Protein AF-A0A7C5ZME7-F1 (afdb_monomer_lite)

Radius of gyration: 28.22 Å; chains: 1; bounding box: 71×62×80 Å

pLDDT: mean 85.22, std 15.35, range [28.3, 98.81]

Structure (mmCIF, N/CA/C/O backbone):
data_AF-A0A7C5ZME7-F1
#
_entry.id   AF-A0A7C5ZME7-F1
#
loop_
_atom_site.group_PDB
_atom_site.id
_atom_site.type_symbol
_atom_site.label_atom_id
_atom_site.label_alt_id
_atom_site.label_comp_id
_atom_site.label_asym_id
_atom_site.label_entity_id
_atom_site.label_seq_id
_atom_site.pdbx_PDB_ins_code
_atom_site.Cartn_x
_atom_site.Cartn_y
_atom_site.Cartn_z
_atom_site.occupancy
_atom_site.B_iso_or_equiv
_atom_site.auth_seq_id
_atom_site.auth_comp_id
_atom_site.auth_asym_id
_atom_site.auth_atom_id
_atom_site.pdbx_PDB_model_num
ATOM 1 N N . SER A 1 1 ? -12.440 -32.142 -11.968 1.00 32.88 1 SER A N 1
ATOM 2 C CA . SER A 1 1 ? -12.201 -30.991 -12.856 1.00 32.88 1 SER A CA 1
ATOM 3 C C . SER A 1 1 ? -11.254 -30.036 -12.148 1.00 32.88 1 SER A C 1
ATOM 5 O O . SER A 1 1 ? -11.538 -29.624 -11.030 1.00 32.88 1 SER A O 1
ATOM 7 N N . MET A 1 2 ? -10.082 -29.750 -12.721 1.00 28.30 2 MET A N 1
ATOM 8 C CA . MET A 1 2 ? -9.224 -28.672 -12.218 1.00 28.30 2 MET A CA 1
ATOM 9 C C . MET A 1 2 ? -9.965 -27.357 -12.463 1.00 28.30 2 MET A C 1
ATOM 11 O O . MET A 1 2 ? -10.156 -26.964 -13.609 1.00 28.30 2 MET A O 1
ATOM 15 N N . SER A 1 3 ? -10.461 -26.735 -11.395 1.00 32.28 3 SER A N 1
ATOM 16 C CA . SER A 1 3 ? -11.014 -25.387 -11.464 1.00 32.28 3 SER A CA 1
ATOM 17 C C . SER A 1 3 ? -9.938 -24.449 -12.013 1.00 32.28 3 SER A C 1
ATOM 19 O O . SER A 1 3 ? -8.827 -24.417 -11.481 1.00 32.28 3 SER A O 1
ATOM 21 N N . LEU A 1 4 ? -10.272 -23.676 -13.048 1.00 36.91 4 LEU A N 1
ATOM 22 C CA . LEU A 1 4 ? -9.432 -22.619 -13.633 1.00 36.91 4 LEU A CA 1
ATOM 23 C C . LEU A 1 4 ? -9.001 -21.545 -12.609 1.00 36.91 4 LEU A C 1
ATOM 25 O O . LEU A 1 4 ? -8.164 -20.707 -12.916 1.00 36.91 4 LEU A O 1
ATOM 29 N N . THR A 1 5 ? -9.506 -21.605 -11.373 1.00 43.84 5 THR A N 1
ATOM 30 C CA . THR A 1 5 ? -9.116 -20.753 -10.239 1.00 43.84 5 THR A CA 1
ATOM 31 C C . THR A 1 5 ? -7.784 -21.132 -9.570 1.00 43.84 5 THR A C 1
ATOM 33 O O . THR A 1 5 ? -7.430 -20.519 -8.570 1.00 43.84 5 THR A O 1
ATOM 36 N N . ARG A 1 6 ? -7.046 -22.140 -10.067 1.00 45.34 6 ARG A N 1
ATOM 37 C CA . ARG A 1 6 ? -5.749 -22.588 -9.502 1.00 45.34 6 ARG A CA 1
ATOM 38 C C . ARG A 1 6 ? -4.529 -22.281 -10.378 1.00 45.34 6 ARG A C 1
ATOM 40 O O . ARG A 1 6 ? -3.503 -22.944 -10.246 1.00 45.34 6 ARG A O 1
ATOM 47 N N . VAL A 1 7 ? -4.622 -21.319 -11.294 1.00 46.00 7 VAL A N 1
ATOM 48 C CA . VAL A 1 7 ? -3.415 -20.779 -11.936 1.00 46.00 7 VAL A CA 1
ATOM 49 C C . VAL A 1 7 ? -2.837 -19.742 -10.973 1.00 46.00 7 VAL A C 1
ATOM 51 O O . VAL A 1 7 ? -3.562 -18.826 -10.588 1.00 46.00 7 VAL A O 1
ATOM 54 N N . PRO A 1 8 ? -1.588 -19.887 -10.515 1.00 48.06 8 PRO A N 1
ATOM 55 C CA . PRO A 1 8 ? -1.009 -18.939 -9.585 1.00 48.06 8 PRO A CA 1
ATOM 56 C C . PRO A 1 8 ? -0.878 -17.578 -10.233 1.00 48.06 8 PRO A C 1
ATOM 58 O O . PRO A 1 8 ? -0.662 -17.449 -11.441 1.00 48.06 8 PRO A O 1
ATOM 61 N N . ALA A 1 9 ? -0.973 -16.574 -9.376 1.00 51.28 9 ALA A N 1
ATOM 62 C CA . ALA A 1 9 ? -0.739 -15.196 -9.716 1.00 51.28 9 ALA A CA 1
ATOM 63 C C . ALA A 1 9 ? 0.703 -15.006 -10.213 1.00 51.28 9 ALA A C 1
ATOM 65 O O . ALA A 1 9 ? 1.613 -14.741 -9.433 1.00 51.28 9 ALA A O 1
ATOM 66 N N . ILE A 1 10 ? 0.908 -15.085 -11.530 1.00 60.94 10 ILE A N 1
ATOM 67 C CA . ILE A 1 10 ? 1.839 -14.157 -12.170 1.00 60.94 10 ILE A CA 1
ATOM 68 C C . ILE A 1 10 ? 1.311 -12.782 -11.776 1.00 60.94 10 ILE A C 1
ATOM 70 O O . ILE A 1 10 ? 0.127 -12.502 -12.001 1.00 60.94 10 ILE A O 1
ATOM 74 N N . THR A 1 11 ? 2.132 -11.953 -11.131 1.00 65.00 11 THR A N 1
ATOM 75 C CA . THR A 1 11 ? 1.624 -10.653 -10.692 1.00 65.00 11 THR A CA 1
ATOM 76 C C . THR A 1 11 ? 1.119 -9.905 -11.918 1.00 65.00 11 THR A C 1
ATOM 78 O O . THR A 1 11 ? 1.588 -10.107 -13.044 1.00 65.00 11 THR A O 1
ATOM 81 N N . ALA A 1 12 ? 0.092 -9.078 -11.762 1.00 67.00 12 ALA A N 1
ATOM 82 C CA . ALA A 1 12 ? -0.454 -8.372 -12.916 1.00 67.00 12 ALA A CA 1
ATOM 83 C C . ALA A 1 12 ? 0.612 -7.472 -13.588 1.00 67.00 12 ALA A C 1
ATOM 85 O O . ALA A 1 12 ? 0.536 -7.196 -14.785 1.00 67.00 12 ALA A O 1
ATOM 86 N N . THR A 1 13 ? 1.654 -7.122 -12.832 1.00 70.06 13 THR A N 1
ATOM 87 C CA . THR A 1 13 ? 2.916 -6.555 -13.298 1.00 70.06 13 THR A CA 1
ATOM 88 C C . THR A 1 13 ? 3.664 -7.467 -14.268 1.00 70.06 13 THR A C 1
ATOM 90 O O . THR A 1 13 ? 3.834 -7.123 -15.439 1.00 70.06 13 THR A O 1
ATOM 93 N N . GLN A 1 14 ? 4.022 -8.672 -13.833 1.00 75.94 14 GLN A N 1
ATOM 94 C CA . GLN A 1 14 ? 4.703 -9.665 -14.666 1.00 75.94 14 GLN A CA 1
ATOM 95 C C . GLN A 1 14 ? 3.875 -10.072 -15.894 1.00 75.94 14 GLN A C 1
ATOM 97 O O . GLN A 1 14 ? 4.418 -10.237 -16.985 1.00 75.94 14 GLN A O 1
ATOM 102 N N . SER A 1 15 ? 2.552 -10.179 -15.745 1.00 76.56 15 SER A N 1
ATOM 103 C CA . SER A 1 15 ? 1.636 -10.511 -16.844 1.00 76.56 15 SER A CA 1
ATOM 104 C C . SER A 1 15 ? 1.635 -9.422 -17.919 1.00 76.56 15 SER A C 1
ATOM 106 O O . SER A 1 15 ? 1.713 -9.721 -19.111 1.00 76.56 15 SER A O 1
ATOM 108 N N . SER A 1 16 ? 1.601 -8.154 -17.498 1.00 76.88 16 SER A N 1
ATOM 109 C CA . SER A 1 16 ? 1.656 -7.004 -18.404 1.00 76.88 16 SER A CA 1
ATOM 110 C C . SER A 1 16 ? 3.006 -6.928 -19.117 1.00 76.88 16 SER A C 1
ATOM 112 O O . SER A 1 16 ? 3.044 -6.808 -20.340 1.00 76.88 16 SER A O 1
ATOM 114 N N . ALA A 1 17 ? 4.111 -7.083 -18.380 1.00 80.19 17 ALA A N 1
ATOM 115 C CA . ALA A 1 17 ? 5.458 -7.086 -18.946 1.00 80.19 17 ALA A CA 1
ATOM 116 C C . ALA A 1 17 ? 5.661 -8.233 -19.956 1.00 80.19 17 ALA A C 1
ATOM 118 O O . ALA A 1 17 ? 6.204 -8.021 -21.040 1.00 80.19 17 ALA A O 1
ATOM 119 N N . ALA A 1 18 ? 5.166 -9.438 -19.654 1.00 85.25 18 ALA A N 1
ATOM 120 C CA . ALA A 1 18 ? 5.218 -10.575 -20.571 1.00 85.25 18 ALA A CA 1
ATOM 121 C C . ALA A 1 18 ? 4.389 -10.335 -21.842 1.00 85.25 18 ALA A C 1
ATOM 123 O O . ALA A 1 18 ? 4.860 -10.601 -22.949 1.00 85.25 18 ALA A O 1
ATOM 124 N N . MET A 1 19 ? 3.175 -9.792 -21.708 1.00 85.81 19 MET A N 1
ATOM 125 C CA . MET A 1 19 ? 2.336 -9.441 -22.856 1.00 85.81 19 MET A CA 1
ATOM 126 C C . MET A 1 19 ? 3.021 -8.404 -23.749 1.00 85.81 19 MET A C 1
ATOM 128 O O . MET A 1 19 ? 3.050 -8.566 -24.969 1.00 85.81 19 MET A O 1
ATOM 132 N N . GLN A 1 20 ? 3.619 -7.369 -23.161 1.00 84.75 20 GLN A N 1
ATOM 133 C CA . GLN A 1 20 ? 4.352 -6.355 -23.911 1.00 84.75 20 GLN A CA 1
ATOM 134 C C . GLN A 1 20 ? 5.568 -6.913 -24.634 1.00 84.75 20 GLN A C 1
ATOM 136 O O . GLN A 1 20 ? 5.769 -6.596 -25.805 1.00 84.75 20 GLN A O 1
ATOM 141 N N . PHE A 1 21 ? 6.343 -7.774 -23.975 1.00 89.81 21 PHE A N 1
ATOM 142 C CA . PHE A 1 21 ? 7.450 -8.471 -24.615 1.00 89.81 21 PHE A CA 1
ATOM 143 C C . PHE A 1 21 ? 6.978 -9.225 -25.866 1.00 89.81 21 PHE A C 1
ATOM 145 O O . PHE A 1 21 ? 7.564 -9.075 -26.939 1.00 89.81 21 PHE A O 1
ATOM 152 N N . VAL A 1 22 ? 5.884 -9.988 -25.755 1.00 90.38 22 VAL A N 1
ATOM 153 C CA . VAL A 1 22 ? 5.313 -10.753 -26.874 1.00 90.38 22 VAL A CA 1
ATOM 154 C C . VAL A 1 22 ? 4.844 -9.830 -27.998 1.00 90.38 22 VAL A C 1
ATOM 156 O O . VAL A 1 22 ? 5.187 -10.059 -29.158 1.00 90.38 22 VAL A O 1
ATOM 159 N N . VAL A 1 23 ? 4.098 -8.769 -27.681 1.00 88.50 23 VAL A N 1
ATOM 160 C CA . VAL A 1 23 ? 3.601 -7.806 -28.679 1.00 88.50 23 VAL A CA 1
ATOM 161 C C . VAL A 1 23 ? 4.761 -7.108 -29.391 1.00 88.50 23 VAL A C 1
ATOM 163 O O . VAL A 1 23 ? 4.779 -7.053 -30.622 1.00 88.50 23 VAL A O 1
ATOM 166 N N . ALA A 1 24 ? 5.766 -6.642 -28.647 1.00 87.69 24 ALA A N 1
ATOM 167 C CA . ALA A 1 24 ? 6.957 -6.019 -29.213 1.00 87.69 24 ALA A CA 1
ATOM 168 C C . ALA A 1 24 ? 7.735 -7.002 -30.105 1.00 87.69 24 ALA A C 1
ATOM 170 O O . ALA A 1 24 ? 8.211 -6.625 -31.178 1.00 87.69 24 ALA A O 1
ATOM 171 N N . ALA A 1 25 ? 7.829 -8.276 -29.708 1.00 91.88 25 ALA A N 1
ATOM 172 C CA . ALA A 1 25 ? 8.530 -9.302 -30.476 1.00 91.88 25 ALA A CA 1
ATOM 173 C C . ALA A 1 25 ? 7.805 -9.612 -31.789 1.00 91.88 25 ALA A C 1
ATOM 175 O O . ALA A 1 25 ? 8.440 -9.698 -32.841 1.00 91.88 25 ALA A O 1
ATOM 176 N N . LEU A 1 26 ? 6.474 -9.717 -31.760 1.00 92.50 26 LEU A N 1
ATOM 177 C CA . LEU A 1 26 ? 5.655 -9.890 -32.960 1.00 92.50 26 LEU A CA 1
ATOM 178 C C . LEU A 1 26 ? 5.767 -8.684 -33.901 1.00 92.50 26 LEU A C 1
ATOM 180 O O . LEU A 1 26 ? 5.926 -8.871 -35.109 1.00 92.50 26 LEU A O 1
ATOM 184 N N . ALA A 1 27 ? 5.757 -7.461 -33.364 1.00 88.69 27 ALA A N 1
ATOM 185 C CA . ALA A 1 27 ? 5.954 -6.242 -34.146 1.00 88.69 27 ALA A CA 1
ATOM 186 C C . ALA A 1 27 ? 7.342 -6.207 -34.806 1.00 88.69 27 ALA A C 1
ATOM 188 O O . ALA A 1 27 ? 7.459 -5.895 -35.993 1.00 88.69 27 ALA A O 1
ATOM 189 N N . LEU A 1 28 ? 8.392 -6.599 -34.077 1.00 89.81 28 LEU A N 1
ATOM 190 C CA . LEU A 1 28 ? 9.740 -6.745 -34.621 1.00 89.81 28 LEU A CA 1
ATOM 191 C C . LEU A 1 28 ? 9.792 -7.796 -35.734 1.00 89.81 28 LEU A C 1
ATOM 193 O O . LEU A 1 28 ? 10.377 -7.534 -36.781 1.00 89.81 28 LEU A O 1
ATOM 197 N N . LEU A 1 29 ? 9.172 -8.963 -35.546 1.00 90.75 29 LEU A N 1
ATOM 198 C CA . LEU A 1 29 ? 9.116 -10.016 -36.565 1.00 90.75 29 LEU A CA 1
ATOM 199 C C . LEU A 1 29 ? 8.388 -9.553 -37.831 1.00 90.75 29 LEU A C 1
ATOM 201 O O . LEU A 1 29 ? 8.856 -9.829 -38.938 1.00 90.75 29 LEU A O 1
ATOM 205 N N . LEU A 1 30 ? 7.278 -8.828 -37.684 1.00 89.62 30 LEU A N 1
ATOM 206 C CA . LEU A 1 30 ? 6.563 -8.231 -38.809 1.00 89.62 30 LEU A CA 1
ATOM 207 C C . LEU A 1 30 ? 7.457 -7.228 -39.547 1.00 89.62 30 LEU A C 1
ATOM 209 O O . LEU A 1 30 ? 7.584 -7.305 -40.767 1.00 89.62 30 LEU A O 1
ATOM 213 N N . LEU A 1 31 ? 8.143 -6.349 -38.815 1.00 85.19 31 LEU A N 1
ATOM 214 C CA . LEU A 1 31 ? 9.044 -5.358 -39.399 1.00 85.19 31 LEU A CA 1
ATOM 215 C C . LEU A 1 31 ? 10.238 -6.009 -40.115 1.00 85.19 31 LEU A C 1
ATOM 217 O O . LEU A 1 31 ? 10.622 -5.567 -41.194 1.00 85.19 31 LEU A O 1
ATOM 221 N N . CYS A 1 32 ? 10.783 -7.099 -39.567 1.00 85.38 32 CYS A N 1
ATOM 222 C CA . CYS A 1 32 ? 11.815 -7.910 -40.220 1.00 85.38 32 CYS A CA 1
ATOM 223 C C . CYS A 1 32 ? 11.340 -8.492 -41.556 1.00 85.38 32 CYS A C 1
ATOM 225 O O . CYS A 1 32 ? 12.130 -8.581 -42.493 1.00 85.38 32 CYS A O 1
ATOM 227 N N . ARG A 1 33 ? 10.067 -8.899 -41.650 1.00 86.12 33 ARG A N 1
ATOM 228 C CA . ARG A 1 33 ? 9.482 -9.409 -42.899 1.00 86.12 33 ARG A CA 1
ATOM 229 C C . ARG A 1 33 ? 9.241 -8.301 -43.917 1.00 86.12 33 ARG A C 1
ATOM 231 O O . ARG A 1 33 ? 9.477 -8.519 -45.098 1.00 86.12 33 ARG A O 1
ATOM 238 N N . LEU A 1 34 ? 8.783 -7.136 -43.462 1.00 81.62 34 LEU A N 1
ATOM 239 C CA . LEU A 1 34 ? 8.526 -5.983 -44.326 1.00 81.62 34 LEU A CA 1
ATOM 240 C C . LEU A 1 34 ? 9.820 -5.328 -44.826 1.00 81.62 34 LEU A C 1
ATOM 242 O O . LEU A 1 34 ? 9.829 -4.758 -45.912 1.00 81.62 34 LEU A O 1
ATOM 246 N N . ASN A 1 35 ? 10.914 -5.423 -44.062 1.00 73.19 35 ASN A N 1
ATOM 247 C CA . ASN A 1 35 ? 12.203 -4.843 -44.427 1.00 73.19 35 ASN A CA 1
ATOM 248 C C . ASN A 1 35 ? 13.388 -5.806 -44.188 1.00 73.19 35 ASN A C 1
ATOM 250 O O . ASN A 1 35 ? 14.164 -5.632 -43.240 1.00 73.19 35 ASN A O 1
ATOM 254 N N . PRO A 1 36 ? 13.575 -6.812 -45.063 1.00 70.50 36 PRO A N 1
ATOM 255 C CA . PRO A 1 36 ? 14.646 -7.801 -44.925 1.00 70.50 36 PRO A CA 1
ATOM 256 C C . PRO A 1 36 ? 16.051 -7.228 -45.191 1.00 70.50 36 PRO A C 1
ATOM 258 O O . PRO A 1 36 ? 17.048 -7.873 -44.864 1.00 70.50 36 PRO A O 1
ATOM 261 N N . GLY A 1 37 ? 16.151 -6.028 -45.777 1.00 66.12 37 GLY A N 1
ATOM 262 C CA . GLY A 1 37 ? 17.419 -5.397 -46.156 1.00 66.12 37 GLY A CA 1
ATOM 263 C C . GLY A 1 37 ? 18.234 -4.837 -44.985 1.00 66.12 37 GLY A C 1
ATOM 264 O O . GLY A 1 37 ? 19.435 -4.617 -45.132 1.00 66.12 37 GLY A O 1
ATOM 265 N N . VAL A 1 38 ? 17.623 -4.635 -43.812 1.00 65.81 38 VAL A N 1
ATOM 266 C CA . VAL A 1 38 ? 18.291 -4.035 -42.644 1.00 65.81 38 VAL A CA 1
ATOM 267 C C . VAL A 1 38 ? 18.937 -5.114 -41.773 1.00 65.81 38 VAL A C 1
ATOM 269 O O . VAL A 1 38 ? 18.264 -5.862 -41.051 1.00 65.81 38 VAL A O 1
ATOM 272 N N . ARG A 1 39 ? 20.273 -5.169 -41.822 1.00 65.25 39 ARG A N 1
ATOM 273 C CA . ARG A 1 39 ? 21.116 -6.029 -40.976 1.00 65.25 39 ARG A CA 1
ATOM 274 C C . ARG A 1 39 ? 21.620 -5.275 -39.734 1.00 65.25 39 ARG A C 1
ATOM 276 O O . ARG A 1 39 ? 21.710 -4.049 -39.773 1.00 65.25 39 ARG A O 1
ATOM 283 N N . PRO A 1 40 ? 21.970 -5.979 -38.638 1.00 63.72 40 PRO A N 1
ATOM 284 C CA . PRO A 1 40 ? 22.618 -5.347 -37.494 1.00 63.72 40 PRO A CA 1
ATOM 285 C C . PRO A 1 40 ? 23.960 -4.750 -37.940 1.00 63.72 40 PRO A C 1
ATOM 287 O O . PRO A 1 40 ? 24.853 -5.481 -38.364 1.00 63.72 40 PRO A O 1
ATOM 290 N N . GLY A 1 41 ? 24.077 -3.422 -37.895 1.00 66.94 41 GLY A N 1
ATOM 291 C CA . GLY A 1 41 ? 25.325 -2.714 -38.187 1.00 66.94 41 GLY A CA 1
ATOM 292 C C . GLY A 1 41 ? 26.348 -2.822 -37.044 1.00 66.94 41 GLY A C 1
ATOM 293 O O . GLY A 1 41 ? 26.008 -3.304 -35.959 1.00 66.94 41 GLY A O 1
ATOM 294 N N . PRO A 1 42 ? 27.590 -2.350 -37.248 1.00 71.38 42 PRO A N 1
ATOM 295 C CA . PRO A 1 42 ? 28.629 -2.325 -36.219 1.00 71.38 42 PRO A CA 1
ATOM 296 C C . PRO A 1 42 ? 28.199 -1.591 -34.935 1.00 71.38 42 PRO A C 1
ATOM 298 O O . PRO A 1 42 ? 27.429 -0.624 -34.951 1.00 71.38 42 PRO A O 1
ATOM 301 N N . VAL A 1 43 ? 28.726 -2.058 -33.799 1.00 79.75 43 VAL A N 1
ATOM 302 C CA . VAL A 1 43 ? 28.459 -1.507 -32.462 1.00 79.75 43 VAL A CA 1
ATOM 303 C C . VAL A 1 43 ? 29.674 -0.721 -31.981 1.00 79.75 43 VAL A C 1
ATOM 305 O O . VAL A 1 43 ? 30.768 -1.269 -31.845 1.00 79.75 43 VAL A O 1
ATOM 308 N N . SER A 1 44 ? 29.487 0.560 -31.668 1.00 83.00 44 SER A N 1
ATOM 309 C CA . SER A 1 44 ? 30.523 1.364 -31.021 1.00 83.00 44 SER A CA 1
ATOM 310 C C . SER A 1 44 ? 30.477 1.161 -29.506 1.00 83.00 44 SER A C 1
ATOM 312 O O . SER A 1 44 ? 29.771 1.877 -28.796 1.00 83.00 44 SER A O 1
ATOM 314 N N . ALA A 1 45 ? 31.254 0.196 -29.006 1.00 80.75 45 ALA A N 1
ATOM 315 C CA . ALA A 1 45 ? 31.360 -0.115 -27.576 1.00 80.75 45 ALA A CA 1
ATOM 316 C C . ALA A 1 45 ? 31.521 1.118 -26.653 1.00 80.75 45 ALA A C 1
ATOM 318 O O . ALA A 1 45 ? 30.758 1.219 -25.694 1.00 80.75 45 ALA A O 1
ATOM 319 N N . PRO A 1 46 ? 32.409 2.103 -26.926 1.00 83.50 46 PRO A N 1
ATOM 320 C CA . PRO A 1 46 ? 32.562 3.251 -26.030 1.00 83.50 46 PRO A CA 1
ATOM 321 C C . PRO A 1 46 ? 31.356 4.202 -26.047 1.00 83.50 46 PRO A C 1
ATOM 323 O O . PRO A 1 46 ? 31.059 4.819 -25.029 1.00 83.50 46 PRO A O 1
ATOM 326 N N . ILE A 1 47 ? 30.650 4.332 -27.179 1.00 85.12 47 ILE A N 1
ATOM 327 C CA . ILE A 1 47 ? 29.434 5.158 -27.254 1.00 85.12 47 ILE A CA 1
ATOM 328 C C . ILE A 1 47 ? 28.297 4.470 -26.504 1.00 85.12 47 ILE A C 1
ATOM 330 O O . ILE A 1 47 ? 27.613 5.124 -25.723 1.00 85.12 47 ILE A O 1
ATOM 334 N N . VAL A 1 48 ? 28.132 3.156 -26.690 1.00 88.31 48 VAL A N 1
ATOM 335 C CA . VAL A 1 48 ? 27.137 2.366 -25.954 1.00 88.31 48 VAL A CA 1
ATOM 336 C C . VAL A 1 48 ? 27.404 2.411 -24.452 1.00 88.31 48 VAL A C 1
ATOM 338 O O . VAL A 1 48 ? 26.465 2.602 -23.692 1.00 88.31 48 VAL A O 1
ATOM 341 N N . ALA A 1 49 ? 28.660 2.298 -24.014 1.00 88.00 49 ALA A N 1
ATOM 342 C CA . ALA A 1 49 ? 29.001 2.344 -22.595 1.00 88.00 49 ALA A CA 1
ATOM 343 C C . ALA A 1 49 ? 28.686 3.707 -21.955 1.00 88.00 49 ALA A C 1
ATOM 345 O O . ALA A 1 49 ? 28.066 3.753 -20.896 1.00 88.00 49 ALA A O 1
ATOM 346 N N . LEU A 1 50 ? 29.051 4.816 -22.611 1.00 90.50 50 LEU A N 1
ATOM 347 C CA . LEU A 1 50 ? 28.771 6.167 -22.109 1.00 90.50 50 LEU A CA 1
ATOM 348 C C . LEU A 1 50 ? 27.278 6.500 -22.129 1.00 90.50 50 LEU A C 1
ATOM 350 O O . LEU A 1 50 ? 26.757 7.056 -21.167 1.00 90.50 50 LEU A O 1
ATOM 354 N N . ALA A 1 51 ? 26.585 6.156 -23.214 1.00 90.44 51 ALA A N 1
ATOM 355 C CA . ALA A 1 51 ? 25.148 6.367 -23.330 1.00 90.44 51 ALA A CA 1
ATOM 356 C C . ALA A 1 51 ? 24.367 5.471 -22.364 1.00 90.44 51 ALA A C 1
ATOM 358 O O . ALA A 1 51 ? 23.411 5.923 -21.749 1.00 90.44 51 ALA A O 1
ATOM 359 N N . GLY A 1 52 ? 24.806 4.225 -22.187 1.00 92.00 52 GLY A N 1
ATOM 360 C CA . GLY A 1 52 ? 24.255 3.294 -21.211 1.00 92.00 52 GLY A CA 1
ATOM 361 C C . GLY A 1 52 ? 24.417 3.798 -19.784 1.00 92.00 52 GLY A C 1
ATOM 36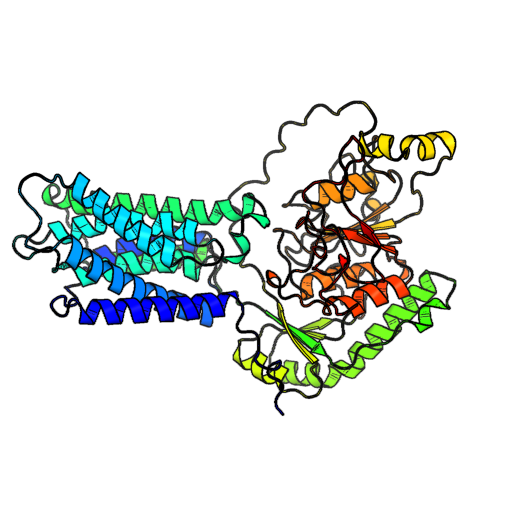2 O O . GLY A 1 52 ? 23.446 3.808 -19.035 1.00 92.00 52 GLY A O 1
ATOM 363 N N . LEU A 1 53 ? 25.608 4.291 -19.429 1.00 94.25 53 LEU A N 1
ATOM 364 C CA . LEU A 1 53 ? 25.837 4.942 -18.141 1.00 94.25 53 LEU A CA 1
ATOM 365 C C . LEU A 1 53 ? 24.926 6.166 -17.977 1.00 94.25 53 LEU A C 1
ATOM 367 O O . LEU A 1 53 ? 24.243 6.270 -16.969 1.00 94.25 53 LEU A O 1
ATOM 371 N N . ALA A 1 54 ? 24.855 7.055 -18.969 1.00 94.00 54 ALA A N 1
ATOM 372 C CA . ALA A 1 54 ? 23.982 8.230 -18.927 1.00 94.00 54 ALA A CA 1
ATOM 373 C C . ALA A 1 54 ? 22.495 7.868 -18.757 1.00 94.00 54 ALA A C 1
ATOM 375 O O . ALA A 1 54 ? 21.792 8.514 -17.984 1.00 94.00 54 ALA A O 1
ATOM 376 N N . ALA A 1 55 ? 22.029 6.830 -19.456 1.00 93.69 55 ALA A N 1
ATOM 377 C CA . ALA A 1 55 ? 20.649 6.363 -19.397 1.00 93.69 55 ALA A CA 1
ATOM 378 C C . ALA A 1 55 ? 20.312 5.705 -18.055 1.00 93.69 55 ALA A C 1
ATOM 380 O O . ALA A 1 55 ? 19.232 5.947 -17.528 1.00 93.69 55 ALA A O 1
ATOM 381 N N . LEU A 1 56 ? 21.210 4.871 -17.518 1.00 95.19 56 LEU A N 1
ATOM 382 C CA . LEU A 1 56 ? 20.934 4.013 -16.362 1.00 95.19 56 LEU A CA 1
ATOM 383 C C . LEU A 1 56 ? 21.350 4.612 -15.021 1.00 95.19 56 LEU A C 1
ATOM 385 O O . LEU A 1 56 ? 20.763 4.245 -14.010 1.00 95.19 56 LEU A O 1
ATOM 389 N N . LEU A 1 57 ? 22.329 5.518 -14.977 1.00 94.25 57 LEU A N 1
ATOM 390 C CA . LEU A 1 57 ? 22.877 6.035 -13.720 1.00 94.25 57 LEU A CA 1
ATOM 391 C C . LEU A 1 57 ? 21.809 6.622 -12.776 1.00 94.25 57 LEU A C 1
ATOM 393 O O . LEU A 1 57 ? 21.836 6.264 -11.599 1.00 94.25 57 LEU A O 1
ATOM 397 N N . PRO A 1 58 ? 20.837 7.438 -13.236 1.00 93.56 58 PRO A N 1
ATOM 398 C CA . PRO A 1 58 ? 19.772 7.919 -12.357 1.00 93.56 58 PRO A CA 1
ATOM 399 C C . PRO A 1 58 ? 18.913 6.784 -11.787 1.00 93.56 58 PRO A C 1
ATOM 401 O O . PRO A 1 58 ? 18.582 6.803 -10.608 1.00 93.56 58 PRO A O 1
ATOM 404 N N . TRP A 1 59 ? 18.599 5.763 -12.588 1.00 92.88 59 TRP A N 1
ATOM 405 C CA . TRP A 1 59 ? 17.819 4.602 -12.143 1.00 92.88 59 TRP A CA 1
ATOM 406 C C . TRP A 1 59 ? 18.583 3.738 -11.141 1.00 92.88 59 TRP A C 1
ATOM 408 O O . TRP A 1 59 ? 17.993 3.268 -10.175 1.00 92.88 59 TRP A O 1
ATOM 418 N N . LEU A 1 60 ? 19.895 3.584 -11.334 1.00 92.56 60 LEU A N 1
ATOM 419 C CA . LEU A 1 60 ? 20.775 2.876 -10.406 1.00 92.56 60 LEU A CA 1
ATOM 420 C C . LEU A 1 60 ? 20.880 3.591 -9.050 1.00 92.56 60 LEU A C 1
ATOM 422 O O . LEU A 1 60 ? 21.066 2.939 -8.036 1.00 92.56 60 LEU A O 1
ATOM 426 N N . ILE A 1 61 ? 20.778 4.918 -9.008 1.00 90.88 61 ILE A N 1
ATOM 427 C CA . ILE A 1 61 ? 20.863 5.676 -7.749 1.00 90.88 61 ILE A CA 1
ATOM 428 C C . ILE A 1 61 ? 19.500 5.756 -7.045 1.00 90.88 61 ILE A C 1
ATOM 430 O O . ILE A 1 61 ? 19.433 5.763 -5.818 1.00 90.88 61 ILE A O 1
ATOM 434 N N . LEU A 1 62 ? 18.412 5.860 -7.809 1.00 87.88 62 LEU A N 1
ATOM 435 C CA . LEU A 1 62 ? 17.099 6.226 -7.268 1.00 87.88 62 LEU A CA 1
ATOM 436 C C . LEU A 1 62 ? 16.134 5.054 -7.113 1.00 87.88 62 LEU A C 1
ATOM 438 O O . LEU A 1 62 ? 15.301 5.083 -6.210 1.00 87.88 62 LEU A O 1
ATOM 442 N N . GLY A 1 63 ? 16.228 4.061 -7.995 1.00 88.50 63 GLY A N 1
ATOM 443 C CA . GLY A 1 63 ? 15.324 2.918 -8.023 1.00 88.50 63 GLY A CA 1
ATOM 444 C C . GLY A 1 63 ? 15.954 1.641 -7.476 1.00 88.50 63 GLY A C 1
ATOM 445 O O . GLY A 1 63 ? 17.108 1.606 -7.037 1.00 88.50 63 GLY A O 1
ATOM 446 N N . ALA A 1 64 ? 15.188 0.557 -7.563 1.00 90.38 64 ALA A N 1
ATOM 447 C CA . ALA A 1 64 ? 15.620 -0.772 -7.154 1.00 90.38 64 ALA A CA 1
ATOM 448 C C . ALA A 1 64 ? 15.165 -1.833 -8.162 1.00 90.38 64 ALA A C 1
ATOM 450 O O . ALA A 1 64 ? 14.094 -1.729 -8.769 1.00 90.38 64 ALA A O 1
ATOM 451 N N . LEU A 1 65 ? 15.972 -2.879 -8.338 1.00 90.50 65 LEU A N 1
ATOM 452 C CA . LEU A 1 65 ? 15.613 -3.989 -9.218 1.00 90.50 65 LEU A CA 1
ATOM 453 C C . LEU A 1 65 ? 14.437 -4.782 -8.640 1.00 90.50 65 LEU A C 1
ATOM 455 O O . LEU A 1 65 ? 14.370 -5.030 -7.436 1.00 90.50 65 LEU A O 1
ATOM 459 N N . GLY A 1 66 ? 13.528 -5.203 -9.519 1.00 87.00 66 GLY A N 1
ATOM 460 C CA . GLY A 1 66 ? 12.412 -6.082 -9.161 1.00 87.00 66 GLY A CA 1
ATOM 461 C C . GLY A 1 66 ? 12.861 -7.517 -8.878 1.00 87.00 66 GLY A C 1
ATOM 462 O O . GLY A 1 66 ? 14.011 -7.785 -8.518 1.00 87.00 66 GLY A O 1
ATOM 463 N N . SER A 1 67 ? 11.959 -8.478 -9.071 1.00 84.62 67 SER A N 1
ATOM 464 C CA . SER A 1 67 ? 12.328 -9.897 -9.049 1.00 84.62 67 SER A CA 1
ATOM 465 C C . SER A 1 67 ? 13.282 -10.256 -10.198 1.00 84.62 67 SER A C 1
ATOM 467 O O . SER A 1 67 ? 13.495 -9.489 -11.148 1.00 84.62 67 SER A O 1
ATOM 469 N N . ILE A 1 68 ? 13.838 -11.471 -10.149 1.00 85.69 68 ILE A N 1
ATOM 470 C CA . ILE A 1 68 ? 14.610 -12.025 -11.271 1.00 85.69 68 ILE A CA 1
ATOM 471 C C . ILE A 1 68 ? 13.748 -12.035 -12.535 1.00 85.69 68 ILE A C 1
ATOM 473 O O . ILE A 1 68 ? 14.213 -11.631 -13.601 1.00 85.69 68 ILE A O 1
ATOM 477 N N . LEU A 1 69 ? 12.486 -12.460 -12.414 1.00 84.25 69 LEU A N 1
ATOM 478 C CA . LEU A 1 69 ? 11.569 -12.516 -13.544 1.00 84.25 69 LEU A CA 1
ATOM 479 C C . LEU A 1 69 ? 11.293 -11.122 -14.119 1.00 84.25 69 LEU A C 1
ATOM 481 O O . LEU A 1 69 ? 11.371 -10.959 -15.335 1.00 84.25 69 LEU A O 1
ATOM 485 N N . ASP A 1 70 ? 11.051 -10.118 -13.273 1.00 85.50 70 ASP A N 1
ATOM 486 C CA . ASP A 1 70 ? 10.830 -8.736 -13.729 1.00 85.50 70 ASP A CA 1
ATOM 487 C C . ASP A 1 70 ? 12.047 -8.215 -14.490 1.00 85.50 70 ASP A C 1
ATOM 489 O O . ASP A 1 70 ? 11.920 -7.646 -15.573 1.00 85.50 70 ASP A O 1
ATOM 493 N N . THR A 1 71 ? 13.244 -8.482 -13.965 1.00 89.56 71 THR A N 1
ATOM 494 C CA . THR A 1 71 ? 14.504 -8.063 -14.585 1.00 89.56 71 THR A CA 1
ATOM 495 C C . THR A 1 71 ? 14.710 -8.739 -15.942 1.00 89.56 71 THR A C 1
ATOM 497 O O . THR A 1 71 ? 15.088 -8.081 -16.911 1.00 89.56 71 THR A O 1
ATOM 500 N N . VAL A 1 72 ? 14.426 -10.040 -16.051 1.00 90.88 72 VAL A N 1
ATOM 501 C CA . VAL A 1 72 ? 14.529 -10.794 -17.312 1.00 90.88 72 VAL A CA 1
ATOM 502 C C . VAL A 1 72 ? 13.507 -10.301 -18.338 1.00 90.88 72 VAL A C 1
ATOM 504 O O . VAL A 1 72 ? 13.862 -10.105 -19.502 1.00 90.88 72 VAL A O 1
ATOM 507 N N . LEU A 1 73 ? 12.261 -10.057 -17.926 1.00 89.12 73 LEU A N 1
ATOM 508 C CA . LEU A 1 73 ? 11.218 -9.514 -18.800 1.00 89.12 73 LEU A CA 1
ATOM 509 C C . LEU A 1 73 ? 11.555 -8.091 -19.260 1.00 89.12 73 LEU A C 1
ATOM 511 O O . LEU A 1 73 ? 11.391 -7.778 -20.442 1.00 89.12 73 LEU A O 1
ATOM 515 N N . ALA A 1 74 ? 12.087 -7.251 -18.370 1.00 91.19 74 ALA A N 1
ATOM 516 C CA . ALA A 1 74 ? 12.552 -5.909 -18.702 1.00 91.19 74 ALA A CA 1
ATOM 517 C C . ALA A 1 74 ? 13.723 -5.947 -19.696 1.00 91.19 74 ALA A C 1
ATOM 519 O O . ALA A 1 74 ? 13.694 -5.230 -20.694 1.00 91.19 74 ALA A O 1
ATOM 520 N N . LEU A 1 75 ? 14.716 -6.822 -19.484 1.00 93.88 75 LEU A N 1
ATOM 521 C CA . LEU A 1 75 ? 15.838 -7.030 -20.411 1.00 93.88 75 LEU A CA 1
ATOM 522 C C . LEU A 1 75 ? 15.361 -7.497 -21.789 1.00 93.88 75 LEU A C 1
ATOM 524 O O . LEU A 1 75 ? 15.785 -6.951 -22.809 1.00 93.88 75 LEU A O 1
ATOM 528 N N . GLY A 1 76 ? 14.470 -8.490 -21.832 1.00 93.44 76 GLY A N 1
ATOM 529 C CA . GLY A 1 76 ? 13.905 -9.002 -23.079 1.00 93.44 76 GLY A CA 1
ATOM 530 C C . GLY A 1 76 ? 13.137 -7.921 -23.837 1.00 93.44 76 GLY A C 1
ATOM 531 O O . GLY A 1 76 ? 13.357 -7.726 -25.034 1.00 93.44 76 GLY A O 1
ATOM 532 N N . THR A 1 77 ? 12.283 -7.173 -23.135 1.00 92.31 77 THR A N 1
ATOM 533 C CA . THR A 1 77 ? 11.489 -6.080 -23.719 1.00 92.31 77 THR A CA 1
ATOM 534 C C . THR A 1 77 ? 12.390 -4.966 -24.238 1.00 92.31 77 THR A C 1
ATOM 536 O O . THR A 1 77 ? 12.223 -4.528 -25.374 1.00 92.31 77 THR A O 1
ATOM 539 N N . ALA A 1 78 ? 13.401 -4.567 -23.464 1.00 94.19 78 ALA A N 1
ATOM 540 C CA . ALA A 1 78 ? 14.404 -3.584 -23.861 1.00 94.19 78 ALA A CA 1
ATOM 541 C C . ALA A 1 78 ? 15.171 -4.000 -25.125 1.00 94.19 78 ALA A C 1
ATOM 543 O O . ALA A 1 78 ? 15.328 -3.197 -26.048 1.00 94.19 78 ALA A O 1
ATOM 544 N N . ALA A 1 79 ? 15.617 -5.256 -25.205 1.00 93.56 79 ALA A N 1
ATOM 545 C CA . ALA A 1 79 ? 16.344 -5.768 -26.365 1.00 93.56 79 ALA A CA 1
ATOM 546 C C . ALA A 1 79 ? 15.483 -5.743 -27.638 1.00 93.56 79 ALA A C 1
ATOM 548 O O . ALA A 1 79 ? 15.931 -5.291 -28.697 1.00 93.56 79 ALA A O 1
ATOM 549 N N . VAL A 1 80 ? 14.229 -6.187 -27.532 1.00 93.56 80 VAL A N 1
ATOM 550 C CA . VAL A 1 80 ? 13.275 -6.196 -28.647 1.00 93.56 80 VAL A CA 1
ATOM 551 C C . VAL A 1 80 ? 12.903 -4.774 -29.070 1.00 93.56 80 VAL A C 1
ATOM 553 O O . VAL A 1 80 ? 12.928 -4.471 -30.263 1.00 93.56 80 VAL A O 1
ATOM 556 N N . ALA A 1 81 ? 12.617 -3.889 -28.113 1.00 92.12 81 ALA A N 1
ATOM 557 C CA . ALA A 1 81 ? 12.294 -2.487 -28.362 1.00 92.12 81 ALA A CA 1
ATOM 558 C C . ALA A 1 81 ? 13.445 -1.747 -29.053 1.00 92.12 81 ALA A C 1
ATOM 560 O O . ALA A 1 81 ? 13.223 -1.040 -30.036 1.00 92.12 81 ALA A O 1
ATOM 561 N N . GLY A 1 82 ? 14.682 -1.956 -28.596 1.00 91.88 82 GLY A N 1
ATOM 562 C CA . GLY A 1 82 ? 15.871 -1.394 -29.228 1.00 91.88 82 GLY A CA 1
ATOM 563 C C . GLY A 1 82 ? 16.033 -1.860 -30.675 1.00 91.88 82 GLY A C 1
ATOM 564 O O . GLY A 1 82 ? 16.244 -1.042 -31.573 1.00 91.88 82 GLY A O 1
ATOM 565 N N . ALA A 1 83 ? 15.877 -3.163 -30.926 1.00 90.56 83 ALA A N 1
ATOM 566 C CA . ALA A 1 83 ? 15.991 -3.729 -32.270 1.00 90.56 83 ALA A CA 1
ATOM 567 C C . ALA A 1 83 ? 14.869 -3.238 -33.200 1.00 90.56 83 ALA A C 1
ATOM 569 O O . ALA A 1 83 ? 15.107 -2.981 -34.385 1.00 90.56 83 ALA A O 1
ATOM 570 N N . PHE A 1 84 ? 13.655 -3.082 -32.665 1.00 90.75 84 PHE A N 1
ATOM 571 C CA . PHE A 1 84 ? 12.519 -2.505 -33.377 1.00 90.75 84 PHE A CA 1
ATOM 572 C C . PHE A 1 84 ? 12.787 -1.047 -33.748 1.00 90.75 84 PHE A C 1
ATOM 574 O O . PHE A 1 84 ? 12.678 -0.690 -34.920 1.00 90.75 84 PHE A O 1
ATOM 581 N N . ALA A 1 85 ? 13.219 -0.228 -32.787 1.00 89.12 85 ALA A N 1
ATOM 582 C CA . ALA A 1 85 ? 13.536 1.177 -33.008 1.00 89.12 85 ALA A CA 1
ATOM 583 C C . ALA A 1 85 ? 14.640 1.355 -34.057 1.00 89.12 85 ALA A C 1
ATOM 585 O O . ALA A 1 85 ? 14.472 2.131 -34.992 1.00 89.12 85 ALA A O 1
ATOM 586 N N . ALA A 1 86 ? 15.733 0.593 -33.978 1.00 86.50 86 ALA A N 1
ATOM 587 C CA . ALA A 1 86 ? 16.811 0.674 -34.963 1.00 86.50 86 ALA A CA 1
ATOM 588 C C . ALA A 1 86 ? 16.331 0.371 -36.395 1.00 86.50 86 ALA A C 1
ATOM 590 O O . ALA A 1 86 ? 16.718 1.062 -37.339 1.00 86.50 86 ALA A O 1
ATOM 591 N N . ARG A 1 87 ? 15.455 -0.628 -36.565 1.00 85.62 87 ARG A N 1
ATOM 592 C CA . ARG A 1 87 ? 14.860 -0.960 -37.870 1.00 85.62 87 ARG A CA 1
ATOM 593 C C . ARG A 1 87 ? 13.851 0.078 -38.348 1.00 85.62 87 ARG A C 1
ATOM 595 O O . ARG A 1 87 ? 13.847 0.405 -39.533 1.00 85.62 87 ARG A O 1
ATOM 602 N N . LEU A 1 88 ? 13.025 0.605 -37.448 1.00 85.25 88 LEU A N 1
ATOM 603 C CA . LEU A 1 88 ? 12.073 1.670 -37.752 1.00 85.25 88 LEU A CA 1
ATOM 604 C C . LEU A 1 88 ? 12.804 2.930 -38.230 1.00 85.25 88 LEU A C 1
ATOM 606 O O . LEU A 1 88 ? 12.434 3.517 -39.242 1.00 85.25 88 LEU A O 1
ATOM 610 N N . LEU A 1 89 ? 13.886 3.313 -37.553 1.00 80.75 89 LEU A N 1
ATOM 611 C CA . LEU A 1 89 ? 14.695 4.464 -37.948 1.00 80.75 89 LEU A CA 1
ATOM 612 C C . LEU A 1 89 ? 15.418 4.231 -39.277 1.00 80.75 89 LEU A C 1
ATOM 614 O O . LEU A 1 89 ? 15.509 5.153 -40.080 1.00 80.75 89 LEU A O 1
ATOM 618 N N . ALA A 1 90 ? 15.862 3.006 -39.567 1.00 76.56 90 ALA A N 1
ATOM 619 C CA . ALA A 1 90 ? 16.429 2.675 -40.874 1.00 76.56 90 ALA A CA 1
ATOM 620 C C . ALA A 1 90 ? 15.410 2.806 -42.026 1.00 76.56 90 ALA A C 1
ATOM 622 O O . ALA A 1 90 ? 15.806 3.145 -43.139 1.00 76.56 90 ALA A O 1
ATOM 623 N N . LEU A 1 91 ? 14.116 2.570 -41.766 1.00 76.31 91 LEU A N 1
ATOM 624 C CA . LEU A 1 91 ? 13.035 2.829 -42.727 1.00 76.31 91 LEU A CA 1
ATOM 625 C C . LEU A 1 91 ? 12.811 4.328 -42.931 1.00 76.31 91 LEU A C 1
ATOM 627 O O . LEU A 1 91 ? 12.826 4.800 -44.061 1.00 76.31 91 LEU A O 1
ATOM 631 N N . ILE A 1 92 ? 12.640 5.070 -41.836 1.00 74.50 92 ILE A N 1
ATOM 632 C CA . ILE A 1 92 ? 12.311 6.504 -41.869 1.00 74.50 92 ILE A CA 1
ATOM 633 C C . ILE A 1 92 ? 13.482 7.338 -42.420 1.00 74.50 92 ILE A C 1
ATOM 635 O O . ILE A 1 92 ? 13.275 8.370 -43.050 1.00 74.50 92 ILE A O 1
ATOM 639 N N . CYS A 1 93 ? 14.724 6.899 -42.201 1.00 67.31 93 CYS A N 1
ATOM 640 C CA . CYS A 1 93 ? 15.939 7.599 -42.626 1.00 67.31 93 CYS A CA 1
ATOM 641 C C . CYS A 1 93 ? 16.624 6.963 -43.856 1.00 67.31 93 CYS A C 1
ATOM 643 O O . CYS A 1 93 ? 17.807 7.220 -44.098 1.00 67.31 93 CYS A O 1
ATOM 645 N N . GLY A 1 94 ? 15.922 6.109 -44.611 1.00 59.38 94 GLY A N 1
ATOM 646 C CA . GLY A 1 94 ? 16.468 5.352 -45.742 1.00 59.38 94 GLY A CA 1
ATOM 647 C C . GLY A 1 94 ? 16.950 6.202 -46.938 1.00 59.38 94 GLY A C 1
ATOM 648 O O . GLY A 1 94 ? 16.583 7.373 -47.081 1.00 59.38 94 GLY A O 1
ATOM 649 N N . PRO A 1 95 ? 17.785 5.626 -47.828 1.00 50.41 95 PRO A N 1
ATOM 650 C CA . PRO A 1 95 ? 18.376 6.328 -48.964 1.00 50.41 95 PRO A CA 1
ATOM 651 C C . PRO A 1 95 ? 17.349 6.473 -50.097 1.00 50.41 95 PRO A C 1
ATOM 653 O O . PRO A 1 95 ? 17.292 5.648 -51.002 1.00 50.41 95 PRO A O 1
ATOM 656 N N . GLY A 1 96 ? 16.504 7.502 -50.044 1.00 48.16 96 GLY A N 1
ATOM 657 C CA . GLY A 1 96 ? 15.563 7.776 -51.138 1.00 48.16 96 GLY A CA 1
ATOM 658 C C . GLY A 1 96 ? 14.540 8.880 -50.884 1.00 48.16 96 GLY A C 1
ATOM 659 O O . GLY A 1 96 ? 14.145 9.547 -51.831 1.00 48.16 96 GLY A O 1
ATOM 660 N N . GLU A 1 97 ? 14.170 9.145 -49.629 1.00 44.28 97 GLU A N 1
ATOM 661 C CA . GLU A 1 97 ? 13.173 10.183 -49.291 1.00 44.28 97 GLU A CA 1
ATOM 662 C C . GLU A 1 97 ? 13.772 11.443 -48.653 1.00 44.28 97 GLU A C 1
ATOM 664 O O . GLU A 1 97 ? 13.059 12.380 -48.297 1.00 44.28 97 GLU A O 1
ATOM 669 N N . MET A 1 98 ? 15.101 11.533 -48.555 1.00 46.06 98 MET A N 1
ATOM 670 C CA . MET A 1 98 ? 15.772 12.770 -48.150 1.00 46.06 98 MET A CA 1
ATOM 671 C C . MET A 1 98 ? 15.938 13.712 -49.345 1.00 46.06 98 MET A C 1
ATOM 673 O O . MET A 1 98 ? 17.047 14.017 -49.785 1.00 46.06 98 MET A O 1
ATOM 677 N N . GLY A 1 99 ? 14.800 14.158 -49.874 1.00 35.88 99 GLY A N 1
ATOM 678 C CA . GLY A 1 99 ? 14.723 15.270 -50.806 1.00 35.88 99 GLY A CA 1
ATOM 679 C C . GLY A 1 99 ? 15.346 16.524 -50.191 1.00 35.88 99 GLY A C 1
ATOM 680 O O . GLY A 1 99 ? 14.994 16.947 -49.092 1.00 35.88 99 GLY A O 1
ATOM 681 N N . VAL A 1 100 ? 16.330 17.060 -50.908 1.00 39.69 100 VAL A N 1
ATOM 682 C CA . VAL A 1 100 ? 16.830 18.442 -50.921 1.00 39.69 100 VAL A CA 1
ATOM 683 C C . VAL A 1 100 ? 16.046 19.403 -50.001 1.00 39.69 100 VAL A C 1
ATOM 685 O O . VAL A 1 100 ? 14.979 19.878 -50.373 1.00 39.69 100 VAL A O 1
ATOM 688 N N . GLY A 1 101 ? 16.590 19.716 -48.812 1.00 46.41 101 GLY A N 1
ATOM 689 C CA . GLY A 1 101 ? 16.112 20.837 -47.978 1.00 46.41 101 GLY A CA 1
ATOM 690 C C . GLY A 1 101 ? 16.044 20.641 -46.454 1.00 46.41 101 GLY A C 1
ATOM 691 O O . GLY A 1 101 ? 15.934 21.634 -45.739 1.00 46.41 101 GLY A O 1
ATOM 692 N N . ASN A 1 102 ? 16.138 19.422 -45.912 1.00 55.44 102 ASN A N 1
ATOM 693 C CA . ASN A 1 102 ? 15.884 19.207 -44.478 1.00 55.44 102 ASN A CA 1
ATOM 694 C C . ASN A 1 102 ? 17.127 19.373 -43.586 1.00 55.44 102 ASN A C 1
ATOM 696 O O . ASN A 1 102 ? 18.098 18.621 -43.670 1.00 55.44 102 ASN A O 1
ATOM 700 N N . SER A 1 103 ? 17.073 20.353 -42.682 1.00 69.31 103 SER A N 1
ATOM 701 C CA . SER A 1 103 ? 18.074 20.565 -41.635 1.00 69.31 103 SER A CA 1
ATOM 702 C C . SER A 1 103 ? 18.132 19.365 -40.673 1.00 69.31 103 SER A C 1
ATOM 704 O O . SER A 1 103 ? 17.139 18.668 -40.461 1.00 69.31 103 SER A O 1
ATOM 706 N N . ARG A 1 104 ? 19.285 19.136 -40.023 1.00 69.69 104 ARG A N 1
ATOM 707 C CA . ARG A 1 104 ? 19.440 18.106 -38.966 1.00 69.69 104 ARG A CA 1
ATOM 708 C C . ARG A 1 104 ? 18.380 18.217 -37.862 1.00 69.69 104 ARG A C 1
ATOM 710 O O . ARG A 1 104 ? 18.054 17.225 -37.216 1.00 69.69 104 ARG A O 1
ATOM 717 N N . LEU A 1 105 ? 17.833 19.417 -37.670 1.00 73.06 105 LEU A N 1
ATOM 718 C CA . LEU A 1 105 ? 16.736 19.686 -36.752 1.00 73.06 105 LEU A CA 1
ATOM 719 C C . LEU A 1 105 ? 15.461 18.927 -37.156 1.00 73.06 105 LEU A C 1
ATOM 721 O O . LEU A 1 105 ? 14.906 18.218 -36.327 1.00 73.06 105 LEU A O 1
ATOM 725 N N . ALA A 1 106 ? 15.055 18.987 -38.429 1.00 74.88 106 ALA A N 1
ATOM 726 C CA . ALA A 1 106 ? 13.858 18.303 -38.929 1.00 74.88 106 ALA A CA 1
ATOM 727 C C . ALA A 1 106 ? 13.964 16.770 -38.815 1.00 74.88 106 ALA A C 1
ATOM 729 O O . ALA A 1 106 ? 13.008 16.093 -38.431 1.00 74.88 106 ALA A O 1
ATOM 730 N N . GLN A 1 107 ? 15.154 16.220 -39.077 1.00 74.44 107 GLN A N 1
ATOM 731 C CA . GLN A 1 107 ? 15.430 14.793 -38.871 1.00 74.44 107 GLN A CA 1
ATOM 732 C C . GLN A 1 107 ? 15.319 14.419 -37.390 1.00 74.44 107 GLN A C 1
ATOM 734 O O . GLN A 1 107 ? 14.652 13.446 -37.051 1.00 74.44 107 GLN A O 1
ATOM 739 N N . THR A 1 108 ? 15.902 15.228 -36.502 1.00 79.06 108 THR A N 1
ATOM 740 C CA . THR A 1 108 ? 15.829 15.006 -35.048 1.00 79.06 108 THR A CA 1
ATOM 741 C C . THR A 1 108 ? 14.393 15.035 -34.548 1.00 79.06 108 THR A C 1
ATOM 743 O O . THR A 1 108 ? 13.994 14.123 -33.830 1.00 79.06 108 THR A O 1
ATOM 746 N N . SER A 1 109 ? 13.584 15.996 -34.990 1.00 82.00 109 SER A N 1
ATOM 747 C CA . SER A 1 109 ? 12.160 16.056 -34.646 1.00 82.00 109 SER A CA 1
ATOM 748 C C . SER A 1 109 ? 11.393 14.815 -35.113 1.00 82.00 109 SER A C 1
ATOM 750 O O . SER A 1 109 ? 10.603 14.267 -34.351 1.00 82.00 109 SER A O 1
ATOM 752 N N . THR A 1 110 ? 11.664 14.325 -36.324 1.00 83.88 110 THR A N 1
ATOM 753 C CA . THR A 1 110 ? 11.010 13.118 -36.860 1.00 83.88 110 THR A CA 1
ATOM 754 C C . THR A 1 110 ? 11.356 11.878 -36.031 1.00 83.88 110 THR A C 1
ATOM 756 O O . THR A 1 110 ? 10.473 11.101 -35.669 1.00 83.88 110 THR A O 1
ATOM 759 N N . VAL A 1 111 ? 12.634 11.718 -35.669 1.00 86.56 111 VAL A N 1
ATOM 760 C CA . VAL A 1 111 ? 13.102 10.610 -34.820 1.00 86.56 111 VAL A CA 1
ATOM 761 C C . VAL A 1 111 ? 12.506 10.699 -33.412 1.00 86.56 111 VAL A C 1
ATOM 763 O O . VAL A 1 111 ? 12.071 9.679 -32.885 1.00 86.56 111 VAL A O 1
ATOM 766 N N . ILE A 1 112 ? 12.424 11.896 -32.820 1.00 89.12 112 ILE A N 1
ATOM 767 C CA . ILE A 1 112 ? 11.783 12.119 -31.511 1.00 89.12 112 ILE A CA 1
ATOM 768 C C . ILE A 1 112 ? 10.326 11.653 -31.538 1.00 89.12 112 ILE A C 1
ATOM 770 O O . ILE A 1 112 ? 9.916 10.905 -30.654 1.00 89.12 112 ILE A O 1
ATOM 774 N N . VAL A 1 113 ? 9.554 12.050 -32.555 1.00 89.31 113 VAL A N 1
ATOM 775 C CA . VAL A 1 113 ? 8.138 11.664 -32.677 1.00 89.31 113 VAL A CA 1
ATOM 776 C C . VAL A 1 113 ? 7.996 10.151 -32.847 1.00 89.31 113 VAL A C 1
ATOM 778 O O . VAL A 1 113 ? 7.204 9.531 -32.138 1.00 89.31 113 VAL A O 1
ATOM 781 N N . ALA A 1 114 ? 8.792 9.537 -33.727 1.00 88.75 114 ALA A N 1
ATOM 782 C CA . ALA A 1 114 ? 8.756 8.092 -33.947 1.00 88.75 114 ALA A CA 1
ATOM 783 C C . ALA A 1 114 ? 9.077 7.308 -32.662 1.00 88.75 114 ALA A C 1
ATOM 785 O O . ALA A 1 114 ? 8.353 6.382 -32.298 1.00 88.75 114 ALA A O 1
ATOM 786 N N . LEU A 1 115 ? 10.126 7.710 -31.941 1.00 90.69 115 LEU A N 1
ATOM 787 C CA . LEU A 1 115 ? 10.511 7.099 -30.669 1.00 90.69 115 LEU A CA 1
ATOM 788 C C . LEU A 1 115 ? 9.498 7.371 -29.548 1.00 90.69 115 LEU A C 1
ATOM 790 O O . LEU A 1 115 ? 9.302 6.507 -28.697 1.00 90.69 115 LEU A O 1
ATOM 794 N N . GLY A 1 116 ? 8.818 8.519 -29.565 1.00 90.25 116 GLY A N 1
ATOM 795 C CA . GLY A 1 116 ? 7.727 8.836 -28.641 1.00 90.25 116 GLY A CA 1
ATOM 796 C C . GLY A 1 116 ? 6.526 7.907 -28.814 1.00 90.25 116 GLY A C 1
ATOM 797 O O . GLY A 1 116 ? 5.991 7.406 -27.829 1.00 90.25 116 GLY A O 1
ATOM 798 N N . ILE A 1 117 ? 6.148 7.597 -30.058 1.00 88.75 117 ILE A N 1
ATOM 799 C CA . ILE A 1 117 ? 5.082 6.625 -30.349 1.00 88.75 117 ILE A CA 1
ATOM 800 C C . ILE A 1 117 ? 5.475 5.231 -29.843 1.00 88.75 117 ILE A C 1
ATOM 802 O O . ILE A 1 117 ? 4.667 4.557 -29.207 1.00 88.75 117 ILE A O 1
ATOM 806 N N . VAL A 1 118 ? 6.726 4.813 -30.072 1.00 88.88 118 VAL A N 1
ATOM 807 C CA . VAL A 1 118 ? 7.243 3.533 -29.558 1.00 88.88 118 VAL A CA 1
ATOM 808 C C . VAL A 1 118 ? 7.204 3.502 -28.029 1.00 88.88 118 VAL A C 1
ATOM 810 O O . VAL A 1 118 ? 6.713 2.534 -27.457 1.00 88.88 118 VAL A O 1
ATOM 813 N N . ALA A 1 119 ? 7.652 4.565 -27.360 1.00 89.88 119 ALA A N 1
ATOM 814 C CA . ALA A 1 119 ? 7.601 4.674 -25.905 1.00 89.88 119 ALA A CA 1
ATOM 815 C C . ALA A 1 119 ? 6.178 4.592 -25.342 1.00 89.88 119 ALA A C 1
ATOM 817 O O . ALA A 1 119 ? 5.950 3.857 -24.384 1.00 89.88 119 ALA A O 1
ATOM 818 N N . GLY A 1 120 ? 5.220 5.292 -25.957 1.00 85.62 120 GLY A N 1
ATOM 819 C CA . GLY A 1 120 ? 3.815 5.255 -25.546 1.00 85.62 120 GLY A CA 1
ATOM 820 C C . GLY A 1 120 ? 3.161 3.878 -25.709 1.00 85.62 120 GLY A C 1
ATOM 821 O O . GLY A 1 120 ? 2.222 3.564 -24.987 1.00 85.62 120 GLY A O 1
ATOM 822 N N . ALA A 1 121 ? 3.662 3.042 -26.623 1.00 85.00 121 ALA A N 1
ATOM 823 C CA . ALA A 1 121 ? 3.197 1.665 -26.797 1.00 85.00 121 ALA A CA 1
ATOM 824 C C . ALA A 1 121 ? 3.873 0.662 -25.840 1.00 85.00 121 ALA A C 1
ATOM 826 O O . ALA A 1 121 ? 3.354 -0.435 -25.633 1.00 85.00 121 ALA A O 1
ATOM 827 N N . LEU A 1 122 ? 5.035 1.016 -25.279 1.00 84.31 122 LEU A N 1
ATOM 828 C CA . LEU A 1 122 ? 5.837 0.149 -24.410 1.00 84.31 122 LEU A CA 1
ATOM 829 C C . LEU A 1 122 ? 5.564 0.343 -22.920 1.00 84.31 122 LEU A C 1
ATOM 831 O O . LEU A 1 122 ? 5.977 -0.495 -22.126 1.00 84.31 122 LEU A O 1
ATOM 835 N N . GLY A 1 123 ? 4.905 1.414 -22.487 1.00 71.81 123 GLY A N 1
ATOM 836 C CA . GLY A 1 123 ? 4.608 1.577 -21.068 1.00 71.81 123 GLY A CA 1
ATOM 837 C C . GLY A 1 123 ? 3.316 0.876 -20.653 1.00 71.81 123 GLY A C 1
ATOM 838 O O . GLY A 1 123 ? 2.334 0.779 -21.386 1.00 71.81 123 GLY A O 1
ATOM 839 N N . TRP A 1 124 ? 3.324 0.359 -19.434 1.00 74.88 124 TRP A N 1
ATOM 840 C CA . TRP A 1 124 ? 2.178 -0.249 -18.765 1.00 74.88 124 TRP A CA 1
ATOM 841 C C . TRP A 1 124 ? 2.133 0.294 -17.345 1.00 74.88 124 TRP A C 1
ATOM 843 O O . TRP A 1 124 ? 3.178 0.647 -16.802 1.00 74.88 124 TRP A O 1
ATOM 853 N N . ARG A 1 125 ? 0.922 0.400 -16.775 1.00 71.56 125 ARG A N 1
ATOM 854 C CA . ARG A 1 125 ? 0.683 0.920 -15.416 1.00 71.56 125 ARG A CA 1
ATOM 855 C C . ARG A 1 125 ? 1.540 2.164 -15.130 1.00 71.56 125 ARG A C 1
ATOM 857 O O . ARG A 1 125 ? 2.536 2.087 -14.444 1.00 71.56 125 ARG A O 1
ATOM 864 N N . GLY A 1 126 ? 1.260 3.291 -15.781 1.00 73.19 126 GLY A N 1
ATOM 865 C CA . GLY A 1 126 ? 1.954 4.564 -15.506 1.00 73.19 126 GLY A CA 1
ATOM 866 C C . GLY A 1 126 ? 3.424 4.703 -15.965 1.00 73.19 126 GLY A C 1
ATOM 867 O O . GLY A 1 126 ? 3.856 5.832 -16.198 1.00 73.19 126 GLY A O 1
ATOM 868 N N . LEU A 1 127 ? 4.165 3.618 -16.249 1.00 80.69 127 LEU A N 1
ATOM 869 C CA . LEU A 1 127 ? 5.560 3.680 -16.752 1.00 80.69 127 LEU A CA 1
ATOM 870 C C . LEU A 1 127 ? 5.700 4.387 -18.111 1.00 80.69 127 LEU A C 1
ATOM 872 O O . LEU A 1 127 ? 6.798 4.787 -18.501 1.00 80.69 127 LEU A O 1
ATOM 876 N N . ASN A 1 128 ? 4.580 4.583 -18.816 1.00 84.44 128 ASN A N 1
ATOM 877 C CA . ASN A 1 128 ? 4.492 5.374 -20.043 1.00 84.44 128 ASN A CA 1
ATOM 878 C C . ASN A 1 128 ? 5.175 6.736 -19.910 1.00 84.44 128 ASN A C 1
ATOM 880 O O . ASN A 1 128 ? 5.880 7.145 -20.825 1.00 84.44 128 ASN A O 1
ATOM 884 N N . VAL A 1 129 ? 5.005 7.429 -18.780 1.00 83.69 129 VAL A N 1
ATOM 885 C CA . VAL A 1 129 ? 5.560 8.780 -18.610 1.00 83.69 129 VAL A CA 1
ATOM 886 C C . VAL A 1 129 ? 7.087 8.747 -18.604 1.00 83.69 129 VAL A C 1
ATOM 888 O O . VAL A 1 129 ? 7.723 9.489 -19.351 1.00 83.69 129 VAL A O 1
ATOM 891 N N . ALA A 1 130 ? 7.684 7.850 -17.818 1.00 88.56 130 ALA A N 1
ATOM 892 C CA . ALA A 1 130 ? 9.135 7.706 -17.757 1.00 88.56 130 ALA A CA 1
ATOM 893 C C . ALA A 1 130 ? 9.728 7.297 -19.118 1.00 88.56 130 ALA A C 1
ATOM 895 O O . ALA A 1 130 ? 10.775 7.810 -19.527 1.00 88.56 130 ALA A O 1
ATOM 896 N N . LEU A 1 131 ? 9.048 6.415 -19.857 1.00 91.38 131 LEU A N 1
ATOM 897 C CA . LEU A 1 131 ? 9.463 5.993 -21.198 1.00 91.38 131 LEU A CA 1
ATOM 898 C C . LEU A 1 131 ? 9.332 7.117 -22.235 1.00 91.38 131 LEU A C 1
ATOM 900 O O . LEU A 1 131 ? 10.239 7.303 -23.047 1.00 91.38 131 LEU A O 1
ATOM 904 N N . LEU A 1 132 ? 8.253 7.906 -22.186 1.00 91.88 132 LEU A N 1
ATOM 905 C CA . LEU A 1 132 ? 8.027 9.057 -23.072 1.00 91.88 132 LEU A CA 1
ATOM 906 C C . LEU A 1 132 ? 9.076 10.163 -22.894 1.00 91.88 132 LEU A C 1
ATOM 908 O O . LEU A 1 132 ? 9.269 10.967 -23.801 1.00 91.88 132 LEU A O 1
ATOM 912 N N . ILE A 1 133 ? 9.777 10.192 -21.761 1.00 92.12 133 ILE A N 1
ATOM 913 C CA . ILE A 1 133 ? 10.904 11.100 -21.518 1.00 92.12 133 ILE A CA 1
ATOM 914 C C . ILE A 1 133 ? 12.226 10.452 -21.957 1.00 92.12 133 ILE A C 1
ATOM 916 O O . ILE A 1 133 ? 12.994 11.035 -22.724 1.00 92.12 133 ILE A O 1
ATOM 920 N N . SER A 1 134 ? 12.500 9.236 -21.480 1.00 92.62 134 SER A N 1
ATOM 921 C CA . SER A 1 134 ? 13.810 8.583 -21.620 1.00 92.62 134 SER A CA 1
ATOM 922 C C . SER A 1 134 ? 14.117 8.087 -23.036 1.00 92.62 134 SER A C 1
ATOM 924 O O . SER A 1 134 ? 15.256 8.207 -23.494 1.00 92.62 134 SER A O 1
ATOM 926 N N . VAL A 1 135 ? 13.129 7.550 -23.757 1.00 94.31 135 VAL A N 1
ATOM 927 C CA . VAL A 1 135 ? 13.343 6.955 -25.084 1.00 94.31 135 VAL A CA 1
ATOM 928 C C . VAL A 1 135 ? 13.543 8.028 -26.161 1.00 94.31 135 VAL A C 1
ATOM 930 O O . VAL A 1 135 ? 14.537 7.930 -26.890 1.00 94.31 135 VAL A O 1
ATOM 933 N N . PRO A 1 136 ? 12.715 9.090 -26.272 1.00 94.00 136 PRO A N 1
ATOM 934 C CA . PRO A 1 136 ? 12.936 10.126 -27.284 1.00 94.00 136 PRO A CA 1
ATOM 935 C C . PRO A 1 136 ? 14.243 10.902 -27.090 1.00 94.00 136 PRO A C 1
ATOM 937 O O . PRO A 1 136 ? 14.823 11.369 -28.070 1.00 94.00 136 PRO A O 1
ATOM 940 N N . ALA A 1 137 ? 14.770 10.977 -25.861 1.00 92.94 137 ALA A N 1
ATOM 941 C CA . ALA A 1 137 ? 16.065 11.601 -25.575 1.00 92.94 137 ALA A CA 1
ATOM 942 C C . ALA A 1 137 ? 17.248 10.926 -26.297 1.00 92.94 137 ALA A C 1
ATOM 944 O O . ALA A 1 137 ? 18.292 11.543 -26.512 1.00 92.94 137 ALA A O 1
ATOM 945 N N . THR A 1 138 ? 17.087 9.676 -26.740 1.00 91.69 138 THR A N 1
ATOM 946 C CA . THR A 1 138 ? 18.103 8.967 -27.532 1.00 91.69 138 THR A CA 1
ATOM 947 C C . THR A 1 138 ? 18.205 9.459 -28.979 1.00 91.69 138 THR A C 1
ATOM 949 O O . THR A 1 138 ? 19.207 9.183 -29.642 1.00 91.69 138 THR A O 1
ATOM 952 N N . ALA A 1 139 ? 17.222 10.222 -29.477 1.00 88.81 139 ALA A N 1
ATOM 953 C CA . ALA A 1 139 ? 17.116 10.630 -30.879 1.00 88.81 139 ALA A CA 1
ATOM 954 C C . ALA A 1 139 ? 18.348 11.392 -31.387 1.00 88.81 139 ALA A C 1
ATOM 956 O O . ALA A 1 139 ? 18.874 11.088 -32.461 1.00 88.81 139 ALA A O 1
ATOM 957 N N . LEU A 1 140 ? 18.838 12.358 -30.602 1.00 86.62 140 LEU A N 1
ATOM 958 C CA . LEU A 1 140 ? 19.995 13.169 -30.981 1.00 86.62 140 LEU A CA 1
ATOM 959 C C . LEU A 1 140 ? 21.248 12.302 -31.133 1.00 86.62 140 LEU A C 1
ATOM 961 O O . LEU A 1 140 ? 21.985 12.438 -32.109 1.00 86.62 140 LEU A O 1
ATOM 965 N N . LEU A 1 141 ? 21.467 11.385 -30.188 1.00 86.19 141 LEU A N 1
ATOM 966 C CA . LEU A 1 141 ? 22.588 10.455 -30.226 1.00 86.19 141 LEU A CA 1
ATOM 967 C C . LEU A 1 141 ? 22.444 9.451 -31.381 1.00 86.19 141 LEU A C 1
ATOM 969 O O . LEU A 1 141 ? 23.424 9.181 -32.073 1.00 86.19 141 LEU A O 1
ATOM 973 N N . ALA A 1 142 ? 21.237 8.949 -31.646 1.00 83.50 142 ALA A N 1
ATOM 974 C CA . ALA A 1 142 ? 20.976 8.048 -32.767 1.00 83.50 142 ALA A CA 1
ATOM 975 C C . ALA A 1 142 ? 21.339 8.696 -34.116 1.00 83.50 142 ALA A C 1
ATOM 977 O O . ALA A 1 142 ? 22.009 8.073 -34.945 1.00 83.50 142 ALA A O 1
ATOM 978 N N . ILE A 1 143 ? 20.986 9.970 -34.315 1.00 79.31 143 ILE A N 1
ATOM 979 C CA . ILE A 1 143 ? 21.356 10.737 -35.517 1.00 79.31 143 ILE A CA 1
ATOM 980 C C . ILE A 1 143 ? 22.853 11.045 -35.544 1.00 79.31 143 ILE A C 1
ATOM 982 O O . ILE A 1 143 ? 23.479 10.933 -36.596 1.00 79.31 143 ILE A O 1
ATOM 986 N N . ALA A 1 144 ? 23.446 11.402 -34.402 1.00 78.75 144 ALA A N 1
ATOM 987 C CA . ALA A 1 144 ? 24.872 11.699 -34.292 1.00 78.75 144 ALA A CA 1
ATOM 988 C C . ALA A 1 144 ? 25.746 10.531 -34.751 1.00 78.75 144 ALA A C 1
ATOM 990 O O . ALA A 1 144 ? 26.700 10.714 -35.507 1.00 78.75 144 ALA A O 1
ATOM 991 N N . VAL A 1 145 ? 25.389 9.326 -34.311 1.00 77.00 145 VAL A N 1
ATOM 992 C CA . VAL A 1 145 ? 26.094 8.097 -34.667 1.00 77.00 145 VAL A CA 1
ATOM 993 C C . VAL A 1 145 ? 25.827 7.734 -36.134 1.00 77.00 145 VAL A C 1
ATOM 995 O O . VAL A 1 145 ? 26.759 7.358 -36.838 1.00 77.00 145 VAL A O 1
ATOM 998 N N . SER A 1 146 ? 24.605 7.948 -36.633 1.00 68.00 146 SER A N 1
ATOM 999 C CA . SER A 1 146 ? 24.236 7.662 -38.031 1.00 68.00 146 SER A CA 1
ATOM 1000 C C . SER A 1 146 ? 24.854 8.632 -39.052 1.00 68.00 146 SER A C 1
ATOM 1002 O O . SER A 1 146 ? 25.104 8.253 -40.189 1.00 68.00 146 SER A O 1
ATOM 1004 N N . GLY A 1 147 ? 25.122 9.886 -38.671 1.00 59.25 147 GLY A N 1
ATOM 1005 C CA . GLY A 1 147 ? 25.743 10.901 -39.535 1.00 59.25 147 GLY A CA 1
ATOM 1006 C C . GLY A 1 147 ? 27.278 10.886 -39.553 1.00 59.25 147 GLY A C 1
ATOM 1007 O O . GLY A 1 147 ? 27.886 11.649 -40.304 1.00 59.25 147 GLY A O 1
ATOM 1008 N N . SER A 1 148 ? 27.914 10.057 -38.718 1.00 50.22 148 SER A N 1
ATOM 1009 C CA . SER A 1 148 ? 29.375 9.947 -38.588 1.00 50.22 148 SER A CA 1
ATOM 1010 C C . SER A 1 148 ? 30.025 9.084 -39.681 1.00 50.22 148 SER A C 1
ATOM 1012 O O . SER A 1 148 ? 31.241 9.161 -39.868 1.00 50.22 148 SER A O 1
ATOM 1014 N N . THR A 1 149 ? 29.260 8.258 -40.394 1.00 47.59 149 THR A N 1
ATOM 1015 C CA . THR A 1 149 ? 29.759 7.357 -41.441 1.00 47.59 149 THR A CA 1
ATOM 1016 C C . THR A 1 149 ? 29.602 8.017 -42.808 1.00 47.59 149 THR A C 1
ATOM 1018 O O . THR A 1 149 ? 28.536 7.993 -43.418 1.00 47.59 149 THR A O 1
ATOM 1021 N N . LYS A 1 150 ? 30.664 8.663 -43.308 1.00 40.84 150 LYS A N 1
ATOM 1022 C CA . LYS A 1 150 ? 30.675 9.193 -44.681 1.00 40.84 150 LYS A CA 1
ATOM 1023 C C . LYS A 1 150 ? 30.494 8.037 -45.676 1.00 40.84 150 LYS A C 1
ATOM 1025 O O . LYS A 1 150 ? 31.386 7.208 -45.794 1.00 40.84 150 LYS A O 1
ATOM 1030 N N . GLY A 1 151 ? 29.385 8.029 -46.418 1.00 43.78 151 GLY A N 1
ATOM 1031 C CA . GLY A 1 151 ? 29.202 7.194 -47.615 1.00 43.78 151 GLY A CA 1
ATOM 1032 C C . GLY A 1 151 ? 28.354 5.927 -47.454 1.00 43.78 151 GLY A C 1
ATOM 1033 O O . GLY A 1 151 ? 27.971 5.346 -48.462 1.00 43.78 151 GLY A O 1
ATOM 1034 N N . GLU A 1 152 ? 27.982 5.541 -46.236 1.00 43.47 152 GLU A N 1
ATOM 1035 C CA . GLU A 1 152 ? 27.027 4.455 -45.986 1.00 43.47 152 GLU A CA 1
ATOM 1036 C C . GLU A 1 152 ? 25.797 5.065 -45.309 1.00 43.47 152 GLU A C 1
ATOM 1038 O O . GLU A 1 152 ? 25.934 5.797 -44.329 1.00 43.47 152 GLU A O 1
ATOM 1043 N N . GLY A 1 153 ? 24.603 4.857 -45.876 1.00 48.44 153 GLY A N 1
ATOM 1044 C CA . GLY A 1 153 ? 23.361 5.474 -45.391 1.00 48.44 153 GLY A CA 1
ATOM 1045 C C . GLY A 1 153 ? 23.037 5.138 -43.927 1.00 48.44 153 GLY A C 1
ATOM 1046 O O . GLY A 1 153 ? 23.729 4.349 -43.286 1.00 48.44 153 GLY A O 1
ATOM 1047 N N . ALA A 1 154 ? 21.927 5.676 -43.406 1.00 44.38 154 ALA A N 1
ATOM 1048 C CA . ALA A 1 154 ? 21.477 5.541 -42.008 1.00 44.38 154 ALA A CA 1
ATOM 1049 C C . ALA A 1 154 ? 21.431 4.095 -41.439 1.00 44.38 154 ALA A C 1
ATOM 1051 O O . ALA A 1 154 ? 21.304 3.901 -40.233 1.00 44.38 154 ALA A O 1
ATOM 1052 N N . CYS A 1 155 ? 21.580 3.071 -42.285 1.00 45.75 155 CYS A N 1
ATOM 1053 C CA . CYS A 1 155 ? 21.718 1.662 -41.919 1.00 45.75 155 CYS A CA 1
ATOM 1054 C C . CYS A 1 155 ? 23.054 1.291 -41.231 1.00 45.75 155 CYS A C 1
ATOM 1056 O O . CYS A 1 155 ? 23.112 0.251 -40.574 1.00 45.75 155 CYS A O 1
ATOM 1058 N N . ALA A 1 156 ? 24.115 2.102 -41.327 1.00 49.62 156 ALA A N 1
ATOM 1059 C CA . ALA A 1 156 ? 25.463 1.724 -40.874 1.00 49.62 156 ALA A CA 1
ATOM 1060 C C . ALA A 1 156 ? 25.639 1.620 -39.342 1.00 49.62 156 ALA A C 1
ATOM 1062 O O . ALA A 1 156 ? 26.647 1.103 -38.873 1.00 49.62 156 ALA A O 1
ATOM 1063 N N . CYS A 1 157 ? 24.682 2.085 -38.530 1.00 59.84 157 CYS A N 1
ATOM 1064 C CA . CYS A 1 157 ? 24.818 2.124 -37.063 1.00 59.84 157 CYS A CA 1
ATOM 1065 C C . CYS A 1 157 ? 23.628 1.530 -36.293 1.00 59.84 157 CYS A C 1
ATOM 1067 O O . CYS A 1 157 ? 23.478 1.773 -35.091 1.00 59.84 157 CYS A O 1
ATOM 1069 N N . ALA A 1 158 ? 22.821 0.693 -36.956 1.00 73.44 158 ALA A N 1
ATOM 1070 C CA . ALA A 1 158 ? 21.654 0.037 -36.360 1.00 73.44 158 ALA A CA 1
ATOM 1071 C C . ALA A 1 158 ? 21.983 -0.731 -35.060 1.00 73.44 158 ALA A C 1
ATOM 1073 O O . ALA A 1 158 ? 21.171 -0.751 -34.135 1.00 73.44 158 ALA A O 1
ATOM 1074 N N . GLY A 1 159 ? 23.189 -1.304 -34.946 1.00 80.44 159 GLY A N 1
ATOM 1075 C CA . GLY A 1 159 ? 23.641 -1.983 -33.728 1.00 80.44 159 GLY A CA 1
ATOM 1076 C C . GLY A 1 159 ? 23.810 -1.038 -32.534 1.00 80.44 159 GLY A C 1
ATOM 1077 O O . GLY A 1 159 ? 23.330 -1.334 -31.445 1.00 80.44 159 GLY A O 1
ATOM 1078 N N . THR A 1 160 ? 24.433 0.128 -32.729 1.00 83.50 160 THR A N 1
ATOM 1079 C CA . THR A 1 160 ? 24.623 1.114 -31.647 1.00 83.50 160 THR A CA 1
ATOM 1080 C C . THR A 1 160 ? 23.285 1.701 -31.189 1.00 83.50 160 THR A C 1
ATOM 1082 O O . THR A 1 160 ? 23.039 1.799 -29.989 1.00 83.50 160 THR A O 1
ATOM 1085 N N . VAL A 1 161 ? 22.388 2.023 -32.129 1.00 85.81 161 VAL A N 1
ATOM 1086 C CA . VAL A 1 161 ? 21.035 2.526 -31.823 1.00 85.81 161 VAL A CA 1
ATOM 1087 C C . VAL A 1 161 ? 20.216 1.497 -31.042 1.00 85.81 161 VAL A C 1
ATOM 1089 O O . VAL A 1 161 ? 19.555 1.866 -30.076 1.00 85.81 161 VAL A O 1
ATOM 1092 N N . THR A 1 162 ? 20.314 0.213 -31.407 1.00 90.25 162 THR A N 1
ATOM 1093 C CA . THR A 1 162 ? 19.634 -0.884 -30.698 1.00 90.25 162 THR A CA 1
ATOM 1094 C C . THR A 1 162 ? 19.977 -0.882 -29.211 1.00 90.25 162 THR A C 1
ATOM 1096 O O . THR A 1 162 ? 19.081 -0.913 -28.372 1.00 90.25 162 THR A O 1
ATOM 1099 N N . TRP A 1 163 ? 21.268 -0.794 -28.879 1.00 90.94 163 TRP A N 1
ATOM 1100 C CA . TRP A 1 163 ? 21.715 -0.783 -27.489 1.00 90.94 163 TRP A CA 1
ATOM 1101 C C . TRP A 1 163 ? 21.316 0.489 -26.747 1.00 90.94 163 TRP A C 1
ATOM 1103 O O . TRP A 1 163 ? 20.823 0.398 -25.631 1.00 90.94 163 TRP A O 1
ATOM 1113 N N . VAL A 1 164 ? 21.495 1.667 -27.350 1.00 91.06 164 VAL A N 1
ATOM 1114 C CA . VAL A 1 164 ? 21.159 2.942 -26.694 1.00 91.06 164 VAL A CA 1
ATOM 1115 C C . VAL A 1 164 ? 19.669 3.009 -26.362 1.00 91.06 164 VAL A C 1
ATOM 1117 O O . VAL A 1 164 ? 19.312 3.270 -25.217 1.00 91.06 164 VAL A O 1
ATOM 1120 N N . VAL A 1 165 ? 18.801 2.725 -27.338 1.00 92.88 165 VAL A N 1
ATOM 1121 C CA . VAL A 1 165 ? 17.348 2.724 -27.121 1.00 92.88 165 VAL A CA 1
ATOM 1122 C C . VAL A 1 165 ? 16.956 1.638 -26.123 1.00 92.88 165 VAL A C 1
ATOM 1124 O O . VAL A 1 165 ? 16.177 1.905 -25.212 1.00 92.88 165 VAL A O 1
ATOM 1127 N N . GLY A 1 166 ? 17.529 0.437 -26.247 1.00 94.50 166 GLY A N 1
ATOM 1128 C CA . GLY A 1 166 ? 17.267 -0.659 -25.318 1.00 94.50 166 GLY A CA 1
ATOM 1129 C C . GLY A 1 166 ? 17.613 -0.300 -23.873 1.00 94.50 166 GLY A C 1
ATOM 1130 O O . GLY A 1 166 ? 16.790 -0.497 -22.988 1.00 94.50 166 GLY A O 1
ATOM 1131 N N . LEU A 1 167 ? 18.779 0.298 -23.613 1.00 94.62 167 LEU A N 1
ATOM 1132 C CA . LEU A 1 167 ? 19.178 0.699 -22.258 1.00 94.62 167 LEU A CA 1
ATOM 1133 C C . LEU A 1 167 ? 18.292 1.824 -21.695 1.00 94.62 167 LEU A C 1
ATOM 1135 O O . LEU A 1 167 ? 17.960 1.790 -20.512 1.00 94.62 167 LEU A O 1
ATOM 1139 N N . SER A 1 168 ? 17.836 2.762 -22.533 1.00 94.12 168 SER A N 1
ATOM 1140 C CA . SER A 1 168 ? 16.851 3.779 -22.130 1.00 94.12 168 SER A CA 1
ATOM 1141 C C . SER A 1 168 ? 15.470 3.200 -21.809 1.00 94.12 168 SER A C 1
ATOM 1143 O O . SER A 1 168 ? 14.772 3.760 -20.972 1.00 94.12 168 SER A O 1
ATOM 1145 N N . VAL A 1 169 ? 15.081 2.082 -22.431 1.00 94.81 169 VAL A N 1
ATOM 1146 C CA . VAL A 1 169 ? 13.861 1.332 -22.078 1.00 94.81 169 VAL A CA 1
ATOM 1147 C C . VAL A 1 169 ? 14.073 0.493 -20.812 1.00 94.81 169 VAL A C 1
ATOM 1149 O O . VAL A 1 169 ? 13.178 0.396 -19.977 1.00 94.81 169 VAL A O 1
ATOM 1152 N N . PHE A 1 170 ? 15.259 -0.098 -20.646 1.00 94.69 170 PHE A N 1
ATOM 1153 C CA . PHE A 1 170 ? 15.571 -0.991 -19.532 1.00 94.69 170 PHE A CA 1
ATOM 1154 C C . PHE A 1 170 ? 15.477 -0.293 -18.174 1.00 94.69 170 PHE A C 1
ATOM 1156 O O . PHE A 1 170 ? 14.868 -0.851 -17.270 1.00 94.69 170 PHE A O 1
ATOM 1163 N N . GLY A 1 171 ? 16.031 0.917 -18.033 1.00 93.38 171 GLY A N 1
ATOM 1164 C CA . GLY A 1 171 ? 16.022 1.667 -16.769 1.00 93.38 171 GLY A CA 1
ATOM 1165 C C . GLY A 1 171 ? 14.624 1.775 -16.139 1.00 93.38 171 GLY A C 1
ATOM 1166 O O . GLY A 1 171 ? 14.404 1.188 -15.080 1.00 93.38 171 GLY A O 1
ATOM 1167 N N . PRO A 1 172 ? 13.656 2.435 -16.807 1.00 91.25 172 PRO A N 1
ATOM 1168 C CA . PRO A 1 172 ? 12.286 2.548 -16.310 1.00 91.25 172 PRO A CA 1
ATOM 1169 C C . PRO A 1 172 ? 11.620 1.198 -16.014 1.00 91.25 172 PRO A C 1
ATOM 1171 O O . PRO A 1 172 ? 10.985 1.047 -14.978 1.00 91.25 172 PRO A O 1
ATOM 1174 N N . LEU A 1 173 ? 11.767 0.203 -16.898 1.00 90.25 173 LEU A N 1
ATOM 1175 C CA . LEU A 1 173 ? 11.094 -1.092 -16.735 1.00 90.25 173 LEU A CA 1
ATOM 1176 C C . LEU A 1 173 ? 11.688 -1.945 -15.606 1.00 90.25 173 LEU A C 1
ATOM 1178 O O . LEU A 1 173 ? 10.967 -2.702 -14.960 1.00 90.25 173 LEU A O 1
ATOM 1182 N N . ALA A 1 174 ? 13.000 -1.862 -15.391 1.00 90.81 174 ALA A N 1
ATOM 1183 C CA . ALA A 1 174 ? 13.706 -2.722 -14.451 1.00 90.81 174 ALA A CA 1
ATOM 1184 C C . ALA A 1 174 ? 13.809 -2.128 -13.048 1.00 90.81 174 ALA A C 1
ATOM 1186 O O . ALA A 1 174 ? 13.897 -2.905 -12.101 1.00 90.81 174 ALA A O 1
ATOM 1187 N N . PHE A 1 175 ? 13.784 -0.798 -12.902 1.00 89.88 175 PHE A N 1
ATOM 1188 C CA . PHE A 1 175 ? 14.059 -0.114 -11.630 1.00 89.88 175 PHE A CA 1
ATOM 1189 C C . PHE A 1 175 ? 12.854 0.584 -10.987 1.00 89.88 175 PHE A C 1
ATOM 1191 O O . PHE A 1 175 ? 12.980 1.049 -9.856 1.00 89.88 175 PHE A O 1
ATOM 1198 N N . ALA A 1 176 ? 11.710 0.668 -11.674 1.00 86.31 176 ALA A N 1
ATOM 1199 C CA . ALA A 1 176 ? 10.499 1.302 -11.155 1.00 86.31 176 ALA A CA 1
ATOM 1200 C C . ALA A 1 176 ? 9.312 0.333 -11.109 1.00 86.31 176 ALA A C 1
ATOM 1202 O O . ALA A 1 176 ? 9.205 -0.584 -11.929 1.00 86.31 176 ALA A O 1
ATOM 1203 N N . ASP A 1 177 ? 8.395 0.574 -10.172 1.00 78.88 177 ASP A N 1
ATOM 1204 C CA . ASP A 1 177 ? 7.112 -0.118 -10.107 1.00 78.88 177 ASP A CA 1
ATOM 1205 C C . ASP A 1 177 ? 6.024 0.710 -10.782 1.00 78.88 177 ASP A C 1
ATOM 1207 O O . ASP A 1 177 ? 5.700 1.819 -10.367 1.00 78.88 177 ASP A O 1
ATOM 1211 N N . GLY A 1 178 ? 5.404 0.151 -11.821 1.00 69.62 178 GLY A N 1
ATOM 1212 C CA . GLY A 1 178 ? 4.319 0.842 -12.516 1.00 69.62 178 GLY A CA 1
ATOM 1213 C C . GLY A 1 178 ? 3.073 1.069 -11.649 1.00 69.62 178 GLY A C 1
ATOM 1214 O O . GLY A 1 178 ? 2.344 2.040 -11.835 1.00 69.62 178 GLY A O 1
ATOM 1215 N N . ALA A 1 179 ? 2.823 0.208 -10.658 1.00 64.00 179 ALA A N 1
ATOM 1216 C CA . ALA A 1 179 ? 1.679 0.385 -9.764 1.00 64.00 179 ALA A CA 1
ATOM 1217 C C . ALA A 1 179 ? 1.707 1.756 -9.059 1.00 64.00 179 ALA A C 1
ATOM 1219 O O . ALA A 1 179 ? 0.671 2.407 -9.018 1.00 64.00 179 ALA A O 1
ATOM 1220 N N . GLU A 1 180 ? 2.887 2.233 -8.644 1.00 56.44 180 GLU A N 1
ATOM 1221 C CA . GLU A 1 180 ? 3.109 3.534 -7.980 1.00 56.44 180 GLU A CA 1
ATOM 1222 C C . GLU A 1 180 ? 2.783 4.744 -8.859 1.00 56.44 180 GLU A C 1
ATOM 1224 O O . GLU A 1 180 ? 2.530 5.837 -8.364 1.00 56.44 180 GLU A O 1
ATOM 1229 N N . LEU A 1 181 ? 2.807 4.562 -10.180 1.00 54.34 181 LEU A N 1
ATOM 1230 C CA . LEU A 1 181 ? 2.655 5.635 -11.162 1.00 54.34 181 LEU A CA 1
ATOM 1231 C C . LEU A 1 181 ? 1.209 5.788 -11.645 1.00 54.34 181 LEU A C 1
ATOM 1233 O O . LEU A 1 181 ? 0.932 6.561 -12.569 1.00 54.34 181 LEU A O 1
ATOM 1237 N N . LEU A 1 182 ? 0.276 5.041 -11.051 1.00 59.22 182 LEU A N 1
ATOM 1238 C CA . LEU A 1 182 ? -1.147 5.293 -11.213 1.00 59.22 182 LEU A CA 1
ATOM 1239 C C . LEU A 1 182 ? -1.486 6.596 -10.483 1.00 59.22 182 LEU A C 1
ATOM 1241 O O . LEU A 1 182 ? -1.306 6.708 -9.277 1.00 59.22 182 LEU A O 1
ATOM 1245 N N . ILE A 1 183 ? -2.033 7.564 -11.223 1.00 47.09 183 ILE A N 1
ATOM 1246 C CA . ILE A 1 183 ? -2.425 8.904 -10.735 1.00 47.09 183 ILE A CA 1
ATOM 1247 C C . ILE A 1 183 ? -3.330 8.840 -9.483 1.00 47.09 183 ILE A C 1
ATOM 1249 O O . ILE A 1 183 ? -3.396 9.796 -8.715 1.00 47.09 183 ILE A O 1
ATOM 1253 N N . VAL A 1 184 ? -3.986 7.699 -9.252 1.00 45.44 184 VAL A N 1
ATOM 1254 C CA . VAL A 1 184 ? -4.850 7.416 -8.098 1.00 45.44 184 VAL A CA 1
ATOM 1255 C C . VAL A 1 184 ? -4.087 7.398 -6.757 1.00 45.44 184 VAL A C 1
ATOM 1257 O O . VAL A 1 184 ? -4.695 7.684 -5.734 1.00 45.44 184 VAL A O 1
ATOM 1260 N N . LEU A 1 185 ? -2.771 7.143 -6.739 1.00 50.12 185 LEU A N 1
ATOM 1261 C CA . LEU A 1 185 ? -1.981 6.975 -5.502 1.00 50.12 185 LEU A CA 1
ATOM 1262 C C . LEU A 1 185 ? -1.285 8.266 -5.010 1.00 50.12 185 LEU A C 1
ATOM 1264 O O . LEU A 1 185 ? -0.597 8.257 -3.992 1.00 50.12 185 LEU A O 1
ATOM 1268 N N . GLY A 1 186 ? -1.480 9.403 -5.687 1.00 48.59 186 GLY A N 1
ATOM 1269 C CA . GLY A 1 186 ? -0.927 10.706 -5.285 1.00 48.59 186 GLY A CA 1
ATOM 1270 C C . GLY A 1 186 ? 0.322 11.153 -6.062 1.00 48.59 186 GLY A C 1
ATOM 1271 O O . GLY A 1 186 ? 0.960 10.391 -6.781 1.00 48.59 186 GLY A O 1
ATOM 1272 N N . LEU A 1 187 ? 0.652 12.448 -5.959 1.00 49.03 187 LEU A N 1
ATOM 1273 C CA . LEU A 1 187 ? 1.645 13.117 -6.821 1.00 49.03 187 LEU A CA 1
ATOM 1274 C C . LEU A 1 187 ? 3.109 12.928 -6.382 1.00 49.03 187 LEU A C 1
ATOM 1276 O O . LEU A 1 187 ? 4.008 13.084 -7.208 1.00 49.03 187 LEU A O 1
ATOM 1280 N N . ASN A 1 188 ? 3.363 12.603 -5.110 1.00 52.03 188 ASN A N 1
ATOM 1281 C CA . ASN A 1 188 ? 4.726 12.516 -4.570 1.00 52.03 188 ASN A CA 1
ATOM 1282 C C . ASN A 1 188 ? 5.481 11.288 -5.102 1.00 52.03 188 ASN A C 1
ATOM 1284 O O . ASN A 1 188 ? 6.646 11.397 -5.481 1.00 52.03 188 ASN A O 1
ATOM 1288 N N . GLU A 1 189 ? 4.799 10.148 -5.224 1.00 54.69 189 GLU A N 1
ATOM 1289 C CA . GLU A 1 189 ? 5.393 8.897 -5.717 1.00 54.69 189 GLU A CA 1
ATOM 1290 C C . GLU A 1 189 ? 5.716 8.941 -7.215 1.00 54.69 189 GLU A C 1
ATOM 1292 O O . GLU A 1 189 ? 6.678 8.343 -7.692 1.00 54.69 189 GLU A O 1
ATOM 1297 N N . PHE A 1 190 ? 4.971 9.750 -7.965 1.00 58.91 190 PHE A N 1
ATOM 1298 C CA . PHE A 1 190 ? 5.212 10.004 -9.380 1.00 58.91 190 PHE A CA 1
ATOM 1299 C C . PHE A 1 190 ? 6.509 10.796 -9.635 1.00 58.91 190 PHE A C 1
ATOM 1301 O O . PHE A 1 190 ? 7.139 10.643 -10.686 1.00 58.91 190 PHE A O 1
ATOM 1308 N N . ALA A 1 191 ? 6.941 11.630 -8.684 1.00 68.94 191 ALA A N 1
ATOM 1309 C CA . ALA A 1 191 ? 8.005 12.606 -8.902 1.00 68.94 191 ALA A CA 1
ATOM 1310 C C . ALA A 1 191 ? 9.388 11.970 -9.122 1.00 68.94 191 ALA A C 1
ATOM 1312 O O . ALA A 1 191 ? 10.129 12.417 -9.999 1.00 68.94 191 ALA A O 1
ATOM 1313 N N . TRP A 1 192 ? 9.749 10.919 -8.376 1.00 78.69 192 TRP A N 1
ATOM 1314 C CA . TRP A 1 192 ? 11.112 10.373 -8.418 1.00 78.69 192 TRP A CA 1
ATOM 1315 C C . TRP A 1 192 ? 11.444 9.724 -9.767 1.00 78.69 192 TRP A C 1
ATOM 1317 O O . TRP A 1 192 ? 12.529 9.938 -10.311 1.00 78.69 192 TRP A O 1
ATOM 1327 N N . SER A 1 193 ? 10.498 8.974 -10.341 1.00 81.62 193 SER A N 1
ATOM 1328 C CA . SER A 1 193 ? 10.700 8.274 -11.615 1.00 81.62 193 SER A CA 1
ATOM 1329 C C . SER A 1 193 ? 10.797 9.261 -12.783 1.00 81.62 193 SER A C 1
ATOM 1331 O O . SER A 1 193 ? 11.595 9.074 -13.705 1.00 81.62 193 SER A O 1
ATOM 1333 N N . VAL A 1 194 ? 10.045 10.365 -12.713 1.00 84.94 194 VAL A N 1
ATOM 1334 C CA . VAL A 1 194 ? 10.131 11.480 -13.661 1.00 84.94 194 VAL A CA 1
ATOM 1335 C C . VAL A 1 194 ? 11.469 12.203 -13.522 1.00 84.94 194 VAL A C 1
ATOM 1337 O O . VAL A 1 194 ? 12.108 12.475 -14.537 1.00 84.94 194 VAL A O 1
ATOM 1340 N N . ILE A 1 195 ? 11.940 12.459 -12.296 1.00 87.19 195 ILE A N 1
ATOM 1341 C CA . ILE A 1 195 ? 13.270 13.038 -12.043 1.00 87.19 195 ILE A CA 1
ATOM 1342 C C . ILE A 1 195 ? 14.366 12.138 -12.625 1.00 87.19 195 ILE A C 1
ATOM 1344 O O . ILE A 1 195 ? 15.238 12.633 -13.341 1.00 87.19 195 ILE A O 1
ATOM 1348 N N . ALA A 1 196 ? 14.303 10.824 -12.390 1.00 89.94 196 ALA A N 1
ATOM 1349 C CA . ALA A 1 196 ? 15.257 9.862 -12.939 1.00 89.94 196 ALA A CA 1
ATOM 1350 C C . ALA A 1 196 ? 15.257 9.879 -14.478 1.00 89.94 196 ALA A C 1
ATOM 1352 O O . ALA A 1 196 ? 16.319 9.957 -15.105 1.00 89.94 196 ALA A O 1
ATOM 1353 N N . ALA A 1 197 ? 14.070 9.878 -15.093 1.00 91.75 197 ALA A N 1
ATOM 1354 C CA . ALA A 1 197 ? 13.917 9.936 -16.542 1.00 91.75 197 ALA A CA 1
ATOM 1355 C C . ALA A 1 197 ? 14.460 11.247 -17.138 1.00 91.75 197 ALA A C 1
ATOM 1357 O O . ALA A 1 197 ? 15.177 11.210 -18.139 1.00 91.75 197 ALA A O 1
ATOM 1358 N N . LEU A 1 198 ? 14.165 12.396 -16.518 1.00 92.94 198 LEU A N 1
ATOM 1359 C CA . LEU A 1 198 ? 14.652 13.712 -16.948 1.00 92.94 198 LEU A CA 1
ATOM 1360 C C . LEU A 1 198 ? 16.170 13.830 -16.803 1.00 92.94 198 LEU A C 1
ATOM 1362 O O . LEU A 1 198 ? 16.838 14.270 -17.739 1.00 92.94 198 LEU A O 1
ATOM 1366 N N . ALA A 1 199 ? 16.731 13.401 -15.670 1.00 93.38 199 ALA A N 1
ATOM 1367 C CA . ALA A 1 199 ? 18.175 13.386 -15.454 1.00 93.38 199 ALA A CA 1
ATOM 1368 C C . ALA A 1 199 ? 18.880 12.527 -16.516 1.00 93.38 199 ALA A C 1
ATOM 1370 O O . ALA A 1 199 ? 19.850 12.974 -17.133 1.00 93.38 199 ALA A O 1
ATOM 1371 N N . GLY A 1 200 ? 18.346 11.335 -16.802 1.00 93.69 200 GLY A N 1
ATOM 1372 C CA . GLY A 1 200 ? 18.869 10.452 -17.845 1.00 93.69 200 GLY A CA 1
ATOM 1373 C C . GLY A 1 200 ? 18.771 11.079 -19.237 1.00 93.69 200 GLY A C 1
ATOM 1374 O O . GLY A 1 200 ? 19.732 11.039 -20.005 1.00 93.69 200 GLY A O 1
ATOM 1375 N N . ALA A 1 201 ? 17.649 11.732 -19.549 1.00 93.69 201 ALA A N 1
ATOM 1376 C CA . ALA A 1 201 ? 17.444 12.435 -20.813 1.00 93.69 201 ALA A CA 1
ATOM 1377 C C . ALA A 1 201 ? 18.439 13.593 -21.017 1.00 93.69 201 ALA A C 1
ATOM 1379 O O . ALA A 1 201 ? 18.996 13.745 -22.110 1.00 93.69 201 ALA A O 1
ATOM 1380 N N . VAL A 1 202 ? 18.709 14.380 -19.971 1.00 94.81 202 VAL A N 1
ATOM 1381 C CA . VAL A 1 202 ? 19.703 15.46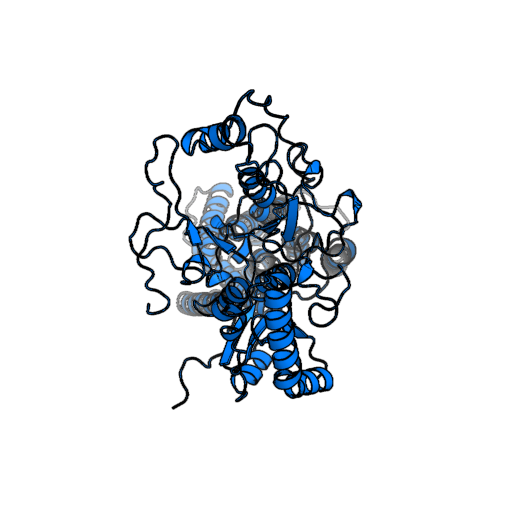7 -19.998 1.00 94.81 202 VAL A CA 1
ATOM 1382 C C . VAL A 1 202 ? 21.108 14.911 -20.237 1.00 94.81 202 VAL A C 1
ATOM 1384 O O . VAL A 1 202 ? 21.813 15.394 -21.127 1.00 94.81 202 VAL A O 1
ATOM 1387 N N . LEU A 1 203 ? 21.504 13.861 -19.509 1.00 94.25 203 LEU A N 1
ATOM 1388 C CA . LEU A 1 203 ? 22.812 13.218 -19.674 1.00 94.25 203 LEU A CA 1
ATOM 1389 C C . LEU A 1 203 ? 22.976 12.614 -21.079 1.00 94.25 203 LEU A C 1
ATOM 1391 O O . LEU A 1 203 ? 24.005 12.821 -21.723 1.00 94.25 203 LEU A O 1
ATOM 1395 N N . LEU A 1 204 ? 21.956 11.925 -21.597 1.00 92.50 204 LEU A N 1
ATOM 1396 C CA . LEU A 1 204 ? 21.953 11.363 -22.953 1.00 92.50 204 LEU A CA 1
ATOM 1397 C C . LEU A 1 204 ? 22.066 12.442 -24.031 1.00 92.50 204 LEU A C 1
ATOM 1399 O O . LEU A 1 204 ? 22.827 12.287 -24.990 1.00 92.50 204 LEU A O 1
ATOM 1403 N N . THR A 1 205 ? 21.354 13.555 -23.858 1.00 89.56 205 THR A N 1
ATOM 1404 C CA . THR A 1 205 ? 21.431 14.700 -24.772 1.00 89.56 205 THR A CA 1
ATOM 1405 C C . THR A 1 205 ? 22.838 15.297 -24.773 1.00 89.56 205 THR A C 1
ATOM 1407 O O . THR A 1 205 ? 23.390 15.560 -25.844 1.00 89.56 205 THR A O 1
ATOM 1410 N N . ALA A 1 206 ? 23.467 15.440 -23.601 1.00 90.12 206 ALA A N 1
ATOM 1411 C CA . ALA A 1 206 ? 24.848 15.903 -23.484 1.00 90.12 206 ALA A CA 1
ATOM 1412 C C . ALA A 1 206 ? 25.835 14.960 -24.195 1.00 90.12 206 ALA A C 1
ATOM 1414 O O . ALA A 1 206 ? 26.681 15.423 -24.963 1.00 90.12 206 ALA A O 1
ATOM 1415 N N . VAL A 1 207 ? 25.688 13.639 -24.028 1.00 89.00 207 VAL A N 1
ATOM 1416 C CA . VAL A 1 207 ? 26.487 12.640 -24.764 1.00 89.00 207 VAL A CA 1
ATOM 1417 C C . VAL A 1 207 ? 26.282 12.786 -26.277 1.00 89.00 207 VAL A C 1
ATOM 1419 O O . VAL A 1 207 ? 27.261 12.809 -27.026 1.00 89.00 207 VAL A O 1
ATOM 1422 N N . GLY A 1 208 ? 25.039 12.955 -26.739 1.00 86.31 208 GLY A N 1
ATOM 1423 C CA . GLY A 1 208 ? 24.711 13.205 -28.146 1.00 86.31 208 GLY A CA 1
ATOM 1424 C C . GLY A 1 208 ? 25.393 14.453 -28.714 1.00 86.31 208 GLY A C 1
ATOM 1425 O O . GLY A 1 208 ? 26.011 14.387 -29.779 1.00 86.31 208 GLY A O 1
ATOM 1426 N N . LEU A 1 209 ? 25.355 15.573 -27.984 1.00 87.31 209 LEU A N 1
ATOM 1427 C CA . LEU A 1 209 ? 26.022 16.824 -28.365 1.00 87.31 209 LEU A CA 1
ATOM 1428 C C . LEU A 1 209 ? 27.546 16.669 -28.445 1.00 87.31 209 LEU A C 1
ATOM 1430 O O . LEU A 1 209 ? 28.159 17.138 -29.405 1.00 87.31 209 LEU A O 1
ATOM 1434 N N . VAL A 1 210 ? 28.160 15.971 -27.484 1.00 85.50 210 VAL A N 1
ATOM 1435 C CA . VAL A 1 210 ? 29.605 15.692 -27.491 1.00 85.50 210 VAL A CA 1
ATOM 1436 C C . VAL A 1 210 ? 29.989 14.845 -28.704 1.00 85.50 210 VAL A C 1
ATOM 1438 O O . VAL A 1 210 ? 30.962 15.169 -29.384 1.00 85.50 210 VAL A O 1
ATOM 1441 N N . VAL A 1 211 ? 29.221 13.795 -29.022 1.00 82.25 211 VAL A N 1
ATOM 1442 C CA . VAL A 1 211 ? 29.464 12.948 -30.205 1.00 82.25 211 VAL A CA 1
ATOM 1443 C C . VAL A 1 211 ? 29.323 13.756 -31.500 1.00 82.25 211 VAL A C 1
ATOM 1445 O O . VAL A 1 211 ? 30.177 13.633 -32.377 1.00 82.25 211 VAL A O 1
ATOM 1448 N N . LEU A 1 212 ? 28.325 14.641 -31.600 1.00 78.88 212 LEU A N 1
ATOM 1449 C CA . LEU A 1 212 ? 28.151 15.547 -32.747 1.00 78.88 212 LEU A CA 1
ATOM 1450 C C . LEU A 1 212 ? 29.297 16.552 -32.908 1.00 78.88 212 LEU A C 1
ATOM 1452 O O . LEU A 1 212 ? 29.628 16.922 -34.036 1.00 78.88 212 LEU A O 1
ATOM 1456 N N . ALA A 1 213 ? 29.895 17.005 -31.805 1.00 78.06 213 ALA A N 1
ATOM 1457 C CA . ALA A 1 213 ? 30.977 17.988 -31.801 1.00 78.06 213 ALA A CA 1
ATOM 1458 C C . ALA A 1 213 ? 32.362 17.394 -32.130 1.00 78.06 213 ALA A C 1
ATOM 1460 O O . ALA A 1 213 ? 33.288 18.148 -32.441 1.00 78.06 213 ALA A O 1
ATOM 1461 N N . ARG A 1 214 ? 32.515 16.058 -32.138 1.00 70.88 214 ARG A N 1
ATOM 1462 C CA . ARG A 1 214 ? 33.800 15.366 -32.372 1.00 70.88 214 ARG A CA 1
ATOM 1463 C C . ARG A 1 214 ? 34.574 15.746 -33.644 1.00 70.88 214 ARG A C 1
ATOM 1465 O O . ARG A 1 214 ? 35.798 15.768 -33.543 1.00 70.88 214 ARG A O 1
ATOM 1472 N N . PRO A 1 215 ? 33.976 16.118 -34.797 1.00 53.41 215 PRO A N 1
ATOM 1473 C CA . PRO A 1 215 ? 34.777 16.545 -35.944 1.00 53.41 215 PRO A CA 1
ATOM 1474 C C . PRO A 1 215 ? 35.544 17.864 -35.720 1.00 53.41 215 PRO A C 1
ATOM 1476 O O . PRO A 1 215 ? 36.366 18.218 -36.558 1.00 53.41 215 PRO A O 1
ATOM 1479 N N . ARG A 1 216 ? 35.296 18.600 -34.622 1.00 44.97 216 ARG A N 1
ATOM 1480 C CA . ARG A 1 216 ? 36.016 19.841 -34.271 1.00 44.97 216 ARG A CA 1
ATOM 1481 C C . ARG A 1 216 ? 37.096 19.665 -33.199 1.00 44.97 216 ARG A C 1
ATOM 1483 O O . ARG A 1 216 ? 37.894 20.574 -33.013 1.00 44.97 216 ARG A O 1
ATOM 1490 N N . VAL A 1 217 ? 37.145 18.520 -32.515 1.00 45.66 217 VAL A N 1
ATOM 1491 C CA . VAL A 1 2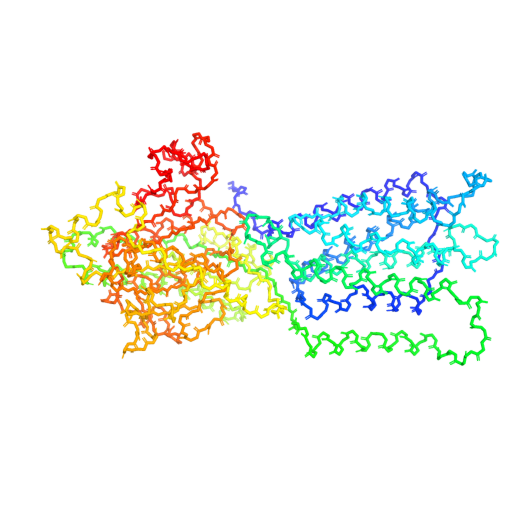17 ? 38.073 18.254 -31.400 1.00 45.66 217 VAL A CA 1
ATOM 1492 C C . VAL A 1 217 ? 39.053 17.156 -31.814 1.00 45.66 217 VAL A C 1
ATOM 1494 O O . VAL A 1 217 ? 39.047 16.048 -31.287 1.00 45.66 217 VAL A O 1
ATOM 1497 N N . ALA A 1 218 ? 39.875 17.436 -32.823 1.00 44.00 218 ALA A N 1
ATOM 1498 C CA . ALA A 1 218 ? 41.000 16.579 -33.179 1.00 44.00 218 ALA A CA 1
ATOM 1499 C C . ALA A 1 218 ? 42.265 17.102 -32.480 1.00 44.00 218 ALA A C 1
ATOM 1501 O O . ALA A 1 218 ? 42.818 18.094 -32.940 1.00 44.00 218 ALA A O 1
ATOM 1502 N N . SER A 1 219 ? 42.673 16.452 -31.375 1.00 42.81 219 SER A N 1
ATOM 1503 C CA . SER A 1 219 ? 44.069 16.361 -30.863 1.00 42.81 219 SER A CA 1
ATOM 1504 C C . SER A 1 219 ? 44.204 15.848 -29.412 1.00 42.81 219 SER A C 1
ATOM 1506 O O . SER A 1 219 ? 45.309 15.851 -28.875 1.00 42.81 219 SER A O 1
ATOM 1508 N N . ALA A 1 220 ? 43.142 15.392 -28.738 1.00 50.69 220 ALA A N 1
ATOM 1509 C CA . ALA A 1 220 ? 43.289 14.818 -27.396 1.00 50.69 220 ALA A CA 1
ATOM 1510 C C . ALA A 1 220 ? 43.673 13.326 -27.462 1.00 50.69 220 ALA A C 1
ATOM 1512 O O . ALA A 1 220 ? 43.076 12.576 -28.233 1.00 50.69 220 ALA A O 1
ATOM 1513 N N . ASN A 1 221 ? 44.625 12.883 -26.629 1.00 49.78 221 ASN A N 1
ATOM 1514 C CA . ASN A 1 221 ? 44.903 11.464 -26.364 1.00 49.78 221 ASN A CA 1
ATOM 1515 C C . ASN A 1 221 ? 43.667 10.826 -25.712 1.00 49.78 221 ASN A C 1
ATOM 1517 O O . ASN A 1 221 ? 43.524 10.827 -24.489 1.00 49.78 221 ASN A O 1
ATOM 1521 N N . ILE A 1 222 ? 42.733 10.335 -26.526 1.00 57.81 222 ILE A N 1
ATOM 1522 C CA . ILE A 1 222 ? 41.538 9.659 -26.025 1.00 57.81 222 ILE A CA 1
ATOM 1523 C C . ILE A 1 222 ? 41.983 8.295 -25.472 1.00 57.81 222 ILE A C 1
ATOM 1525 O O . ILE A 1 222 ? 42.613 7.532 -26.207 1.00 57.81 222 ILE A O 1
ATOM 1529 N N . PRO A 1 223 ? 41.684 7.969 -24.200 1.00 62.06 223 PRO A N 1
ATOM 1530 C CA . PRO A 1 223 ? 42.014 6.665 -23.634 1.00 62.06 223 PRO A CA 1
ATOM 1531 C C . PRO A 1 223 ? 41.390 5.528 -24.458 1.00 62.06 223 PRO A C 1
ATOM 1533 O O . PRO A 1 223 ? 40.334 5.700 -25.071 1.00 62.06 223 PRO A O 1
ATOM 1536 N N . ASN A 1 224 ? 42.038 4.356 -24.461 1.00 75.44 224 ASN A N 1
ATOM 1537 C CA . ASN A 1 224 ? 41.587 3.173 -25.204 1.00 75.44 224 ASN A CA 1
ATOM 1538 C C . ASN A 1 224 ? 40.084 2.899 -24.990 1.00 75.44 224 ASN A C 1
ATOM 1540 O O . ASN A 1 224 ? 39.576 3.006 -23.874 1.00 75.44 224 ASN A O 1
ATOM 1544 N N . SER A 1 225 ? 39.373 2.475 -26.041 1.00 75.12 225 SER A N 1
ATOM 1545 C CA . SER A 1 225 ? 37.924 2.187 -26.007 1.00 75.12 225 SER A CA 1
ATOM 1546 C C . SER A 1 225 ? 37.517 1.204 -24.899 1.00 75.12 225 SER A C 1
ATOM 1548 O O . SER A 1 225 ? 36.441 1.337 -24.309 1.00 75.12 225 SER A O 1
ATOM 1550 N N . ALA A 1 226 ? 38.402 0.257 -24.574 1.00 80.31 226 ALA A N 1
ATOM 1551 C CA . ALA A 1 226 ? 38.247 -0.664 -23.454 1.00 80.31 226 ALA A CA 1
ATOM 1552 C C . ALA A 1 226 ? 38.249 0.057 -22.094 1.00 80.31 226 ALA A C 1
ATOM 1554 O O . ALA A 1 226 ? 37.413 -0.243 -21.250 1.00 80.31 226 ALA A O 1
ATOM 1555 N N . VAL A 1 227 ? 39.121 1.053 -21.903 1.00 84.56 227 VAL A N 1
ATOM 1556 C CA . VAL A 1 227 ? 39.216 1.830 -20.655 1.00 84.56 227 VAL A CA 1
ATOM 1557 C C . VAL A 1 227 ? 37.931 2.617 -20.413 1.00 84.56 227 VAL A C 1
ATOM 1559 O O . VAL A 1 227 ? 37.397 2.573 -19.312 1.00 84.56 227 VAL A O 1
ATOM 1562 N N . ILE A 1 228 ? 37.385 3.274 -21.443 1.00 84.25 228 ILE A N 1
ATOM 1563 C CA . ILE A 1 228 ? 36.120 4.026 -21.332 1.00 84.25 228 ILE A CA 1
ATOM 1564 C C . ILE A 1 228 ? 34.960 3.093 -20.968 1.00 84.25 228 ILE A C 1
ATOM 1566 O O . ILE A 1 228 ? 34.137 3.423 -20.112 1.00 84.25 228 ILE A O 1
ATOM 1570 N N . SER A 1 229 ? 34.905 1.920 -21.601 1.00 83.88 229 SER A N 1
ATOM 1571 C CA . SER A 1 229 ? 33.839 0.945 -21.363 1.00 83.88 229 SER A CA 1
ATOM 1572 C C . SER A 1 229 ? 33.905 0.380 -19.941 1.00 83.88 229 SER A C 1
ATOM 1574 O O . SER A 1 229 ? 32.902 0.383 -19.231 1.00 83.88 229 SER A O 1
ATOM 1576 N N . VAL A 1 230 ? 35.099 -0.023 -19.492 1.00 88.38 230 VAL A N 1
ATOM 1577 C CA . VAL A 1 230 ? 35.332 -0.537 -18.132 1.00 88.38 230 VAL A CA 1
ATOM 1578 C C . VAL A 1 230 ? 35.065 0.538 -17.081 1.00 88.38 230 VAL A C 1
ATOM 1580 O O . VAL A 1 230 ? 34.378 0.262 -16.103 1.00 88.38 230 VAL A O 1
ATOM 1583 N N . ALA A 1 231 ? 35.538 1.769 -17.293 1.00 90.62 231 ALA A N 1
ATOM 1584 C CA . ALA A 1 231 ? 35.302 2.874 -16.367 1.00 90.62 231 ALA A CA 1
ATOM 1585 C C . ALA A 1 231 ? 33.808 3.195 -16.234 1.00 90.62 231 ALA A C 1
ATOM 1587 O O . ALA A 1 231 ? 33.328 3.402 -15.125 1.00 90.62 231 ALA A O 1
ATOM 1588 N N . SER A 1 232 ? 33.056 3.175 -17.340 1.00 89.44 232 SER A N 1
ATOM 1589 C CA . SER A 1 232 ? 31.614 3.450 -17.312 1.00 89.44 232 SER A CA 1
ATOM 1590 C C . SER A 1 232 ? 30.851 2.401 -16.498 1.00 89.44 232 SER A C 1
ATOM 1592 O O . SER A 1 232 ? 30.015 2.747 -15.667 1.00 89.44 232 SER A O 1
ATOM 1594 N N . ILE A 1 233 ? 31.181 1.120 -16.688 1.00 89.56 233 ILE A N 1
ATOM 1595 C CA . ILE A 1 233 ? 30.595 0.018 -15.914 1.00 89.56 233 ILE A CA 1
ATOM 1596 C C . ILE A 1 233 ? 30.995 0.126 -14.439 1.00 89.56 233 ILE A C 1
ATOM 1598 O O . ILE A 1 233 ? 30.142 -0.009 -13.567 1.00 89.56 233 ILE A O 1
ATOM 1602 N N . ALA A 1 234 ? 32.267 0.412 -14.147 1.00 92.69 234 ALA A N 1
ATOM 1603 C CA . ALA A 1 234 ? 32.749 0.565 -12.777 1.00 92.69 234 ALA A CA 1
ATOM 1604 C C . ALA A 1 234 ? 32.041 1.712 -12.040 1.00 92.69 234 ALA A C 1
ATOM 1606 O O . ALA A 1 234 ? 31.657 1.535 -10.888 1.00 92.69 234 ALA A O 1
ATOM 1607 N N . ILE A 1 235 ? 31.808 2.850 -12.706 1.00 94.38 235 ILE A N 1
ATOM 1608 C CA . ILE A 1 235 ? 31.041 3.974 -12.148 1.00 94.38 235 ILE A CA 1
ATOM 1609 C C . ILE A 1 235 ? 29.594 3.552 -11.878 1.00 94.38 235 ILE A C 1
ATOM 1611 O O . ILE A 1 235 ? 29.100 3.779 -10.779 1.00 94.38 235 ILE A O 1
ATOM 1615 N N . ALA A 1 236 ? 28.927 2.901 -12.837 1.00 91.88 236 ALA A N 1
ATOM 1616 C CA . ALA A 1 236 ? 27.560 2.412 -12.648 1.00 91.88 236 ALA A CA 1
ATOM 1617 C C . ALA A 1 236 ? 27.446 1.465 -11.441 1.00 91.88 236 ALA A C 1
ATOM 1619 O O . ALA A 1 236 ? 26.562 1.641 -10.605 1.00 91.88 236 ALA A O 1
ATOM 1620 N N . VAL A 1 237 ? 28.364 0.501 -11.314 1.00 92.44 237 VAL A N 1
ATOM 1621 C CA . VAL A 1 237 ? 28.389 -0.441 -10.184 1.00 92.44 237 VAL A CA 1
ATOM 1622 C C . VAL A 1 237 ? 28.682 0.280 -8.870 1.00 92.44 237 VAL A C 1
ATOM 1624 O O . VAL A 1 237 ? 27.977 0.055 -7.890 1.00 92.44 237 VAL A O 1
ATOM 1627 N N . ALA A 1 238 ? 29.679 1.168 -8.839 1.00 93.75 238 ALA A N 1
ATOM 1628 C CA . ALA A 1 238 ? 30.024 1.929 -7.641 1.00 93.75 238 ALA A CA 1
ATOM 1629 C C . ALA A 1 238 ? 28.858 2.807 -7.168 1.00 93.75 238 ALA A C 1
ATOM 1631 O O . ALA A 1 238 ? 28.584 2.865 -5.973 1.00 93.75 238 ALA A O 1
ATOM 1632 N N . CYS A 1 239 ? 28.133 3.441 -8.092 1.00 91.44 239 CYS A N 1
ATOM 1633 C CA . CYS A 1 239 ? 26.962 4.243 -7.759 1.00 91.44 239 CYS A CA 1
ATOM 1634 C C . CYS A 1 239 ? 25.778 3.389 -7.291 1.00 91.44 239 CYS A C 1
ATOM 1636 O O . CYS A 1 239 ? 25.139 3.757 -6.312 1.00 91.44 239 CYS A O 1
ATOM 1638 N N . TYR A 1 240 ? 25.515 2.242 -7.928 1.00 91.12 240 TYR A N 1
ATOM 1639 C CA . TYR A 1 240 ? 24.442 1.335 -7.504 1.00 91.12 240 TYR A CA 1
ATOM 1640 C C . TYR A 1 240 ? 24.686 0.770 -6.100 1.00 91.12 240 TYR A C 1
ATOM 1642 O O . TYR A 1 240 ? 23.778 0.736 -5.279 1.00 91.12 240 TYR A O 1
ATOM 1650 N N . VAL A 1 241 ? 25.925 0.369 -5.803 1.00 91.94 241 VAL A N 1
ATOM 1651 C CA . VAL A 1 241 ? 26.296 -0.181 -4.490 1.00 91.94 241 VAL A CA 1
ATOM 1652 C C . VAL A 1 241 ? 26.407 0.912 -3.423 1.00 91.94 241 VAL A C 1
ATOM 1654 O O . VAL A 1 241 ? 26.069 0.664 -2.271 1.00 91.94 241 VAL A O 1
ATOM 1657 N N . GLY A 1 242 ? 26.904 2.100 -3.781 1.00 89.94 242 GLY A N 1
ATOM 1658 C CA . GLY A 1 242 ? 27.166 3.182 -2.829 1.00 89.94 242 GLY A CA 1
ATOM 1659 C C . GLY A 1 242 ? 25.960 4.066 -2.508 1.00 89.94 242 GLY A C 1
ATOM 1660 O O . GLY A 1 242 ? 25.867 4.562 -1.389 1.00 89.94 242 GLY A O 1
ATOM 1661 N N . PHE A 1 243 ? 25.058 4.275 -3.470 1.00 88.62 243 PHE A N 1
ATOM 1662 C CA . PHE A 1 243 ? 23.926 5.204 -3.339 1.00 88.62 243 PHE A CA 1
ATOM 1663 C C . PHE A 1 243 ? 22.568 4.590 -3.697 1.00 88.62 243 PHE A C 1
ATOM 1665 O O . PHE A 1 243 ? 21.547 5.169 -3.341 1.00 88.62 243 PHE A O 1
ATOM 1672 N N . GLY A 1 244 ? 22.554 3.474 -4.428 1.00 87.62 244 GLY A N 1
ATOM 1673 C CA . GLY A 1 244 ? 21.332 2.784 -4.829 1.00 87.62 244 GLY A CA 1
ATOM 1674 C C . GLY A 1 244 ? 20.821 1.790 -3.789 1.00 87.62 244 GLY A C 1
ATOM 1675 O O . GLY A 1 244 ? 21.308 1.715 -2.660 1.00 87.62 244 GLY A O 1
ATOM 1676 N N . HIS A 1 245 ? 19.853 0.976 -4.215 1.00 89.38 245 HIS A N 1
ATOM 1677 C CA . HIS A 1 245 ? 19.258 -0.101 -3.416 1.00 89.38 245 HIS A CA 1
ATOM 1678 C C . HIS A 1 245 ? 19.699 -1.470 -3.960 1.00 89.38 245 HIS A C 1
ATOM 1680 O O . HIS A 1 245 ? 19.007 -2.048 -4.810 1.00 89.38 245 HIS A O 1
ATOM 1686 N N . PRO A 1 246 ? 20.873 -1.992 -3.545 1.00 89.50 246 PRO A N 1
ATOM 1687 C CA . PRO A 1 246 ? 21.383 -3.268 -4.030 1.00 89.50 246 PRO A CA 1
ATOM 1688 C C . PRO A 1 246 ? 20.526 -4.432 -3.527 1.00 89.50 246 PRO A C 1
ATOM 1690 O O . PRO A 1 246 ? 20.399 -4.667 -2.327 1.00 89.50 246 PRO A O 1
ATOM 1693 N N . GLY A 1 247 ? 19.968 -5.203 -4.457 1.00 88.12 247 GLY A N 1
ATOM 1694 C CA . GLY A 1 247 ? 19.141 -6.361 -4.139 1.00 88.12 247 GLY A CA 1
ATOM 1695 C C . GLY A 1 247 ? 18.073 -6.615 -5.193 1.00 88.12 247 GLY A C 1
ATOM 1696 O O . GLY A 1 247 ? 17.957 -5.882 -6.170 1.00 88.12 247 GLY A O 1
ATOM 1697 N N . LEU A 1 248 ? 17.300 -7.676 -4.980 1.00 86.12 248 LEU A N 1
ATOM 1698 C CA . LEU A 1 248 ? 16.130 -8.010 -5.788 1.00 86.12 248 LEU A CA 1
ATOM 1699 C C . LEU A 1 248 ? 14.888 -7.903 -4.915 1.00 86.12 248 LEU A C 1
ATOM 1701 O O . LEU A 1 248 ? 14.791 -8.568 -3.877 1.00 86.12 248 LEU A O 1
ATOM 1705 N N . TYR A 1 249 ? 13.941 -7.086 -5.345 1.00 85.06 249 TYR A N 1
ATOM 1706 C CA . TYR A 1 249 ? 12.748 -6.728 -4.590 1.00 85.06 249 TYR A CA 1
ATOM 1707 C C . TYR A 1 249 ? 11.514 -7.227 -5.339 1.00 85.06 249 TYR A C 1
ATOM 1709 O O . TYR A 1 249 ? 10.763 -6.461 -5.929 1.00 85.06 249 TYR A O 1
ATOM 1717 N N . GLY A 1 250 ? 11.364 -8.551 -5.371 1.00 78.44 250 GLY A N 1
ATOM 1718 C CA . GLY A 1 250 ? 10.204 -9.200 -5.970 1.00 78.44 250 GLY A CA 1
ATOM 1719 C C . GLY A 1 250 ? 8.954 -9.121 -5.098 1.00 78.44 250 GLY A C 1
ATOM 1720 O O . GLY A 1 250 ? 9.048 -9.072 -3.866 1.00 78.44 250 GLY A O 1
ATOM 1721 N N . ASP A 1 251 ? 7.801 -9.184 -5.762 1.00 78.38 251 ASP A N 1
ATOM 1722 C CA . ASP A 1 251 ? 6.496 -9.313 -5.119 1.00 78.38 251 ASP A CA 1
ATOM 1723 C C . ASP A 1 251 ? 6.435 -10.547 -4.206 1.00 78.38 251 ASP A C 1
ATOM 1725 O O . ASP A 1 251 ? 7.128 -11.553 -4.402 1.00 78.38 251 ASP A O 1
ATOM 1729 N N . ARG A 1 252 ? 5.578 -10.472 -3.190 1.00 87.12 252 ARG A N 1
ATOM 1730 C CA . ARG A 1 252 ? 5.276 -11.591 -2.297 1.00 87.12 252 ARG A CA 1
ATOM 1731 C C . ARG A 1 252 ? 3.952 -12.224 -2.708 1.00 87.12 252 ARG A C 1
ATOM 1733 O O . ARG A 1 252 ? 3.214 -11.703 -3.546 1.00 87.12 252 ARG A O 1
ATOM 1740 N N . ILE A 1 253 ? 3.634 -13.355 -2.094 1.00 89.38 253 ILE A N 1
ATOM 1741 C CA . ILE A 1 253 ? 2.316 -13.980 -2.210 1.00 89.38 253 ILE A CA 1
ATOM 1742 C C . ILE A 1 253 ? 1.681 -14.104 -0.834 1.00 89.38 253 ILE A C 1
ATOM 1744 O O . ILE A 1 253 ? 2.370 -14.347 0.157 1.00 89.38 253 ILE A O 1
ATOM 1748 N N . PHE A 1 254 ? 0.362 -13.974 -0.786 1.00 93.00 254 PHE A N 1
ATOM 1749 C CA . PHE A 1 254 ? -0.435 -14.237 0.398 1.00 93.00 254 PHE A CA 1
ATOM 1750 C C . PHE A 1 254 ? -1.196 -15.552 0.221 1.00 93.00 254 PHE A C 1
ATOM 1752 O O . PHE A 1 254 ? -2.049 -15.693 -0.657 1.00 93.00 254 PHE A O 1
ATOM 1759 N N . VAL A 1 255 ? -0.854 -16.546 1.034 1.00 93.19 255 VAL A N 1
ATOM 1760 C CA . VAL A 1 255 ? -1.443 -17.886 0.997 1.00 93.19 255 VAL A CA 1
ATOM 1761 C C . VAL A 1 255 ? -2.552 -17.959 2.039 1.00 93.19 255 VAL A C 1
ATOM 1763 O O . VAL A 1 255 ? -2.285 -17.943 3.240 1.00 93.19 255 VAL A O 1
ATOM 1766 N N . VAL A 1 256 ? -3.796 -18.068 1.579 1.00 95.12 256 VAL A N 1
ATOM 1767 C CA . VAL A 1 256 ? -4.987 -18.195 2.425 1.00 95.12 256 VAL A CA 1
ATOM 1768 C C . VAL A 1 256 ? -5.274 -19.673 2.667 1.00 95.12 256 VAL A C 1
ATOM 1770 O O . VAL A 1 256 ? -5.485 -20.441 1.723 1.00 95.12 256 VAL A O 1
ATOM 1773 N N . MET A 1 257 ? -5.316 -20.077 3.935 1.00 94.50 257 MET A N 1
ATOM 1774 C CA . MET A 1 257 ? -5.644 -21.446 4.331 1.00 94.50 257 MET A CA 1
ATOM 1775 C C . MET A 1 257 ? -7.149 -21.708 4.201 1.00 94.50 257 MET A C 1
ATOM 1777 O O . MET A 1 257 ? -7.980 -20.829 4.432 1.00 94.50 257 MET A O 1
ATOM 1781 N N . ARG A 1 258 ? -7.520 -22.951 3.893 1.00 93.56 258 ARG A N 1
ATOM 1782 C CA . ARG A 1 258 ? -8.921 -23.395 3.795 1.00 93.56 258 ARG A CA 1
ATOM 1783 C C . ARG A 1 258 ? -9.643 -23.371 5.134 1.00 93.56 258 ARG A C 1
ATOM 1785 O O . ARG A 1 258 ? -10.811 -23.006 5.198 1.00 93.56 258 ARG A O 1
ATOM 1792 N N . ALA A 1 259 ? -8.956 -23.761 6.201 1.00 94.44 259 ALA A N 1
ATOM 1793 C CA . ALA A 1 259 ? -9.525 -23.760 7.538 1.00 94.44 259 ALA A CA 1
ATOM 1794 C C . ALA A 1 259 ? -9.464 -22.349 8.138 1.00 94.44 259 ALA A C 1
ATOM 1796 O O . ALA A 1 259 ? -8.398 -21.923 8.568 1.00 94.44 259 ALA A O 1
ATOM 1797 N N . GLN A 1 260 ? -10.586 -21.642 8.224 1.00 96.62 260 GLN A N 1
ATOM 1798 C CA . GLN A 1 260 ? -10.704 -20.391 8.987 1.00 96.62 260 GLN A CA 1
ATOM 1799 C C . GLN A 1 260 ? -11.374 -20.673 10.342 1.00 96.62 260 GLN A C 1
ATOM 1801 O O . GLN A 1 260 ? -12.155 -21.619 10.458 1.00 96.62 260 GLN A O 1
ATOM 1806 N N . ALA A 1 261 ? -11.039 -19.899 11.375 1.00 96.88 261 ALA A N 1
ATOM 1807 C CA . ALA A 1 261 ? -11.661 -20.040 12.691 1.00 96.88 261 ALA A CA 1
ATOM 1808 C C . ALA A 1 261 ? -12.980 -19.261 12.756 1.00 96.88 261 ALA A C 1
ATOM 1810 O O . ALA A 1 261 ? -13.047 -18.116 12.327 1.00 96.88 261 ALA A O 1
ATOM 1811 N N . ASP A 1 262 ? -14.005 -19.883 13.338 1.00 96.75 262 ASP A N 1
ATOM 1812 C CA . ASP A 1 262 ? -15.265 -19.218 13.676 1.00 96.75 262 ASP A CA 1
ATOM 1813 C C . ASP A 1 262 ? -15.167 -18.551 15.057 1.00 96.75 262 ASP A C 1
ATOM 1815 O O . ASP A 1 262 ? -14.763 -19.188 16.042 1.00 96.75 262 ASP A O 1
ATOM 1819 N N . THR A 1 263 ? -15.523 -17.267 15.102 1.00 97.62 263 THR A N 1
ATOM 1820 C CA . THR A 1 263 ? -15.480 -16.379 16.272 1.00 97.62 263 THR A CA 1
ATOM 1821 C C . THR A 1 263 ? -16.864 -15.912 16.723 1.00 97.62 263 THR A C 1
ATOM 1823 O O . THR A 1 263 ? -16.975 -15.278 17.773 1.00 97.62 263 THR A O 1
ATOM 1826 N N . SER A 1 264 ? -17.926 -16.282 16.003 1.00 96.75 264 SER A N 1
ATOM 1827 C CA . SER A 1 264 ? -19.286 -15.762 16.203 1.00 96.75 264 SER A CA 1
ATOM 1828 C C . SER A 1 264 ? -19.840 -16.023 17.609 1.00 96.75 264 SER A C 1
ATOM 1830 O O . SER A 1 264 ? -20.558 -15.192 18.172 1.00 96.75 264 SER A O 1
ATOM 1832 N N . GLY A 1 265 ? -19.437 -17.135 18.234 1.00 96.06 265 GLY A N 1
ATOM 1833 C CA . GLY A 1 265 ? -19.796 -17.476 19.613 1.00 96.06 265 GLY A CA 1
ATOM 1834 C C . GLY A 1 265 ? -19.344 -16.445 20.656 1.00 96.06 265 GLY A C 1
ATOM 1835 O O . GLY A 1 265 ? -19.984 -16.315 21.698 1.00 96.06 265 GLY A O 1
ATOM 1836 N N . ALA A 1 266 ? -18.301 -15.653 20.375 1.00 96.50 266 ALA A N 1
ATOM 1837 C CA . ALA A 1 266 ? -17.811 -14.622 21.291 1.00 96.50 266 ALA A CA 1
ATOM 1838 C C . ALA A 1 266 ? -18.808 -13.467 21.485 1.00 96.50 266 ALA A C 1
ATOM 1840 O O . ALA A 1 266 ? -18.758 -12.790 22.511 1.00 96.50 266 ALA A O 1
ATOM 1841 N N . ARG A 1 267 ? -19.764 -13.268 20.561 1.00 94.69 267 ARG A N 1
ATOM 1842 C CA . ARG A 1 267 ? -20.805 -12.225 20.665 1.00 94.69 267 ARG A CA 1
ATOM 1843 C C . ARG A 1 267 ? -21.674 -12.345 21.919 1.00 94.69 267 ARG A C 1
ATOM 1845 O O . ARG A 1 267 ? -22.285 -11.360 22.317 1.00 94.69 267 ARG A O 1
ATOM 1852 N N . GLN A 1 268 ? -21.734 -13.530 22.529 1.00 96.25 268 GLN A N 1
ATOM 1853 C CA . GLN A 1 268 ? -22.501 -13.786 23.751 1.00 96.25 268 GLN A CA 1
ATOM 1854 C C . GLN A 1 268 ? -21.804 -13.272 25.023 1.00 96.25 268 GLN A C 1
ATOM 1856 O O . GLN A 1 268 ? -22.431 -13.214 26.079 1.00 96.25 268 GLN A O 1
ATOM 1861 N N . ILE A 1 269 ? -20.520 -12.906 24.943 1.00 97.69 269 ILE A N 1
ATOM 1862 C CA . ILE A 1 269 ? -19.743 -12.389 26.072 1.00 97.69 269 ILE A CA 1
ATOM 1863 C C . ILE A 1 269 ? -20.013 -10.885 26.210 1.00 97.69 269 ILE A C 1
ATOM 1865 O O . ILE A 1 269 ? -19.702 -10.107 25.307 1.00 97.69 269 ILE A O 1
ATOM 1869 N N . SER A 1 270 ? -20.590 -10.475 27.341 1.00 95.88 270 SER A N 1
ATOM 1870 C CA . SER A 1 270 ? -20.964 -9.075 27.589 1.00 95.88 270 SER A CA 1
ATOM 1871 C C . SER A 1 270 ? -19.766 -8.161 27.851 1.00 95.88 270 SER A C 1
ATOM 1873 O O . SER A 1 270 ? -19.772 -7.013 27.409 1.00 95.88 270 SER A O 1
ATOM 1875 N N . ASP A 1 271 ? -18.746 -8.641 28.571 1.00 97.12 271 ASP A N 1
ATOM 1876 C CA . ASP A 1 271 ? -17.536 -7.854 28.809 1.00 97.12 271 ASP A CA 1
ATOM 1877 C C . ASP A 1 271 ? -16.689 -7.782 27.534 1.00 97.12 271 ASP A C 1
ATOM 1879 O O . ASP A 1 271 ? -16.268 -8.800 26.980 1.00 97.12 271 ASP A O 1
ATOM 1883 N N . ARG A 1 272 ? -16.421 -6.561 27.062 1.00 94.88 272 ARG A N 1
ATOM 1884 C CA . ARG A 1 272 ? -15.687 -6.329 25.811 1.00 94.88 272 ARG A CA 1
ATOM 1885 C C . ARG A 1 272 ? -14.268 -6.899 25.853 1.00 94.88 272 ARG A C 1
ATOM 1887 O O . ARG A 1 272 ? -13.794 -7.420 24.847 1.00 94.88 272 ARG A O 1
ATOM 1894 N N . THR A 1 273 ? -13.581 -6.795 26.987 1.00 95.94 273 THR A N 1
ATOM 1895 C CA . THR A 1 273 ? -12.188 -7.244 27.105 1.00 95.94 273 THR A CA 1
ATOM 1896 C C . THR A 1 273 ? -12.109 -8.767 27.087 1.00 95.94 273 THR A C 1
ATOM 1898 O O . THR A 1 273 ? -11.270 -9.338 26.389 1.00 95.94 273 THR A O 1
ATOM 1901 N N . GLU A 1 274 ? -12.999 -9.442 27.813 1.00 97.94 274 GLU A N 1
ATOM 1902 C CA . GLU A 1 274 ? -13.134 -10.899 27.779 1.00 97.94 274 GLU A CA 1
ATOM 1903 C C . GLU A 1 274 ? -13.546 -11.392 26.392 1.00 97.94 274 GLU A C 1
ATOM 1905 O O . GLU A 1 274 ? -12.974 -12.361 25.890 1.00 97.94 274 GLU A O 1
ATOM 1910 N N . ARG A 1 275 ? -14.471 -10.683 25.737 1.00 98.06 275 ARG A N 1
ATOM 1911 C CA . ARG A 1 275 ? -14.913 -10.960 24.368 1.00 98.06 275 ARG A CA 1
ATOM 1912 C C . ARG A 1 275 ? -13.757 -10.887 23.372 1.00 98.06 275 ARG A C 1
ATOM 1914 O O . ARG A 1 275 ? -13.504 -11.863 22.666 1.00 98.06 275 ARG A O 1
ATOM 1921 N N . ALA A 1 276 ? -13.000 -9.790 23.361 1.00 98.12 276 ALA A N 1
ATOM 1922 C CA . ALA A 1 276 ? -11.824 -9.638 22.503 1.00 98.12 276 ALA A CA 1
ATOM 1923 C C . ALA A 1 276 ? -10.746 -10.696 22.805 1.00 98.12 276 ALA A C 1
ATOM 1925 O O . ALA A 1 276 ? -10.156 -11.273 21.889 1.00 98.12 276 ALA A O 1
ATOM 1926 N N . ARG A 1 277 ? -10.532 -11.030 24.086 1.00 98.50 277 ARG A N 1
ATOM 1927 C CA . ARG A 1 277 ? -9.595 -12.086 24.500 1.00 98.50 277 ARG A CA 1
ATOM 1928 C C . ARG A 1 277 ? -10.013 -13.472 24.012 1.00 98.50 277 ARG A C 1
ATOM 1930 O O . ARG A 1 277 ? -9.147 -14.243 23.590 1.00 98.50 277 ARG A O 1
ATOM 1937 N N . ALA A 1 278 ? -11.306 -13.791 24.043 1.00 98.56 278 ALA A N 1
ATOM 1938 C CA . ALA A 1 278 ? -11.836 -15.051 23.530 1.00 98.56 278 ALA A CA 1
ATOM 1939 C C . ALA A 1 278 ? -11.611 -15.176 22.016 1.00 98.56 278 ALA A C 1
ATOM 1941 O O . ALA A 1 278 ? -11.110 -16.206 21.559 1.00 98.56 278 ALA A O 1
ATOM 1942 N N . VAL A 1 279 ? -11.893 -14.109 21.258 1.00 98.69 279 VAL A N 1
ATOM 1943 C CA . VAL A 1 279 ? -11.631 -14.033 19.810 1.00 98.69 279 VAL A CA 1
ATOM 1944 C C . VAL A 1 279 ? -10.145 -14.240 19.511 1.00 98.69 279 VAL A C 1
ATOM 1946 O O . VAL A 1 279 ? -9.788 -15.155 18.768 1.00 98.69 279 VAL A O 1
ATOM 1949 N N . TYR A 1 280 ? -9.264 -13.465 20.148 1.00 98.69 280 TYR A N 1
ATOM 1950 C CA . TYR A 1 280 ? -7.814 -13.573 19.964 1.00 98.69 280 TYR A CA 1
ATOM 1951 C C . TYR A 1 280 ? -7.284 -14.979 20.281 1.00 98.69 280 TYR A C 1
ATOM 1953 O O . TYR A 1 280 ? -6.543 -15.566 19.491 1.00 98.69 280 TYR A O 1
ATOM 1961 N N . THR A 1 281 ? -7.708 -15.567 21.403 1.00 98.50 281 THR A N 1
ATOM 1962 C CA . THR A 1 281 ? -7.277 -16.915 21.817 1.00 98.50 281 THR A CA 1
ATOM 1963 C C . THR A 1 281 ? -7.734 -17.976 20.817 1.00 98.50 281 THR A C 1
ATOM 1965 O O . THR A 1 281 ? -6.964 -18.869 20.455 1.00 98.50 281 THR A O 1
ATOM 1968 N N . ARG A 1 282 ? -8.980 -17.877 20.337 1.00 98.44 282 ARG A N 1
ATOM 1969 C CA . ARG A 1 282 ? -9.542 -18.804 19.349 1.00 98.44 282 ARG A CA 1
ATOM 1970 C C . ARG A 1 282 ? -8.759 -18.760 18.041 1.00 98.44 282 ARG A C 1
ATOM 1972 O O . ARG A 1 282 ? -8.354 -19.813 17.549 1.00 98.44 282 ARG A O 1
ATOM 1979 N N . LEU A 1 283 ? -8.524 -17.563 17.510 1.00 98.56 283 LEU A N 1
ATOM 1980 C CA . LEU A 1 283 ? -7.822 -17.368 16.244 1.00 98.56 283 LEU A CA 1
ATOM 1981 C C . LEU A 1 283 ? -6.357 -17.807 16.326 1.00 98.56 283 LEU A C 1
ATOM 1983 O O . LEU A 1 283 ? -5.896 -18.572 15.484 1.00 98.56 283 LEU A O 1
ATOM 1987 N N . THR A 1 284 ? -5.629 -17.386 17.363 1.00 98.31 284 THR A N 1
ATOM 1988 C CA . THR A 1 284 ? -4.207 -17.734 17.528 1.00 98.31 284 THR A CA 1
ATOM 1989 C C . THR A 1 284 ? -3.996 -19.229 17.775 1.00 98.31 284 THR A C 1
ATOM 1991 O O . THR A 1 284 ? -3.064 -19.814 17.222 1.00 98.31 284 THR A O 1
ATOM 1994 N N . SER A 1 285 ? -4.869 -19.888 18.546 1.00 97.81 285 SER A N 1
ATOM 1995 C CA . SER A 1 285 ? -4.837 -21.347 18.743 1.00 97.81 285 SER A CA 1
ATOM 1996 C C . SER A 1 285 ? -5.113 -22.108 17.440 1.00 97.81 285 SER A C 1
ATOM 1998 O O . SER A 1 285 ? -4.396 -23.056 17.094 1.00 97.81 285 SER A O 1
ATOM 2000 N N . HIS A 1 286 ? -6.113 -21.660 16.676 1.00 97.81 286 HIS A N 1
ATOM 2001 C CA . HIS A 1 286 ? -6.447 -22.235 15.373 1.00 97.81 286 HIS A CA 1
ATOM 2002 C C . HIS A 1 286 ? -5.313 -22.054 14.364 1.00 97.81 286 HIS A C 1
ATOM 2004 O O . HIS A 1 286 ? -4.925 -23.017 13.704 1.00 97.81 286 HIS A O 1
ATOM 2010 N N . ALA A 1 287 ? -4.725 -20.860 14.287 1.00 96.75 287 ALA A N 1
ATOM 2011 C CA . ALA A 1 287 ? -3.573 -20.589 13.438 1.00 96.75 287 ALA A CA 1
ATOM 2012 C C . ALA A 1 287 ? -2.405 -21.510 13.809 1.00 96.75 287 ALA A C 1
ATOM 2014 O O . ALA A 1 287 ? -1.971 -22.298 12.979 1.00 96.75 287 ALA A O 1
ATOM 2015 N N . ARG A 1 288 ? -1.967 -21.538 15.076 1.00 94.56 288 ARG A N 1
ATOM 2016 C CA . ARG A 1 288 ? -0.843 -22.390 15.520 1.00 94.56 288 ARG A CA 1
ATOM 2017 C C . ARG A 1 288 ? -1.024 -23.869 15.166 1.00 94.56 288 ARG A C 1
ATOM 2019 O O . ARG A 1 288 ? -0.055 -24.513 14.775 1.00 94.56 288 ARG A O 1
ATOM 2026 N N . SER A 1 289 ? -2.235 -24.404 15.317 1.00 94.94 289 SER A N 1
ATOM 2027 C CA . SER A 1 289 ? -2.521 -25.815 15.034 1.00 94.94 289 SER A CA 1
ATOM 2028 C C . SER A 1 289 ? -2.615 -26.106 13.534 1.00 94.94 289 SER A C 1
ATOM 2030 O O . SER A 1 289 ? -1.930 -27.001 13.042 1.00 94.94 289 SER A O 1
ATOM 2032 N N . SER A 1 290 ? -3.408 -25.332 12.794 1.00 94.44 290 SER A N 1
ATOM 2033 C CA . SER A 1 290 ? -3.630 -25.545 11.356 1.00 94.44 290 SER A CA 1
ATOM 2034 C C . SER A 1 290 ? -2.416 -25.199 10.489 1.00 94.44 290 SER A C 1
ATOM 2036 O O . SER A 1 290 ? -2.236 -25.770 9.417 1.00 94.44 290 SER A O 1
ATOM 2038 N N . GLN A 1 291 ? -1.555 -24.295 10.954 1.00 92.94 291 GLN A N 1
ATOM 2039 C CA . GLN A 1 291 ? -0.372 -23.840 10.227 1.00 92.94 291 GLN A CA 1
ATOM 2040 C C . GLN A 1 291 ? 0.877 -24.692 10.477 1.00 92.94 291 GLN A C 1
ATOM 2042 O O . GLN A 1 291 ? 1.862 -24.547 9.753 1.00 92.94 291 GLN A O 1
ATOM 2047 N N . ALA A 1 292 ? 0.870 -25.569 11.487 1.00 90.31 292 ALA A N 1
ATOM 2048 C CA . ALA A 1 292 ? 2.072 -26.241 11.986 1.00 90.31 292 ALA A CA 1
ATOM 2049 C C . ALA A 1 292 ? 2.838 -27.020 10.903 1.00 90.31 292 ALA A C 1
ATOM 2051 O O . ALA A 1 292 ? 4.066 -26.911 10.821 1.00 90.31 292 ALA A O 1
ATOM 2052 N N . LEU A 1 293 ? 2.120 -27.771 10.059 1.00 87.25 293 LEU A N 1
ATOM 2053 C CA . LEU A 1 293 ? 2.720 -28.563 8.986 1.00 87.25 293 LEU A CA 1
ATOM 2054 C C . LEU A 1 293 ? 3.375 -27.655 7.939 1.00 87.25 293 LEU A C 1
ATOM 2056 O O . LEU A 1 293 ? 4.586 -27.747 7.741 1.00 87.25 293 LEU A O 1
ATOM 2060 N N . SER A 1 294 ? 2.621 -26.721 7.353 1.00 87.12 294 SER A N 1
ATOM 2061 C CA . SER A 1 294 ? 3.125 -25.775 6.347 1.00 87.12 294 SER A CA 1
ATOM 2062 C C . SER A 1 294 ? 4.308 -24.957 6.868 1.00 87.12 294 SER A C 1
ATOM 2064 O O . SER A 1 294 ? 5.325 -24.830 6.190 1.00 87.12 294 SER A O 1
ATOM 2066 N N . ALA A 1 295 ? 4.225 -24.476 8.110 1.00 88.38 295 ALA A N 1
ATOM 2067 C CA . ALA A 1 295 ? 5.308 -23.771 8.787 1.00 88.38 295 ALA A CA 1
ATOM 2068 C C . ALA A 1 295 ? 6.567 -24.641 8.948 1.00 88.38 295 ALA A C 1
ATOM 2070 O O . ALA A 1 295 ? 7.686 -24.151 8.804 1.00 88.38 295 ALA A O 1
ATOM 2071 N N . SER A 1 296 ? 6.415 -25.932 9.265 1.00 88.56 296 SER A N 1
ATOM 2072 C CA . SER A 1 296 ? 7.548 -26.862 9.363 1.00 88.56 296 SER A CA 1
ATOM 2073 C C . SER A 1 296 ? 8.195 -27.133 8.003 1.00 88.56 296 SER A C 1
ATOM 2075 O O . SER A 1 296 ? 9.420 -27.105 7.899 1.00 88.56 296 SER A O 1
ATOM 2077 N N . THR A 1 297 ? 7.389 -27.300 6.952 1.00 85.38 297 THR A N 1
ATOM 2078 C CA . THR A 1 297 ? 7.860 -27.509 5.580 1.00 85.38 297 THR A CA 1
ATOM 2079 C C . THR A 1 297 ? 8.596 -26.282 5.056 1.00 85.38 297 THR A C 1
ATOM 2081 O O . THR A 1 297 ? 9.702 -26.414 4.542 1.00 85.38 297 THR A O 1
ATOM 2084 N N . MET A 1 298 ? 8.042 -25.080 5.238 1.00 87.44 298 MET A N 1
ATOM 2085 C CA . MET A 1 298 ? 8.698 -23.839 4.817 1.00 87.44 298 MET A CA 1
ATOM 2086 C C . MET A 1 298 ? 10.038 -23.637 5.532 1.00 87.44 298 MET A C 1
ATOM 2088 O O . MET A 1 298 ? 11.029 -23.322 4.876 1.00 87.44 298 MET A O 1
ATOM 2092 N N . ARG A 1 299 ? 10.113 -23.920 6.843 1.00 88.81 299 ARG A N 1
ATOM 2093 C CA . ARG A 1 299 ? 11.383 -23.900 7.591 1.00 88.81 299 ARG A CA 1
ATOM 2094 C C . ARG A 1 299 ? 12.395 -24.910 7.055 1.00 88.81 299 ARG A C 1
ATOM 2096 O O . ARG A 1 299 ? 13.556 -24.555 6.889 1.00 88.81 299 ARG A O 1
ATOM 2103 N N . ALA A 1 300 ? 11.967 -26.138 6.760 1.00 87.69 300 ALA A N 1
ATOM 2104 C CA . ALA A 1 300 ? 12.842 -27.172 6.205 1.00 87.69 300 ALA A CA 1
ATOM 2105 C C . ALA A 1 300 ? 13.388 -26.804 4.813 1.00 87.69 300 ALA A C 1
ATOM 2107 O O . ALA A 1 300 ? 14.508 -27.174 4.475 1.00 87.69 300 ALA A O 1
ATOM 2108 N N . LEU A 1 301 ? 12.615 -26.052 4.025 1.00 84.94 301 LEU A N 1
ATOM 2109 C CA . LEU A 1 301 ? 12.995 -25.575 2.693 1.00 84.94 301 LEU A CA 1
ATOM 2110 C C . LEU A 1 301 ? 13.736 -24.226 2.706 1.00 84.94 301 LEU A C 1
ATOM 2112 O O . LEU A 1 301 ? 14.111 -23.738 1.643 1.00 84.94 301 LEU A O 1
ATOM 2116 N N . GLY A 1 302 ? 13.934 -23.603 3.873 1.00 87.06 302 GLY A N 1
ATOM 2117 C CA . GLY A 1 302 ? 14.558 -22.279 3.980 1.00 87.06 302 GLY A CA 1
ATOM 2118 C C . GLY A 1 302 ? 13.717 -21.141 3.386 1.00 87.06 302 GLY A C 1
ATOM 2119 O O . GLY A 1 302 ? 14.259 -20.098 3.026 1.00 87.06 302 GLY A O 1
ATOM 2120 N N . ILE A 1 303 ? 12.401 -21.328 3.267 1.00 85.62 303 ILE A N 1
ATOM 2121 C CA . ILE A 1 303 ? 11.475 -20.323 2.738 1.00 85.62 303 ILE A CA 1
ATOM 2122 C C . ILE A 1 303 ? 11.092 -19.363 3.869 1.00 85.62 303 ILE A C 1
ATOM 2124 O O . ILE A 1 303 ? 10.563 -19.785 4.897 1.00 85.62 303 ILE A O 1
ATOM 2128 N N . SER A 1 304 ? 11.342 -18.067 3.673 1.00 88.06 304 SER A N 1
ATOM 2129 C CA . SER A 1 304 ? 10.923 -17.017 4.608 1.00 88.06 304 SER A CA 1
ATOM 2130 C C . SER A 1 304 ? 9.420 -16.752 4.481 1.00 88.06 304 SER A C 1
ATOM 2132 O O . SER A 1 304 ? 8.912 -16.543 3.375 1.00 88.06 304 SER A O 1
ATOM 2134 N N . TYR A 1 305 ? 8.719 -16.764 5.615 1.00 91.00 305 TYR A N 1
ATOM 2135 C CA . TYR A 1 305 ? 7.280 -16.534 5.691 1.00 91.00 305 TYR A CA 1
ATOM 2136 C C . TYR A 1 305 ? 6.899 -15.768 6.963 1.00 91.00 305 TYR A C 1
ATOM 2138 O O . TYR A 1 305 ? 7.602 -15.848 7.971 1.00 91.00 305 TYR A O 1
ATOM 2146 N N . GLN A 1 306 ? 5.757 -15.084 6.912 1.00 93.56 306 GLN A N 1
ATOM 2147 C CA . GLN A 1 306 ? 5.111 -14.411 8.037 1.00 93.56 306 GLN A CA 1
ATOM 2148 C C . GLN A 1 306 ? 3.721 -15.026 8.269 1.00 93.56 306 GLN A C 1
ATOM 2150 O O . GLN A 1 306 ? 2.914 -15.024 7.338 1.00 93.56 306 GLN A O 1
ATOM 2155 N N . PRO A 1 307 ? 3.420 -15.576 9.460 1.00 95.44 307 PRO A N 1
ATOM 2156 C CA . PRO A 1 307 ? 2.105 -16.131 9.768 1.00 95.44 307 PRO A CA 1
ATOM 2157 C C . PRO A 1 307 ? 1.087 -15.060 10.174 1.00 95.44 307 PRO A C 1
ATOM 2159 O O . PRO A 1 307 ? 1.420 -14.092 10.857 1.00 95.44 307 PRO A O 1
ATOM 2162 N N . TYR A 1 308 ? -0.173 -15.300 9.814 1.00 97.62 308 TYR A N 1
ATOM 2163 C CA . TYR A 1 308 ? -1.328 -14.472 10.160 1.00 97.62 308 TYR A CA 1
ATOM 2164 C C . TYR A 1 308 ? -2.416 -15.326 10.809 1.00 97.62 308 TYR A C 1
ATOM 2166 O O . TYR A 1 308 ? -2.650 -16.466 10.401 1.00 97.62 308 TYR A O 1
ATOM 2174 N N . TYR A 1 309 ? -3.070 -14.793 11.840 1.00 97.56 309 TYR A N 1
ATOM 2175 C CA . TYR A 1 309 ? -4.108 -15.499 12.596 1.00 97.56 309 TYR A CA 1
ATOM 2176 C C . TYR A 1 309 ? -5.515 -14.956 12.338 1.00 97.56 309 TYR A C 1
ATOM 2178 O O . TYR A 1 309 ? -6.481 -15.703 12.464 1.00 97.56 309 TYR A O 1
ATOM 2186 N N . LEU A 1 310 ? -5.632 -13.668 12.001 1.00 96.31 310 LEU A N 1
ATOM 2187 C CA . LEU A 1 310 ? -6.917 -12.990 11.813 1.00 96.31 310 LEU A CA 1
ATOM 2188 C C . LEU A 1 310 ? -7.596 -13.449 10.514 1.00 96.31 310 LEU A C 1
ATOM 2190 O O . LEU A 1 310 ? -8.783 -13.753 10.488 1.00 96.31 310 LEU A O 1
ATOM 2194 N N . VAL A 1 311 ? -6.786 -13.594 9.466 1.00 97.69 311 VAL A N 1
ATOM 2195 C CA . VAL A 1 311 ? -7.053 -14.481 8.335 1.00 97.69 311 VAL A CA 1
ATOM 2196 C C . VAL A 1 311 ? -6.015 -15.582 8.428 1.00 97.69 311 VAL A C 1
ATOM 2198 O O . VAL A 1 311 ? -4.818 -15.302 8.375 1.00 97.69 311 VAL A O 1
ATOM 2201 N N . ASN A 1 312 ? -6.454 -16.828 8.594 1.00 97.31 312 ASN A N 1
ATOM 2202 C CA . ASN A 1 312 ? -5.535 -17.949 8.723 1.00 97.31 312 ASN A CA 1
ATOM 2203 C C . ASN A 1 312 ? -4.760 -18.122 7.410 1.00 97.31 312 ASN A C 1
ATOM 2205 O O . ASN A 1 312 ? -5.342 -18.494 6.385 1.00 97.31 312 ASN A O 1
ATOM 2209 N N . GLY A 1 313 ? -3.465 -17.827 7.436 1.00 95.75 313 GLY A N 1
ATOM 2210 C CA . GLY A 1 313 ? -2.645 -17.749 6.235 1.00 95.75 313 GLY A CA 1
ATOM 2211 C C . GLY A 1 313 ? -1.222 -17.287 6.509 1.00 95.75 313 GLY A C 1
ATOM 2212 O O . GLY A 1 313 ? -0.826 -17.079 7.657 1.00 95.75 313 GLY A O 1
ATOM 2213 N N . PHE A 1 314 ? -0.451 -17.131 5.436 1.00 93.75 314 PHE A N 1
ATOM 2214 C CA . PHE A 1 314 ? 0.929 -16.660 5.505 1.00 93.75 314 PHE A CA 1
ATOM 2215 C C . PHE A 1 314 ? 1.260 -15.742 4.334 1.00 93.75 314 PHE A C 1
ATOM 2217 O O . PHE A 1 314 ? 0.885 -16.031 3.197 1.00 93.75 314 PHE A O 1
ATOM 2224 N N . GLU A 1 315 ? 2.044 -14.699 4.588 1.00 93.62 315 GLU A N 1
ATOM 2225 C CA . GLU A 1 315 ? 2.780 -14.014 3.526 1.00 93.62 315 GLU A CA 1
ATOM 2226 C C . GLU A 1 315 ? 4.099 -14.756 3.290 1.00 93.62 315 GLU A C 1
ATOM 2228 O O . GLU A 1 315 ? 4.829 -15.063 4.233 1.00 93.62 315 GLU A O 1
ATOM 2233 N N . VAL A 1 316 ? 4.412 -15.059 2.033 1.00 89.88 316 VAL A N 1
ATOM 2234 C CA . VAL A 1 316 ? 5.618 -15.798 1.652 1.00 89.88 316 VAL A CA 1
ATOM 2235 C C . VAL A 1 316 ? 6.401 -14.997 0.624 1.00 89.88 316 VAL A C 1
ATOM 2237 O O . VAL A 1 316 ? 5.848 -14.523 -0.372 1.00 89.88 316 VAL A O 1
ATOM 2240 N N . ARG A 1 317 ? 7.719 -14.895 0.825 1.00 83.56 317 ARG A N 1
ATOM 2241 C CA . ARG A 1 317 ? 8.632 -14.419 -0.219 1.00 83.56 317 ARG A CA 1
ATOM 2242 C C . ARG A 1 317 ? 8.933 -15.581 -1.160 1.00 83.56 317 ARG A C 1
ATOM 2244 O O . ARG A 1 317 ? 9.831 -16.379 -0.899 1.00 83.56 317 ARG A O 1
ATOM 2251 N N . ALA A 1 318 ? 8.143 -15.702 -2.219 1.00 69.12 318 ALA A N 1
ATOM 2252 C CA . ALA A 1 318 ? 8.185 -16.836 -3.132 1.00 69.12 318 ALA A CA 1
ATOM 2253 C C . ALA A 1 318 ? 8.231 -16.376 -4.591 1.00 69.12 318 ALA A C 1
ATOM 2255 O O . ALA A 1 318 ? 7.440 -15.541 -5.015 1.00 69.12 318 ALA A O 1
ATOM 2256 N N . GLU A 1 319 ? 9.130 -16.986 -5.364 1.00 69.69 319 GLU A N 1
ATOM 2257 C CA . GLU A 1 319 ? 9.145 -16.871 -6.823 1.00 69.69 319 GLU A CA 1
ATOM 2258 C C . GLU A 1 319 ? 7.882 -17.526 -7.429 1.00 69.69 319 GLU A C 1
ATOM 2260 O O . GLU A 1 319 ? 7.301 -18.426 -6.810 1.00 69.69 319 GLU A O 1
ATOM 2265 N N . PRO A 1 320 ? 7.468 -17.171 -8.661 1.00 66.75 320 PRO A N 1
ATOM 2266 C CA . PRO A 1 320 ? 6.216 -17.651 -9.264 1.00 66.75 320 PRO A CA 1
ATOM 2267 C C . PRO A 1 320 ? 6.036 -19.182 -9.278 1.00 66.75 320 PRO A C 1
ATOM 2269 O O . PRO A 1 320 ? 4.920 -19.690 -9.163 1.00 66.75 320 PRO A O 1
ATOM 2272 N N . LEU A 1 321 ? 7.132 -19.945 -9.364 1.00 71.06 321 LEU A N 1
ATOM 2273 C CA . LEU A 1 321 ? 7.093 -21.411 -9.297 1.00 71.06 321 LEU A CA 1
ATOM 2274 C C . LEU A 1 321 ? 6.718 -21.945 -7.905 1.00 71.06 321 LEU A C 1
ATOM 2276 O O . LEU A 1 321 ? 6.057 -22.976 -7.801 1.00 71.06 321 LEU A O 1
ATOM 2280 N N . ALA A 1 322 ? 7.092 -21.251 -6.830 1.00 75.00 322 ALA A N 1
ATOM 2281 C CA . ALA A 1 322 ? 6.670 -21.620 -5.482 1.00 75.00 322 ALA A CA 1
ATOM 2282 C C . ALA A 1 322 ? 5.174 -21.321 -5.270 1.00 75.00 322 ALA A C 1
ATOM 2284 O O . ALA A 1 322 ? 4.488 -22.104 -4.615 1.00 75.00 322 ALA A O 1
ATOM 2285 N N . ALA A 1 323 ? 4.631 -20.275 -5.905 1.00 76.75 323 ALA A N 1
ATOM 2286 C CA . ALA A 1 323 ? 3.192 -19.999 -5.893 1.00 76.75 323 ALA A CA 1
ATOM 2287 C C . ALA A 1 323 ? 2.365 -21.145 -6.515 1.00 76.75 323 ALA A C 1
ATOM 2289 O O . ALA A 1 323 ? 1.329 -21.512 -5.959 1.00 76.75 323 ALA A O 1
ATOM 2290 N N . LEU A 1 324 ? 2.846 -21.766 -7.609 1.00 77.94 324 LEU A N 1
ATOM 2291 C CA . LEU A 1 324 ? 2.253 -22.992 -8.186 1.00 77.94 324 LEU A CA 1
ATOM 2292 C C . LEU A 1 324 ? 2.189 -24.123 -7.155 1.00 77.94 324 LEU A C 1
ATOM 2294 O O . LEU A 1 324 ? 1.164 -24.794 -7.036 1.00 77.94 324 LEU A O 1
ATOM 2298 N N . ALA A 1 325 ? 3.276 -24.330 -6.410 1.00 81.06 325 ALA A N 1
ATOM 2299 C CA . ALA A 1 325 ? 3.355 -25.390 -5.414 1.00 81.06 325 ALA A CA 1
ATOM 2300 C C . ALA A 1 325 ? 2.357 -25.166 -4.267 1.00 81.06 325 ALA A C 1
ATOM 2302 O O . ALA A 1 325 ? 1.635 -26.095 -3.912 1.00 81.06 325 ALA A O 1
ATOM 2303 N N . PHE A 1 326 ? 2.254 -23.941 -3.737 1.00 83.75 326 PHE A N 1
ATOM 2304 C CA . PHE A 1 326 ? 1.267 -23.608 -2.702 1.00 83.75 326 PHE A CA 1
ATOM 2305 C C . PHE A 1 326 ? -0.172 -23.756 -3.206 1.00 83.75 326 PHE A C 1
ATOM 2307 O O . PHE A 1 326 ? -1.000 -24.339 -2.513 1.00 83.75 326 PHE A O 1
ATOM 2314 N N . ALA A 1 327 ? -0.469 -23.315 -4.432 1.00 84.25 327 ALA A N 1
ATOM 2315 C CA . ALA A 1 327 ? -1.805 -23.444 -5.023 1.00 84.25 327 ALA A CA 1
ATOM 2316 C C . ALA A 1 327 ? -2.239 -24.910 -5.239 1.00 84.25 327 ALA A C 1
ATOM 2318 O O . ALA A 1 327 ? -3.434 -25.202 -5.348 1.00 84.25 327 ALA A O 1
ATOM 2319 N N . ALA A 1 328 ? -1.283 -25.840 -5.303 1.00 85.50 328 ALA A N 1
ATOM 2320 C CA . ALA A 1 328 ? -1.543 -27.271 -5.411 1.00 85.50 328 ALA A CA 1
ATOM 2321 C C . ALA A 1 328 ? -1.783 -27.960 -4.052 1.00 85.50 328 ALA A C 1
ATOM 2323 O O . ALA A 1 328 ? -2.256 -29.099 -4.036 1.00 85.50 328 ALA A O 1
ATOM 2324 N N . MET A 1 329 ? -1.484 -27.305 -2.924 1.00 84.50 329 MET A N 1
ATOM 2325 C CA . MET A 1 329 ? -1.634 -27.901 -1.593 1.00 84.50 329 MET A CA 1
ATOM 2326 C C . MET A 1 329 ? -3.121 -28.049 -1.203 1.00 84.50 329 MET A C 1
ATOM 2328 O O . MET A 1 329 ? -3.891 -27.105 -1.378 1.00 84.50 329 MET A O 1
ATOM 2332 N N . PRO A 1 330 ? -3.553 -29.196 -0.636 1.00 85.62 330 PRO A N 1
ATOM 2333 C CA . PRO A 1 330 ? -4.956 -29.424 -0.257 1.00 85.62 330 PRO A CA 1
ATOM 2334 C C . PRO A 1 330 ? -5.516 -28.421 0.767 1.00 85.62 330 PRO A C 1
ATOM 2336 O O . PRO A 1 330 ? -6.683 -28.020 0.680 1.00 85.62 330 PRO A O 1
ATOM 2339 N N . ASP A 1 331 ? -4.667 -27.997 1.706 1.00 87.88 331 ASP A N 1
ATOM 2340 C CA . ASP A 1 331 ? -5.035 -27.119 2.824 1.00 87.88 331 ASP A CA 1
ATOM 2341 C C . ASP A 1 331 ? -5.049 -25.632 2.445 1.00 87.88 331 ASP A C 1
ATOM 2343 O O . ASP A 1 331 ? -5.492 -24.793 3.231 1.00 87.88 331 ASP A O 1
ATOM 2347 N N . VAL A 1 332 ? -4.609 -25.299 1.229 1.00 90.50 332 VAL A N 1
ATOM 2348 C CA . VAL A 1 332 ? -4.645 -23.943 0.681 1.00 90.50 332 VAL A CA 1
ATOM 2349 C C . VAL A 1 332 ? -5.980 -23.725 -0.032 1.00 90.50 332 VAL A C 1
ATOM 2351 O O . VAL A 1 332 ? -6.443 -24.560 -0.817 1.00 90.50 332 VAL A O 1
ATOM 2354 N N . ASP A 1 333 ? -6.629 -22.601 0.265 1.00 92.44 333 ASP A N 1
ATOM 2355 C CA . ASP A 1 333 ? -7.824 -22.154 -0.451 1.00 92.44 333 ASP A CA 1
ATOM 2356 C C . ASP A 1 333 ? -7.448 -21.277 -1.640 1.00 92.44 333 ASP A C 1
ATOM 2358 O O . ASP A 1 333 ? -7.894 -21.529 -2.760 1.00 92.44 333 ASP A O 1
ATOM 2362 N N . ARG A 1 334 ? -6.610 -20.258 -1.396 1.00 91.31 334 ARG A N 1
ATOM 2363 C CA . ARG A 1 334 ? -6.238 -19.239 -2.386 1.00 91.31 334 ARG A CA 1
ATOM 2364 C C . ARG A 1 334 ? -4.782 -18.830 -2.225 1.00 91.31 334 ARG A C 1
ATOM 2366 O O . ARG A 1 334 ? -4.260 -18.788 -1.115 1.00 91.31 334 ARG A O 1
ATOM 2373 N N . VAL A 1 335 ? -4.152 -18.490 -3.343 1.00 90.50 335 VAL A N 1
ATOM 2374 C CA . VAL A 1 335 ? -2.845 -17.829 -3.380 1.00 90.50 335 VAL A CA 1
ATOM 2375 C C . VAL A 1 335 ? -3.051 -16.499 -4.083 1.00 90.50 335 VAL A C 1
ATOM 2377 O O . VAL A 1 335 ? -3.356 -16.469 -5.274 1.00 90.50 335 VAL A O 1
ATOM 2380 N N . LEU A 1 336 ? -2.941 -15.419 -3.324 1.00 89.81 336 LEU A N 1
ATOM 2381 C CA . LEU A 1 336 ? -3.164 -14.059 -3.788 1.00 89.81 336 LEU A CA 1
ATOM 2382 C C . LEU A 1 336 ? -1.821 -13.350 -3.998 1.00 89.81 336 LEU A C 1
ATOM 2384 O O . LEU A 1 336 ? -0.854 -13.661 -3.295 1.00 89.81 336 LEU A O 1
ATOM 2388 N N . PRO A 1 337 ? -1.728 -12.400 -4.942 1.00 86.75 337 PRO A N 1
ATOM 2389 C CA . PRO A 1 337 ? -0.604 -11.476 -4.968 1.00 86.75 337 PRO A CA 1
ATOM 2390 C C . PRO A 1 337 ? -0.509 -10.723 -3.632 1.00 86.75 337 PRO A C 1
ATOM 2392 O O . PRO A 1 337 ? -1.525 -10.331 -3.068 1.00 86.75 337 PRO A O 1
ATOM 2395 N N . SER A 1 338 ? 0.706 -10.496 -3.143 1.00 88.44 338 SER A N 1
ATOM 2396 C CA . SER A 1 338 ? 0.998 -9.551 -2.060 1.00 88.44 338 SER A CA 1
ATOM 2397 C C . SER A 1 338 ? 2.084 -8.596 -2.563 1.00 88.44 338 SER A C 1
ATOM 2399 O O . SER A 1 338 ? 3.269 -8.791 -2.269 1.00 88.44 338 SER A O 1
ATOM 2401 N N . PRO A 1 339 ? 1.724 -7.638 -3.440 1.00 82.69 339 PRO A N 1
ATOM 2402 C CA . PRO A 1 339 ? 2.694 -6.747 -4.054 1.00 82.69 339 PRO A CA 1
ATOM 2403 C C . PRO A 1 339 ? 3.384 -5.909 -2.982 1.00 82.69 339 PRO A C 1
ATOM 2405 O O . PRO A 1 339 ? 2.755 -5.426 -2.041 1.00 82.69 339 PRO A O 1
ATOM 2408 N N . ARG A 1 340 ? 4.697 -5.748 -3.102 1.00 82.31 340 ARG A N 1
ATOM 2409 C CA . ARG A 1 340 ? 5.482 -4.905 -2.196 1.00 82.31 340 ARG A CA 1
ATOM 2410 C C . ARG A 1 340 ? 6.245 -3.920 -3.052 1.00 82.31 340 ARG A C 1
ATOM 2412 O O . ARG A 1 340 ? 7.074 -4.329 -3.858 1.00 82.31 340 ARG A O 1
ATOM 2419 N N . LEU A 1 341 ? 5.948 -2.643 -2.848 1.00 80.56 341 LEU A N 1
ATOM 2420 C CA . LEU A 1 341 ? 6.651 -1.577 -3.534 1.00 80.56 341 LEU A CA 1
ATOM 2421 C C . LEU A 1 341 ? 8.144 -1.640 -3.241 1.00 80.56 341 LEU A C 1
ATOM 2423 O O . LEU A 1 341 ? 8.575 -1.894 -2.108 1.00 80.56 341 LEU A O 1
ATOM 2427 N N . ARG A 1 342 ? 8.931 -1.394 -4.278 1.00 83.50 342 ARG A N 1
ATOM 2428 C CA . ARG A 1 342 ? 10.378 -1.310 -4.177 1.00 83.50 342 ARG A CA 1
ATOM 2429 C C . ARG A 1 342 ? 10.795 -0.110 -3.333 1.00 83.50 342 ARG A C 1
ATOM 2431 O O . ARG A 1 342 ? 10.107 0.911 -3.320 1.00 83.50 342 ARG A O 1
ATOM 2438 N N . PRO A 1 343 ? 11.931 -0.209 -2.625 1.00 80.56 343 PRO A N 1
ATOM 2439 C CA . PRO A 1 343 ? 12.479 0.949 -1.949 1.00 80.56 343 PRO A CA 1
ATOM 2440 C C . PRO A 1 343 ? 12.883 2.000 -2.982 1.00 80.56 343 PRO A C 1
ATOM 2442 O O . PRO A 1 343 ? 13.437 1.684 -4.038 1.00 80.56 343 PRO A O 1
ATOM 2445 N N . VAL A 1 344 ? 12.615 3.252 -2.640 1.00 74.69 344 VAL A N 1
ATOM 2446 C CA . VAL A 1 344 ? 12.998 4.419 -3.428 1.00 74.69 344 VAL A CA 1
ATOM 2447 C C . VAL A 1 344 ? 13.869 5.320 -2.571 1.00 74.69 344 VAL A C 1
ATOM 2449 O O . VAL A 1 344 ? 13.701 5.408 -1.352 1.00 74.69 344 VAL A O 1
ATOM 2452 N N . THR A 1 345 ? 14.831 5.992 -3.194 1.00 73.75 345 THR A N 1
ATOM 2453 C CA . THR A 1 345 ? 15.619 7.011 -2.497 1.00 73.75 345 THR A CA 1
ATOM 2454 C C . THR A 1 345 ? 14.741 8.240 -2.284 1.00 73.75 345 THR A C 1
ATOM 2456 O O . THR A 1 345 ? 14.249 8.820 -3.251 1.00 73.75 345 THR A O 1
ATOM 2459 N N . ALA A 1 346 ? 14.542 8.647 -1.028 1.00 62.34 346 ALA A N 1
ATOM 2460 C CA . ALA A 1 346 ? 13.808 9.867 -0.706 1.00 62.34 346 ALA A CA 1
ATOM 2461 C C . ALA A 1 346 ? 14.527 11.077 -1.329 1.00 62.34 346 ALA A C 1
ATOM 2463 O O . ALA A 1 346 ? 15.625 11.448 -0.915 1.00 62.34 346 ALA A O 1
ATOM 2464 N N . LEU A 1 347 ? 13.933 11.649 -2.378 1.00 52.81 347 LEU A N 1
ATOM 2465 C CA . LEU A 1 347 ? 14.514 12.756 -3.146 1.00 52.81 347 LEU A CA 1
ATOM 2466 C C . LEU A 1 347 ? 14.095 14.131 -2.643 1.00 52.81 347 LEU A C 1
ATOM 2468 O O . LEU A 1 347 ? 14.764 15.122 -2.933 1.00 52.81 347 LEU A O 1
ATOM 2472 N N . LEU A 1 348 ? 12.974 14.193 -1.936 1.00 49.66 348 LEU A N 1
ATOM 2473 C CA . LEU A 1 348 ? 12.433 15.429 -1.410 1.00 49.66 348 LEU A CA 1
ATOM 2474 C C . LEU A 1 348 ? 12.595 15.395 0.112 1.00 49.66 348 LEU A C 1
ATOM 2476 O O . LEU A 1 348 ? 12.232 14.387 0.723 1.00 49.66 348 LEU A O 1
ATOM 2480 N N . PRO A 1 349 ? 13.147 16.455 0.732 1.00 44.69 349 PRO A N 1
ATOM 2481 C CA . PRO A 1 349 ? 12.942 16.655 2.157 1.00 44.69 349 PRO A CA 1
ATOM 2482 C C . PRO A 1 349 ? 11.434 16.645 2.428 1.00 44.69 349 PRO A C 1
ATOM 2484 O O . PRO A 1 349 ? 10.669 17.058 1.549 1.00 44.69 349 PRO A O 1
ATOM 2487 N N . ASP A 1 350 ? 11.030 16.163 3.612 1.00 46.94 350 ASP A N 1
ATOM 2488 C CA . ASP A 1 350 ? 9.651 16.277 4.102 1.00 46.94 350 ASP A CA 1
ATOM 2489 C C . ASP A 1 350 ? 9.140 17.658 3.698 1.00 46.94 350 ASP A C 1
ATOM 2491 O O . ASP A 1 350 ? 9.799 18.651 4.022 1.00 46.94 350 ASP A O 1
ATOM 2495 N N . VAL A 1 351 ? 8.074 17.703 2.884 1.00 42.00 351 VAL A N 1
ATOM 2496 C CA . VAL A 1 351 ? 7.577 18.946 2.284 1.00 42.00 351 VAL A CA 1
ATOM 2497 C C . VAL A 1 351 ? 7.518 19.975 3.397 1.00 42.00 351 VAL A C 1
ATOM 2499 O O . VAL A 1 351 ? 6.773 19.795 4.361 1.00 42.00 351 VAL A O 1
ATOM 2502 N N . GLU A 1 352 ? 8.373 20.995 3.293 1.00 40.03 352 GLU A N 1
ATOM 2503 C CA . GLU A 1 352 ? 8.434 22.083 4.254 1.00 40.03 352 GLU A CA 1
ATOM 2504 C C . GLU A 1 352 ? 6.997 22.555 4.440 1.00 40.03 352 GLU A C 1
ATOM 2506 O O . GLU A 1 352 ? 6.344 22.896 3.448 1.00 40.03 352 GLU A O 1
ATOM 2511 N N . GLN A 1 353 ? 6.488 22.419 5.676 1.00 43.41 353 GLN A N 1
ATOM 2512 C CA . GLN A 1 353 ? 5.103 22.700 6.039 1.00 43.41 353 GLN A CA 1
ATOM 2513 C C . GLN A 1 353 ? 4.656 23.925 5.253 1.00 43.41 353 GLN A C 1
ATOM 2515 O O . GLN A 1 353 ? 5.192 25.016 5.475 1.00 43.41 353 GLN A O 1
ATOM 2520 N N . LEU A 1 354 ? 3.721 23.736 4.308 1.00 43.06 354 LEU A N 1
ATOM 2521 C CA . LEU A 1 354 ? 3.043 24.852 3.657 1.00 43.06 354 LEU A CA 1
ATOM 2522 C C . LEU A 1 354 ? 2.721 25.836 4.771 1.00 43.06 354 LEU A C 1
ATOM 2524 O O . LEU A 1 354 ? 2.127 25.421 5.771 1.00 43.06 354 LEU A O 1
ATOM 2528 N N . SER A 1 355 ? 3.223 27.070 4.635 1.00 42.66 355 SER A N 1
ATOM 2529 C CA . SER A 1 355 ? 3.229 28.067 5.707 1.00 42.66 355 SER A CA 1
ATOM 2530 C C . SER A 1 355 ? 1.916 27.974 6.471 1.00 42.66 355 SER A C 1
ATOM 2532 O O . SER A 1 355 ? 0.886 28.008 5.788 1.00 42.66 355 SER A O 1
ATOM 2534 N N . PRO A 1 356 ? 1.932 27.783 7.810 1.00 48.06 356 PRO A N 1
ATOM 2535 C CA . PRO A 1 356 ? 0.735 27.456 8.565 1.00 48.06 356 PRO A CA 1
ATOM 2536 C C . PRO A 1 356 ? -0.377 28.391 8.129 1.00 48.06 356 PRO A C 1
ATOM 2538 O O . PRO A 1 356 ? -0.301 29.602 8.353 1.00 48.06 356 PRO A O 1
ATOM 2541 N N . GLN A 1 357 ? -1.364 27.834 7.423 1.00 51.34 357 GLN A N 1
ATOM 2542 C CA . GLN A 1 357 ? -2.542 28.603 7.072 1.00 51.34 357 GLN A CA 1
ATOM 2543 C C . GLN A 1 357 ? -3.092 29.106 8.405 1.00 51.34 357 GLN A C 1
ATOM 2545 O O . GLN A 1 357 ? -3.152 28.315 9.358 1.00 51.34 357 GLN A O 1
ATOM 2550 N N . PRO A 1 358 ? -3.396 30.410 8.527 1.00 50.94 358 PRO A N 1
ATOM 2551 C CA . PRO A 1 358 ? -3.883 30.951 9.778 1.00 50.94 358 PRO A CA 1
ATOM 2552 C C . PRO A 1 358 ? -5.027 30.067 10.249 1.00 50.94 358 PRO A C 1
ATOM 2554 O O . PRO A 1 358 ? -5.934 29.759 9.473 1.00 50.94 358 PRO A O 1
ATOM 2557 N N . ARG A 1 359 ? -4.919 29.599 11.497 1.00 55.56 359 ARG A N 1
ATOM 2558 C CA . ARG A 1 359 ? -5.935 28.765 12.130 1.00 55.56 359 ARG A CA 1
ATOM 2559 C C . ARG A 1 359 ? -7.269 29.465 11.889 1.00 55.56 359 ARG A C 1
ATOM 2561 O O . ARG A 1 359 ? -7.447 30.586 12.359 1.00 55.56 359 ARG A O 1
ATOM 2568 N N . THR A 1 360 ? -8.165 28.857 11.117 1.00 55.03 360 THR A N 1
ATOM 2569 C CA . THR A 1 360 ? -9.525 29.376 11.004 1.00 55.03 360 THR A CA 1
ATOM 2570 C C . THR A 1 360 ? -10.112 29.305 12.401 1.00 55.03 360 THR A C 1
ATOM 2572 O O . THR A 1 360 ? -10.324 28.213 12.925 1.00 55.03 360 THR A O 1
ATOM 2575 N N . GLU A 1 361 ? -10.261 30.457 13.049 1.00 62.34 361 GLU A N 1
ATOM 2576 C CA . GLU A 1 361 ? -10.918 30.543 14.345 1.00 62.34 361 GLU A CA 1
ATOM 2577 C C . GLU A 1 361 ? -12.356 30.041 14.178 1.00 62.34 361 GLU A C 1
ATOM 2579 O O . GLU A 1 361 ? -13.095 30.542 13.331 1.00 62.34 361 GLU A O 1
ATOM 2584 N N . GLY A 1 362 ? -12.737 29.022 14.948 1.00 76.56 362 GLY A N 1
ATOM 2585 C CA . GLY A 1 362 ? -14.079 28.447 14.906 1.00 76.56 362 GLY A CA 1
ATOM 2586 C C . GLY A 1 362 ? -14.099 26.934 14.731 1.00 76.56 362 GLY A C 1
ATOM 2587 O O . GLY A 1 362 ? -13.070 26.263 14.707 1.00 76.56 362 GLY A O 1
ATOM 2588 N N . THR A 1 363 ? -15.313 26.399 14.657 1.00 85.50 363 THR A N 1
ATOM 2589 C CA . THR A 1 363 ? -15.560 24.968 14.475 1.00 85.50 363 THR A CA 1
ATOM 2590 C C . THR A 1 363 ? -15.565 24.658 12.978 1.00 85.50 363 THR A C 1
ATOM 2592 O O . THR A 1 363 ? -16.081 25.439 12.181 1.00 85.50 363 THR A O 1
ATOM 2595 N N . ALA A 1 364 ? -14.980 23.534 12.565 1.00 89.00 364 ALA A N 1
ATOM 2596 C CA . ALA A 1 364 ? -14.996 23.129 11.166 1.00 89.00 364 ALA A CA 1
ATOM 2597 C C . ALA A 1 364 ? -16.440 22.892 10.678 1.00 89.00 364 ALA A C 1
ATOM 2599 O O . ALA A 1 364 ? -17.282 22.365 11.406 1.00 89.00 364 ALA A O 1
ATOM 2600 N N . TRP A 1 365 ? -16.732 23.256 9.424 1.00 91.81 365 TRP A N 1
ATOM 2601 C CA . TRP A 1 365 ? -18.098 23.218 8.876 1.00 91.81 365 TRP A CA 1
ATOM 2602 C C . TRP A 1 365 ? -18.764 21.837 9.001 1.00 91.81 365 TRP A C 1
ATOM 2604 O O . TRP A 1 365 ? -19.967 21.743 9.226 1.00 91.81 365 TRP A O 1
ATOM 2614 N N . ASN A 1 366 ? -17.987 20.759 8.863 1.00 92.31 366 ASN A N 1
ATOM 2615 C CA . ASN A 1 366 ? -18.464 19.380 8.949 1.00 92.31 366 ASN A CA 1
ATOM 2616 C C . ASN A 1 366 ? -18.923 19.029 10.369 1.00 92.31 366 ASN A C 1
ATOM 2618 O O . ASN A 1 366 ? -19.893 18.296 10.532 1.00 92.31 366 ASN A O 1
ATOM 2622 N N . VAL A 1 367 ? -18.264 19.583 11.390 1.00 94.81 367 VAL A N 1
ATOM 2623 C CA . VAL A 1 367 ? -18.643 19.419 12.798 1.00 94.81 367 VAL A CA 1
ATOM 2624 C C . VAL A 1 367 ? -19.967 20.135 13.072 1.00 94.81 367 VAL A C 1
ATOM 2626 O O . VAL A 1 367 ? -20.850 19.574 13.723 1.00 94.81 367 VAL A O 1
ATOM 2629 N N . GLU A 1 368 ? -20.122 21.361 12.565 1.00 93.75 368 GLU A N 1
ATOM 2630 C CA . GLU A 1 368 ? -21.350 22.150 12.725 1.00 93.75 368 GLU A CA 1
ATOM 2631 C C . GLU A 1 368 ? -22.536 21.513 11.994 1.00 93.75 368 GLU A C 1
ATOM 2633 O O . GLU A 1 368 ? -23.636 21.439 12.546 1.00 93.75 368 GLU A O 1
ATOM 2638 N N . MET A 1 369 ? -22.297 21.006 10.779 1.00 94.81 369 MET A N 1
ATOM 2639 C CA . MET A 1 369 ? -23.303 20.358 9.939 1.00 94.81 369 MET A CA 1
ATOM 2640 C C . MET A 1 369 ? -23.960 19.166 10.640 1.00 94.81 369 MET A C 1
ATOM 2642 O O . MET A 1 369 ? -25.175 19.010 10.557 1.00 94.81 369 MET A O 1
ATOM 2646 N N . ILE A 1 370 ? -23.174 18.336 11.333 1.00 95.12 370 ILE A N 1
ATOM 2647 C CA . ILE A 1 370 ? -23.694 17.176 12.075 1.00 95.12 370 ILE A CA 1
ATOM 2648 C C . ILE A 1 370 ? -24.026 17.503 13.537 1.00 95.12 370 ILE A C 1
ATOM 2650 O O . ILE A 1 370 ? -24.346 16.608 14.315 1.00 95.12 370 ILE A O 1
ATOM 2654 N N . HIS A 1 371 ? -23.935 18.781 13.916 1.00 95.44 371 HIS A N 1
ATOM 2655 C CA . HIS A 1 371 ? -24.220 19.293 15.256 1.00 95.44 371 HIS A CA 1
ATOM 2656 C C . HIS A 1 371 ? -23.362 18.680 16.377 1.00 95.44 371 HIS A C 1
ATOM 2658 O O . HIS A 1 371 ? -23.780 18.646 17.536 1.00 95.44 371 HIS A O 1
ATOM 2664 N N . ALA A 1 372 ? -22.142 18.232 16.068 1.00 95.88 372 ALA A N 1
ATOM 2665 C CA . ALA A 1 372 ? -21.231 17.673 17.069 1.00 95.88 372 ALA A CA 1
ATOM 2666 C C . ALA A 1 372 ? -20.807 18.726 18.109 1.00 95.88 372 ALA A C 1
ATOM 2668 O O . ALA A 1 372 ? -20.734 18.427 19.298 1.00 95.88 372 ALA A O 1
ATOM 2669 N N . ASN A 1 373 ? -20.656 19.987 17.695 1.00 94.38 373 ASN A N 1
ATOM 2670 C CA . ASN A 1 373 ? -20.404 21.108 18.603 1.00 94.38 373 ASN A CA 1
ATOM 2671 C C . ASN A 1 373 ? -21.483 21.257 19.690 1.00 94.38 373 ASN A C 1
ATOM 2673 O O . ASN A 1 373 ? -21.153 21.523 20.846 1.00 94.38 373 ASN A O 1
ATOM 2677 N N . ARG A 1 374 ? -22.757 21.026 19.345 1.00 96.19 374 ARG A N 1
ATOM 2678 C CA . ARG A 1 374 ? -23.871 21.051 20.303 1.00 96.19 374 ARG A CA 1
ATOM 2679 C C . ARG A 1 374 ? -23.810 19.879 21.274 1.00 96.19 374 ARG A C 1
ATOM 2681 O O . ARG A 1 374 ? -24.065 20.063 22.457 1.00 96.19 374 ARG A O 1
ATOM 2688 N N . VAL A 1 375 ? -23.421 18.691 20.809 1.00 96.75 375 VAL A N 1
ATOM 2689 C CA . VAL A 1 375 ? -23.219 17.517 21.678 1.00 96.75 375 VAL A CA 1
ATOM 2690 C C . VAL A 1 375 ? -22.136 17.795 22.725 1.00 96.75 375 VAL A C 1
ATOM 2692 O O . VAL A 1 375 ? -22.313 17.464 23.899 1.00 96.75 375 VAL A O 1
ATOM 2695 N N . TRP A 1 376 ? -21.053 18.474 22.340 1.00 95.31 376 TRP A N 1
ATOM 2696 C CA . TRP A 1 376 ? -20.008 18.877 23.280 1.00 95.31 376 TRP A CA 1
ATOM 2697 C C . TRP A 1 376 ? -20.525 19.884 24.311 1.00 95.31 376 TRP A C 1
ATOM 2699 O O . TRP A 1 376 ? -20.333 19.680 25.508 1.00 95.31 376 TRP A O 1
ATOM 2709 N N . SER A 1 377 ? -21.189 20.959 23.866 1.00 94.88 377 SER A N 1
ATOM 2710 C CA . SER A 1 377 ? -21.590 22.068 24.743 1.00 94.88 377 SER A CA 1
ATOM 2711 C C . SER A 1 377 ? -22.822 21.778 25.599 1.00 94.88 377 SER A C 1
ATOM 2713 O O . SER A 1 377 ? -22.905 22.258 26.724 1.00 94.88 377 SER A O 1
ATOM 2715 N N . GLU A 1 378 ? -23.793 21.034 25.068 1.00 97.50 378 GLU A N 1
ATOM 2716 C CA . GLU A 1 378 ? -25.087 20.790 25.721 1.00 97.50 378 GLU A CA 1
ATOM 2717 C C . GLU A 1 378 ? -25.089 19.485 26.524 1.00 97.50 378 GLU A C 1
ATOM 2719 O O . GLU A 1 378 ? -25.751 19.413 27.557 1.00 97.50 378 GLU A O 1
ATOM 2724 N N . LEU A 1 379 ? -24.353 18.459 26.074 1.00 96.81 379 LEU A N 1
ATOM 2725 C CA . LEU A 1 379 ? -24.357 17.128 26.698 1.00 96.81 379 LEU A CA 1
ATOM 2726 C C . LEU A 1 379 ? -23.029 16.766 27.378 1.00 96.81 379 LEU A C 1
ATOM 2728 O O . LEU A 1 379 ? -22.980 15.785 28.117 1.00 96.81 379 LEU A O 1
ATOM 2732 N N . GLY A 1 380 ? -21.950 17.519 27.136 1.00 95.50 380 GLY A N 1
ATOM 2733 C CA . GLY A 1 380 ? -20.626 17.224 27.695 1.00 95.50 380 GLY A CA 1
ATOM 2734 C C . GLY A 1 380 ? -19.991 15.938 27.151 1.00 95.50 380 GLY A C 1
ATOM 2735 O O . GLY A 1 380 ? -19.097 15.379 27.785 1.00 95.50 380 GLY A O 1
ATOM 2736 N N . VAL A 1 381 ? -20.454 15.439 25.999 1.00 96.75 381 VAL A N 1
ATOM 2737 C CA . VAL A 1 381 ? -19.974 14.188 25.393 1.00 96.75 381 VAL A CA 1
ATOM 2738 C C . VAL A 1 381 ? -18.952 14.506 24.306 1.00 96.75 381 VAL A C 1
ATOM 2740 O O . VAL A 1 381 ? -19.316 14.962 23.232 1.00 96.75 381 VAL A O 1
ATOM 2743 N N . THR A 1 382 ? -17.673 14.238 24.565 1.00 96.38 382 THR A N 1
ATOM 2744 C CA . THR A 1 382 ? -16.547 14.610 23.680 1.00 96.38 382 THR A CA 1
ATOM 2745 C C . THR A 1 382 ? -15.708 13.419 23.204 1.00 96.38 382 THR A C 1
ATOM 2747 O O . THR A 1 382 ? -14.667 13.595 22.574 1.00 96.38 382 THR A O 1
ATOM 2750 N N . GLY A 1 383 ? -16.142 12.191 23.513 1.00 96.62 383 GLY A N 1
ATOM 2751 C CA . GLY A 1 383 ? -15.398 10.957 23.228 1.00 96.62 383 GLY A CA 1
ATOM 2752 C C . GLY A 1 383 ? -14.411 10.537 24.321 1.00 96.62 383 GLY A C 1
ATOM 2753 O O . GLY A 1 383 ? -13.692 9.556 24.151 1.00 96.62 383 GLY A O 1
ATOM 2754 N N . LYS A 1 384 ? -14.384 11.232 25.465 1.00 97.50 384 LYS A N 1
ATOM 2755 C CA . LYS A 1 384 ? -13.527 10.879 26.604 1.00 97.50 384 LYS A CA 1
ATOM 2756 C C . LYS A 1 384 ? -13.706 9.413 27.025 1.00 97.50 384 LYS A C 1
ATOM 2758 O O . LYS A 1 384 ? -14.823 8.953 27.242 1.00 97.50 384 LYS A O 1
ATOM 2763 N N . GLY A 1 385 ? -12.589 8.701 27.183 1.00 96.25 385 GLY A N 1
ATOM 2764 C CA . GLY A 1 385 ? -12.562 7.275 27.546 1.00 96.25 385 GLY A CA 1
ATOM 2765 C C . GLY A 1 385 ? -12.712 6.317 26.359 1.00 96.25 385 GLY A C 1
ATOM 2766 O O . GLY A 1 385 ? -12.497 5.117 26.518 1.00 96.25 385 GLY A O 1
ATOM 2767 N N . ILE A 1 386 ? -13.015 6.834 25.166 1.00 98.00 386 ILE A N 1
ATOM 2768 C CA . ILE A 1 386 ? -13.012 6.065 23.923 1.00 98.00 386 ILE A CA 1
ATOM 2769 C C . ILE A 1 386 ? -11.614 6.108 23.309 1.00 98.00 386 ILE A C 1
ATOM 2771 O O . ILE A 1 386 ? -10.901 7.108 23.381 1.00 98.00 386 ILE A O 1
ATOM 2775 N N . VAL A 1 387 ? -11.234 4.988 22.698 1.00 98.56 387 VAL A N 1
ATOM 2776 C CA . VAL A 1 387 ? -9.985 4.841 21.946 1.00 98.56 387 VAL A CA 1
ATOM 2777 C C . VAL A 1 387 ? -10.347 4.598 20.491 1.00 98.56 387 VAL A C 1
ATOM 2779 O O . VAL A 1 387 ? -11.043 3.622 20.200 1.00 98.56 387 VAL A O 1
ATOM 2782 N N . VAL A 1 388 ? -9.875 5.464 19.603 1.00 98.81 388 VAL A N 1
ATOM 2783 C CA . VAL A 1 388 ? -10.020 5.338 18.152 1.00 98.81 388 VAL A CA 1
ATOM 2784 C C . VAL A 1 388 ? -8.733 4.751 17.581 1.00 98.81 388 VAL A C 1
ATOM 2786 O O . VAL A 1 388 ? -7.647 5.292 17.769 1.00 98.81 388 VAL A O 1
ATOM 2789 N N . GLY A 1 389 ? -8.850 3.608 16.922 1.00 98.50 389 GLY A N 1
ATOM 2790 C CA . GLY A 1 389 ? -7.788 3.007 16.135 1.00 98.50 389 GLY A CA 1
ATOM 2791 C C . GLY A 1 389 ? -7.861 3.504 14.702 1.00 98.50 389 GLY A C 1
ATOM 2792 O O . GLY A 1 389 ? -8.952 3.646 14.146 1.00 98.50 389 GLY A O 1
ATOM 2793 N N . GLN A 1 390 ? -6.705 3.733 14.095 1.00 97.19 390 GLN A N 1
ATOM 2794 C CA . GLN A 1 390 ? -6.608 4.081 12.687 1.00 97.19 390 GLN A CA 1
ATOM 2795 C C . GLN A 1 390 ? -5.569 3.225 11.975 1.00 97.19 390 GLN A C 1
ATOM 2797 O O . GLN A 1 390 ? -4.460 3.058 12.471 1.00 97.19 390 GLN A O 1
ATOM 2802 N N . SER A 1 391 ? -5.917 2.730 10.792 1.00 95.75 391 SER A N 1
ATOM 2803 C CA . SER A 1 391 ? -4.946 2.141 9.864 1.00 95.75 391 SER A CA 1
ATOM 2804 C C . SER A 1 391 ? -4.924 3.000 8.602 1.00 95.75 391 SER A C 1
ATOM 2806 O O . SER A 1 391 ? -5.966 3.104 7.960 1.00 95.75 391 SER A O 1
ATOM 2808 N N . ASP A 1 392 ? -3.814 3.683 8.309 1.00 94.56 392 ASP A N 1
ATOM 2809 C CA . ASP A 1 392 ? -3.721 4.657 7.202 1.00 94.56 392 ASP A CA 1
ATOM 2810 C C . ASP A 1 392 ? -2.243 4.898 6.777 1.00 94.56 392 ASP A C 1
ATOM 2812 O O . ASP A 1 392 ? -1.383 4.052 7.030 1.00 94.56 392 ASP A O 1
ATOM 2816 N N . SER A 1 393 ? -1.914 6.035 6.149 1.00 91.50 393 SER A N 1
ATOM 2817 C CA . SER A 1 393 ? -0.554 6.430 5.733 1.00 91.50 393 SER A CA 1
ATOM 2818 C C . SER A 1 393 ? 0.385 6.798 6.883 1.00 91.50 393 SER A C 1
ATOM 2820 O O . SER A 1 393 ? 1.590 6.937 6.683 1.00 91.50 393 SER A O 1
ATOM 2822 N N . GLY A 1 394 ? -0.167 6.950 8.086 1.00 94.06 394 GLY A N 1
ATOM 2823 C CA . GLY A 1 394 ? 0.547 7.344 9.290 1.00 94.06 394 GLY A CA 1
ATOM 2824 C C . GLY A 1 394 ? -0.164 8.454 10.052 1.00 94.06 394 GLY A C 1
ATOM 2825 O O . GLY A 1 394 ? -1.324 8.763 9.788 1.00 94.06 394 GLY A O 1
ATOM 2826 N N . VAL A 1 395 ? 0.516 9.022 11.047 1.00 95.44 395 VAL A N 1
ATOM 2827 C CA . VAL A 1 395 ? 0.029 10.187 11.802 1.00 95.44 395 VAL A CA 1
ATOM 2828 C C . VAL A 1 395 ? 1.211 11.070 12.182 1.00 95.44 395 VAL A C 1
ATOM 2830 O O . VAL A 1 395 ? 2.170 10.579 12.774 1.00 95.44 395 VAL A O 1
ATOM 2833 N N . ASP A 1 396 ? 1.133 12.375 11.928 1.00 95.00 396 ASP A N 1
ATOM 2834 C CA . ASP A 1 396 ? 2.035 13.339 12.562 1.00 95.00 396 ASP A CA 1
ATOM 2835 C C . ASP A 1 396 ? 1.744 13.406 14.072 1.00 95.00 396 ASP A C 1
ATOM 2837 O O . ASP A 1 396 ? 0.838 14.105 14.538 1.00 95.00 396 ASP A O 1
ATOM 2841 N N . GLY A 1 397 ? 2.535 12.667 14.856 1.00 93.00 397 GLY A N 1
ATOM 2842 C CA . GLY A 1 397 ? 2.415 12.619 16.314 1.00 93.00 397 GLY A CA 1
ATOM 2843 C C . GLY A 1 397 ? 2.749 13.931 17.023 1.00 93.00 397 GLY A C 1
ATOM 2844 O O . GLY A 1 397 ? 2.427 14.080 18.202 1.00 93.00 397 GLY A O 1
ATOM 2845 N N . THR A 1 398 ? 3.375 14.887 16.330 1.00 93.44 398 THR A N 1
ATOM 2846 C CA . THR A 1 398 ? 3.710 16.215 16.866 1.00 93.44 398 THR A CA 1
ATOM 2847 C C . THR A 1 398 ? 2.658 17.268 16.539 1.00 93.44 398 THR A C 1
ATOM 2849 O O . THR A 1 398 ? 2.703 18.373 17.087 1.00 93.44 398 THR A O 1
ATOM 2852 N N . HIS A 1 399 ? 1.672 16.925 15.704 1.00 93.88 399 HIS A N 1
ATOM 2853 C CA . HIS A 1 399 ? 0.648 17.857 15.267 1.00 93.88 399 HIS A CA 1
ATOM 2854 C C . HIS A 1 399 ? -0.148 18.414 16.468 1.00 93.88 399 HIS A C 1
ATOM 2856 O O . HIS A 1 399 ? -0.735 17.631 17.227 1.00 93.88 399 HIS A O 1
ATOM 2862 N N . PRO A 1 400 ? -0.268 19.749 16.641 1.00 93.12 400 PRO A N 1
ATOM 2863 C CA . PRO A 1 400 ? -0.873 20.354 17.835 1.00 93.12 400 PRO A CA 1
ATOM 2864 C C . PRO A 1 400 ? -2.311 19.910 18.141 1.00 93.12 400 PRO A C 1
ATOM 2866 O O . PRO A 1 400 ? -2.740 19.941 19.290 1.00 93.12 400 PRO A O 1
ATOM 2869 N N . ALA A 1 401 ? -3.070 19.502 17.120 1.00 93.69 401 ALA A N 1
ATOM 2870 C CA . ALA A 1 401 ? -4.441 19.014 17.289 1.00 93.69 401 ALA A CA 1
ATOM 2871 C C . ALA A 1 401 ? -4.540 17.525 17.675 1.00 93.69 401 ALA A C 1
ATOM 2873 O O . ALA A 1 401 ? -5.611 17.095 18.094 1.00 93.69 401 ALA A O 1
ATOM 2874 N N . LEU A 1 402 ? -3.467 16.740 17.519 1.00 97.44 402 LEU A N 1
ATOM 2875 C CA . LEU A 1 402 ? -3.478 15.277 17.675 1.00 97.44 402 LEU A CA 1
ATOM 2876 C C . LEU A 1 402 ? -2.553 14.785 18.785 1.00 97.44 402 LEU A C 1
ATOM 2878 O O . LEU A 1 402 ? -2.884 13.804 19.451 1.00 97.44 402 LEU A O 1
ATOM 2882 N N . ALA A 1 403 ? -1.431 15.470 19.015 1.00 96.25 403 ALA A N 1
ATOM 2883 C CA . ALA A 1 403 ? -0.372 15.027 19.914 1.00 96.25 403 ALA A CA 1
ATOM 2884 C C . ALA A 1 403 ? -0.886 14.687 21.319 1.00 96.25 403 ALA A C 1
ATOM 2886 O O . ALA A 1 403 ? -0.433 13.727 21.934 1.00 96.25 403 ALA A O 1
ATOM 2887 N N . ASP A 1 404 ? -1.814 15.472 21.875 1.00 95.50 404 ASP A N 1
ATOM 2888 C CA . ASP A 1 404 ? -2.345 15.237 23.228 1.00 95.50 404 ASP A CA 1
ATOM 2889 C C . ASP A 1 404 ? -3.317 14.047 23.303 1.00 95.50 404 ASP A C 1
ATOM 2891 O O . ASP A 1 404 ? -3.540 13.508 24.386 1.00 95.50 404 ASP A O 1
ATOM 2895 N N . GLY A 1 405 ? -3.922 13.658 22.177 1.00 96.75 405 GLY A N 1
ATOM 2896 C CA . GLY A 1 405 ? -4.818 12.504 22.085 1.00 96.75 405 GLY A CA 1
ATOM 2897 C C . GLY A 1 405 ? -4.078 11.175 21.927 1.00 96.75 405 GLY A C 1
ATOM 2898 O O . GLY A 1 405 ? -4.688 10.118 22.072 1.00 96.75 405 GLY A O 1
ATOM 2899 N N . TYR A 1 406 ? -2.772 11.195 21.645 1.00 98.44 406 TYR A N 1
ATOM 2900 C CA . TYR A 1 406 ? -2.011 9.970 21.433 1.00 98.44 406 TYR A CA 1
ATOM 2901 C C . TYR A 1 406 ? -1.905 9.157 22.725 1.00 98.44 406 TYR A C 1
ATOM 2903 O O . TYR A 1 406 ? -1.310 9.609 23.708 1.00 98.44 406 TYR A O 1
ATOM 2911 N N . ARG A 1 407 ? -2.430 7.924 22.724 1.00 97.56 407 ARG A N 1
ATOM 2912 C CA . ARG A 1 407 ? -2.412 7.050 23.911 1.00 97.56 407 ARG A CA 1
ATOM 2913 C C . ARG A 1 407 ? -0.986 6.720 24.370 1.00 97.56 407 ARG A C 1
ATOM 2915 O O . ARG A 1 407 ? -0.734 6.606 25.571 1.00 97.56 407 ARG A O 1
ATOM 2922 N N . GLY A 1 408 ? -0.054 6.619 23.421 1.00 96.25 408 GLY A N 1
ATOM 2923 C CA . GLY A 1 408 ? 1.357 6.330 23.676 1.00 96.25 408 GLY A CA 1
ATOM 2924 C C . GLY A 1 408 ? 2.186 7.510 24.172 1.00 96.25 408 GLY A C 1
ATOM 2925 O O . GLY A 1 408 ? 3.320 7.312 24.593 1.00 96.25 408 GLY A O 1
ATOM 2926 N N . ARG A 1 409 ? 1.643 8.736 24.210 1.00 94.19 409 ARG A N 1
ATOM 2927 C CA . ARG A 1 409 ? 2.435 9.940 24.515 1.00 94.19 409 ARG A CA 1
ATOM 2928 C C . ARG A 1 409 ? 3.208 9.853 25.831 1.00 94.19 409 ARG A C 1
ATOM 2930 O O . ARG A 1 409 ? 4.345 10.303 25.904 1.00 94.19 409 ARG A O 1
ATOM 2937 N N . SER A 1 410 ? 2.576 9.329 26.878 1.00 89.31 410 SER A N 1
ATOM 2938 C CA . SER A 1 410 ? 3.183 9.177 28.208 1.00 89.31 410 SER A CA 1
ATOM 2939 C C . SER A 1 410 ? 3.599 7.743 28.529 1.00 89.31 410 SER A C 1
ATOM 2941 O O . SER A 1 410 ? 4.331 7.531 29.492 1.00 89.31 410 SER A O 1
ATOM 2943 N N . THR A 1 411 ? 3.120 6.764 27.758 1.00 91.88 411 THR A N 1
ATOM 2944 C CA . THR A 1 411 ? 3.308 5.331 28.036 1.00 91.88 411 THR A CA 1
ATOM 2945 C C . THR A 1 411 ? 4.310 4.652 27.101 1.00 91.88 411 THR A C 1
ATOM 2947 O O . THR A 1 411 ? 4.714 3.527 27.381 1.00 91.88 411 THR A O 1
ATOM 2950 N N . GLY A 1 412 ? 4.754 5.343 26.048 1.00 95.12 412 GLY A N 1
ATOM 2951 C CA . GLY A 1 412 ? 5.622 4.814 25.001 1.00 95.12 412 GLY A CA 1
ATOM 2952 C C . GLY A 1 412 ? 4.844 4.303 23.787 1.00 95.12 412 GLY A C 1
ATOM 2953 O O . GLY A 1 412 ? 3.622 4.146 23.819 1.00 95.12 412 GLY A O 1
ATOM 2954 N N . ASP A 1 413 ? 5.569 4.048 22.702 1.00 97.00 413 ASP A N 1
ATOM 2955 C CA . ASP A 1 413 ? 4.985 3.663 21.413 1.00 97.00 413 ASP A CA 1
ATOM 2956 C C . ASP A 1 413 ? 4.538 2.196 21.349 1.00 97.00 413 ASP A C 1
ATOM 2958 O O . ASP A 1 413 ? 3.623 1.856 20.595 1.00 97.00 413 ASP A O 1
ATOM 2962 N N . ASP A 1 414 ? 5.103 1.331 22.195 1.00 96.69 414 ASP A N 1
ATOM 2963 C CA . ASP A 1 414 ? 4.685 -0.067 22.292 1.00 96.69 414 ASP A CA 1
ATOM 2964 C C . ASP A 1 414 ? 3.185 -0.178 22.592 1.00 96.69 414 ASP A C 1
ATOM 2966 O O . ASP A 1 414 ? 2.655 0.498 23.478 1.00 96.69 414 ASP A O 1
ATOM 2970 N N . TYR A 1 415 ? 2.494 -1.070 21.873 1.00 97.69 415 TYR A N 1
ATOM 2971 C CA . TYR A 1 415 ? 1.036 -1.249 21.921 1.00 97.69 415 TYR A CA 1
ATOM 2972 C C . TYR A 1 415 ? 0.201 -0.028 21.474 1.00 97.69 415 TYR A C 1
ATOM 2974 O O . TYR A 1 415 ? -1.030 -0.055 21.595 1.00 97.69 415 TYR A O 1
ATOM 2982 N N . ASN A 1 416 ? 0.823 1.053 20.994 1.00 98.12 416 ASN A N 1
ATOM 2983 C CA . ASN A 1 416 ? 0.144 2.298 20.610 1.00 98.12 416 ASN A CA 1
ATOM 2984 C C . ASN A 1 416 ? 0.411 2.720 19.159 1.00 98.12 416 ASN A C 1
ATOM 2986 O O . ASN A 1 416 ? -0.439 3.377 18.552 1.00 98.12 416 ASN A O 1
ATOM 2990 N N . TRP A 1 417 ? 1.549 2.314 18.607 1.00 98.00 417 TRP A N 1
ATOM 2991 C CA . TRP A 1 417 ? 1.964 2.603 17.244 1.00 98.00 417 TRP A CA 1
ATOM 2992 C C . TRP A 1 417 ? 2.589 1.369 16.596 1.00 98.00 417 TRP A C 1
ATOM 2994 O O . TRP A 1 417 ? 3.399 0.675 17.213 1.00 98.00 417 TRP A O 1
ATOM 3004 N N . LEU A 1 418 ? 2.226 1.110 15.340 1.00 97.62 418 LEU A N 1
ATOM 3005 C CA . LEU A 1 418 ? 2.850 0.074 14.527 1.00 97.62 418 LEU A CA 1
ATOM 3006 C C . LEU A 1 418 ? 3.113 0.592 13.114 1.00 97.62 418 LEU A C 1
ATOM 3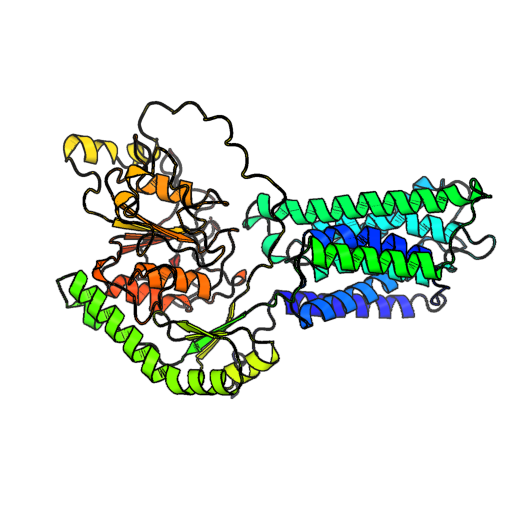008 O O . LEU A 1 418 ? 2.205 1.022 12.414 1.00 97.62 418 LEU A O 1
ATOM 3012 N N . ASP A 1 419 ? 4.352 0.475 12.661 1.00 95.44 419 ASP A N 1
ATOM 3013 C CA . ASP A 1 419 ? 4.710 0.726 11.270 1.00 95.44 419 ASP A CA 1
ATOM 3014 C C . ASP A 1 419 ? 5.324 -0.550 10.666 1.00 95.44 419 ASP A C 1
ATOM 3016 O O . ASP A 1 419 ? 6.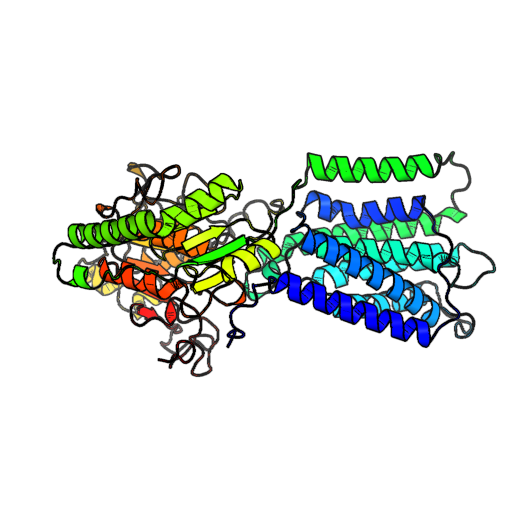521 -0.803 10.838 1.00 95.44 419 ASP A O 1
ATOM 3020 N N . PRO A 1 420 ? 4.519 -1.395 9.994 1.00 92.19 420 PRO A N 1
ATOM 3021 C CA . PRO A 1 420 ? 5.002 -2.587 9.302 1.00 92.19 420 PRO A CA 1
ATOM 3022 C C . PRO A 1 420 ? 5.719 -2.267 7.978 1.00 92.19 420 PRO A C 1
ATOM 3024 O O . PRO A 1 420 ? 6.247 -3.182 7.337 1.00 92.19 420 PRO A O 1
ATOM 3027 N N . TRP A 1 421 ? 5.738 -1.002 7.545 1.00 86.69 421 TRP A N 1
ATOM 3028 C CA . TRP A 1 421 ? 6.329 -0.573 6.285 1.00 86.69 421 TRP A CA 1
ATOM 3029 C C . TRP A 1 421 ? 7.761 -0.068 6.470 1.00 86.69 421 TRP A C 1
ATOM 3031 O O . TRP A 1 421 ? 8.714 -0.776 6.134 1.00 86.69 421 TRP A O 1
ATOM 3041 N N . SER A 1 422 ? 7.921 1.127 7.037 1.00 86.00 422 SER A N 1
ATOM 3042 C CA . SER A 1 422 ? 9.220 1.781 7.236 1.00 86.00 422 SER A CA 1
ATOM 3043 C C . SER A 1 422 ? 9.830 1.484 8.601 1.00 86.00 422 SER A C 1
ATOM 3045 O O . SER A 1 422 ? 11.018 1.727 8.833 1.00 86.00 422 SER A O 1
ATOM 3047 N N . ARG A 1 423 ? 9.047 0.880 9.501 1.00 90.69 423 ARG A N 1
ATOM 3048 C CA . ARG A 1 423 ? 9.422 0.603 10.888 1.00 90.69 423 ARG A CA 1
ATOM 3049 C C . ARG A 1 423 ? 9.852 1.867 11.621 1.00 90.69 423 ARG A C 1
ATOM 3051 O O . ARG A 1 423 ? 10.797 1.806 12.403 1.00 90.69 423 ARG A O 1
ATOM 3058 N N . TRP A 1 424 ? 9.187 2.999 11.424 1.00 90.94 424 TRP A N 1
ATOM 3059 C CA . TRP A 1 424 ? 9.383 4.162 12.284 1.00 90.94 424 TRP A CA 1
ATOM 3060 C C . TRP A 1 424 ? 9.015 3.819 13.738 1.00 90.94 424 TRP A C 1
ATOM 3062 O O . TRP A 1 424 ? 7.989 3.179 13.979 1.00 90.94 424 TRP A O 1
ATOM 3072 N N . PRO A 1 425 ? 9.850 4.202 14.724 1.00 93.50 425 PRO A N 1
ATOM 3073 C CA . PRO A 1 425 ? 9.623 3.859 16.128 1.00 93.50 425 PRO A CA 1
ATOM 3074 C C . PRO A 1 425 ? 8.425 4.587 16.743 1.00 93.50 425 PRO A C 1
ATOM 3076 O O . PRO A 1 425 ? 7.865 4.093 17.712 1.00 93.50 425 PRO A O 1
ATOM 3079 N N . SER A 1 426 ? 8.053 5.739 16.189 1.00 94.75 426 SER A N 1
ATOM 3080 C CA . SER A 1 426 ? 7.038 6.645 16.720 1.00 94.75 426 SER A CA 1
ATOM 3081 C C . SER A 1 426 ? 6.159 7.187 15.587 1.00 94.75 426 SER A C 1
ATOM 3083 O O . SER A 1 426 ? 6.572 7.102 14.423 1.00 94.75 426 SER A O 1
ATOM 3085 N N . PRO A 1 427 ? 4.982 7.771 15.899 1.00 96.06 427 PRO A N 1
ATOM 3086 C CA . PRO A 1 427 ? 4.054 8.264 14.890 1.00 96.06 427 PRO A CA 1
ATOM 3087 C C . PRO A 1 427 ? 4.702 9.234 13.903 1.00 96.06 427 PRO A C 1
ATOM 3089 O O . PRO A 1 427 ? 5.231 10.281 14.289 1.00 96.06 427 PRO A O 1
ATOM 3092 N N . ARG A 1 428 ? 4.647 8.860 12.626 1.00 92.19 428 ARG A N 1
ATOM 3093 C CA . ARG A 1 428 ? 5.085 9.660 11.484 1.00 92.19 428 ARG A CA 1
ATOM 3094 C C . ARG A 1 428 ? 4.113 9.457 10.330 1.00 92.19 428 ARG A C 1
ATOM 3096 O O . ARG A 1 428 ? 3.523 8.388 10.207 1.00 92.19 428 ARG A O 1
ATOM 3103 N N . ASP A 1 429 ? 3.950 10.476 9.497 1.00 88.88 429 ASP A N 1
ATOM 3104 C CA . ASP A 1 429 ? 3.140 10.412 8.283 1.00 88.88 429 ASP A CA 1
ATOM 3105 C C . ASP A 1 429 ? 3.890 11.082 7.134 1.00 88.88 429 ASP A C 1
ATOM 3107 O O . ASP A 1 429 ? 4.183 12.276 7.202 1.00 88.88 429 ASP A O 1
ATOM 3111 N N . LEU A 1 430 ? 4.211 10.316 6.094 1.00 79.06 430 LEU A N 1
ATOM 3112 C CA . LEU A 1 430 ? 4.796 10.848 4.859 1.00 79.06 430 LEU A CA 1
ATOM 3113 C C . LEU A 1 430 ? 3.716 11.181 3.815 1.00 79.06 430 LEU A C 1
ATOM 3115 O O . LEU A 1 430 ? 3.950 11.990 2.916 1.00 79.06 430 LEU A O 1
ATOM 3119 N N . GLY A 1 431 ? 2.528 10.578 3.941 1.00 71.56 431 GLY A N 1
ATOM 3120 C CA . GLY A 1 431 ? 1.421 10.703 2.993 1.00 71.56 431 GLY A CA 1
ATOM 3121 C C . GLY A 1 431 ? 0.418 11.805 3.336 1.00 71.56 431 GLY A C 1
ATOM 3122 O O . GLY A 1 431 ? -0.349 12.218 2.468 1.00 71.56 431 GLY A O 1
ATOM 3123 N N . SER A 1 432 ? 0.410 12.302 4.578 1.00 84.12 432 SER A N 1
ATOM 3124 C CA . SER A 1 432 ? -0.533 13.278 5.171 1.00 84.12 432 SER A CA 1
ATOM 3125 C C . SER A 1 432 ? -2.004 12.838 5.256 1.00 84.12 432 SER A C 1
ATOM 3127 O O . SER A 1 432 ? -2.774 13.418 6.030 1.00 84.12 432 SER A O 1
ATOM 3129 N N . HIS A 1 433 ? -2.407 11.829 4.477 1.00 89.44 433 HIS A N 1
ATOM 3130 C CA . HIS A 1 433 ? -3.774 11.325 4.416 1.00 89.44 433 HIS A CA 1
ATOM 3131 C C . HIS A 1 433 ? -4.236 10.830 5.791 1.00 89.44 433 HIS A C 1
ATOM 3133 O O . HIS A 1 433 ? -5.273 11.278 6.283 1.00 89.44 433 HIS A O 1
ATOM 3139 N N . GLY A 1 434 ? -3.418 10.024 6.467 1.00 92.94 434 GLY A N 1
ATOM 3140 C CA . GLY A 1 434 ? -3.704 9.523 7.804 1.00 92.94 434 GLY A CA 1
ATOM 3141 C C . GLY A 1 434 ? -3.809 10.626 8.859 1.00 92.94 434 GLY A C 1
ATOM 3142 O O . GLY A 1 434 ? -4.745 10.642 9.662 1.00 92.94 434 GLY A O 1
ATOM 3143 N N . THR A 1 435 ? -2.931 11.626 8.828 1.00 95.38 435 THR A N 1
ATOM 3144 C CA . THR A 1 435 ? -3.032 12.794 9.721 1.00 95.38 435 THR A CA 1
ATOM 3145 C C . THR A 1 435 ? -4.361 13.531 9.527 1.00 95.38 435 THR A C 1
ATOM 3147 O O . THR A 1 435 ? -5.014 13.912 10.503 1.00 95.38 435 THR A O 1
ATOM 3150 N N . HIS A 1 436 ? -4.807 13.692 8.280 1.00 94.06 436 HIS A N 1
ATOM 3151 C CA . HIS A 1 436 ? -6.074 14.345 7.954 1.00 94.06 436 HIS A CA 1
ATOM 3152 C C . HIS A 1 436 ? -7.298 13.519 8.388 1.00 94.06 436 HIS A C 1
ATOM 3154 O O . HIS A 1 436 ? -8.239 14.059 8.988 1.00 94.06 436 HIS A O 1
ATOM 3160 N N . THR A 1 437 ? -7.309 12.212 8.109 1.00 95.56 437 THR A N 1
ATOM 3161 C CA . THR A 1 437 ? -8.422 11.316 8.463 1.00 95.56 437 THR A CA 1
ATOM 3162 C C . THR A 1 437 ? -8.570 11.195 9.977 1.00 95.56 437 THR A C 1
ATOM 3164 O O . THR A 1 437 ? -9.679 11.355 10.494 1.00 95.56 437 THR A O 1
ATOM 3167 N N . LEU A 1 438 ? -7.459 11.064 10.709 1.00 97.62 438 LEU A N 1
ATOM 3168 C CA . LEU A 1 438 ? -7.481 11.032 12.169 1.00 97.62 438 LEU A CA 1
ATOM 3169 C C . LEU A 1 438 ? -7.909 12.378 12.754 1.00 97.62 438 LEU A C 1
ATOM 3171 O O . LEU A 1 438 ? -8.721 12.422 13.677 1.00 97.62 438 LEU A O 1
ATOM 3175 N N . GLY A 1 439 ? -7.407 13.483 12.195 1.00 96.69 439 GLY A N 1
ATOM 3176 C CA . GLY A 1 439 ? -7.809 14.841 12.567 1.00 96.69 439 GLY A CA 1
ATOM 3177 C C . GLY A 1 439 ? -9.317 15.052 12.463 1.00 96.69 439 GLY A C 1
ATOM 3178 O O . GLY A 1 439 ? -9.919 15.631 13.364 1.00 96.69 439 GLY A O 1
ATOM 3179 N N . SER A 1 440 ? -9.947 14.504 11.424 1.00 95.69 440 SER A N 1
ATOM 3180 C CA . SER A 1 440 ? -11.403 14.561 11.240 1.00 95.69 440 SER A CA 1
ATOM 3181 C C . SER A 1 440 ? -12.170 13.782 12.319 1.00 95.69 440 SER A C 1
ATOM 3183 O O . SER A 1 440 ? -13.279 14.166 12.692 1.00 95.69 440 SER A O 1
ATOM 3185 N N . ALA A 1 441 ? -11.589 12.707 12.857 1.00 97.25 441 ALA A N 1
ATOM 3186 C CA . ALA A 1 441 ? -12.203 11.907 13.913 1.00 97.25 441 ALA A CA 1
ATOM 3187 C C . ALA A 1 441 ? -11.985 12.507 15.313 1.00 97.25 441 ALA A C 1
ATOM 3189 O O . ALA A 1 441 ? -12.949 12.672 16.060 1.00 97.25 441 ALA A O 1
ATOM 3190 N N . VAL A 1 442 ? -10.741 12.847 15.670 1.00 97.62 442 VAL A N 1
ATOM 3191 C CA . VAL A 1 442 ? -10.335 13.157 17.060 1.00 97.62 442 VAL A CA 1
ATOM 3192 C C . VAL A 1 442 ? -9.540 14.459 17.216 1.00 97.62 442 VAL A C 1
ATOM 3194 O O . VAL A 1 442 ? -9.048 14.762 18.300 1.00 97.62 442 VAL A O 1
ATOM 3197 N N . GLY A 1 443 ? -9.390 15.248 16.150 1.00 96.00 443 GLY A N 1
ATOM 3198 C CA . GLY A 1 443 ? -8.647 16.506 16.182 1.00 96.00 443 GLY A CA 1
ATOM 3199 C C . GLY A 1 443 ? -9.218 17.515 17.181 1.00 96.00 443 GLY A C 1
ATOM 3200 O O . GLY A 1 443 ? -10.406 17.835 17.181 1.00 96.00 443 GLY A O 1
ATOM 3201 N N . ARG A 1 444 ? -8.354 18.075 18.024 1.00 93.56 444 ARG A N 1
ATOM 3202 C CA . ARG A 1 444 ? -8.722 19.113 18.996 1.00 93.56 444 ARG A CA 1
ATOM 3203 C C . ARG A 1 444 ? -8.884 20.488 18.356 1.00 93.56 444 ARG A C 1
ATOM 3205 O O . ARG A 1 444 ? -8.420 20.741 17.250 1.00 93.56 444 ARG A O 1
ATOM 3212 N N . GLY A 1 445 ? -9.507 21.402 19.101 1.00 89.75 445 GLY A N 1
ATOM 3213 C CA . GLY A 1 445 ? -9.657 22.799 18.685 1.00 89.75 445 GLY A CA 1
ATOM 3214 C C . GLY A 1 445 ? -10.754 23.020 17.643 1.00 89.75 445 GLY A C 1
ATOM 3215 O O . GLY A 1 445 ? -10.604 23.897 16.804 1.00 89.75 445 GLY A O 1
ATOM 3216 N N . GLY A 1 446 ? -11.829 22.223 17.691 1.00 90.19 446 GLY A N 1
ATOM 3217 C CA . GLY A 1 446 ? -12.977 22.353 16.785 1.00 90.19 446 GLY A CA 1
ATOM 3218 C C . GLY A 1 446 ? -12.816 21.648 15.435 1.00 90.19 446 GLY A C 1
ATOM 3219 O O . GLY A 1 446 ? -13.577 21.943 14.519 1.00 90.19 446 GLY A O 1
ATOM 3220 N N . ILE A 1 447 ? -11.840 20.740 15.304 1.00 92.88 447 ILE A N 1
ATOM 3221 C CA . ILE A 1 447 ? -11.525 20.039 14.049 1.00 92.88 447 ILE A CA 1
ATOM 3222 C C . ILE A 1 447 ? -12.263 18.695 13.957 1.00 92.88 447 ILE A C 1
ATOM 3224 O O . ILE A 1 447 ? -13.002 18.460 13.002 1.00 92.88 447 ILE A O 1
ATOM 3228 N N . GLY A 1 448 ? -12.052 17.814 14.935 1.00 94.94 448 GLY A N 1
ATOM 3229 C CA . GLY A 1 448 ? -12.575 16.452 14.946 1.00 94.94 448 GLY A CA 1
ATOM 3230 C C . GLY A 1 448 ? -13.875 16.310 15.726 1.00 94.94 448 GLY A C 1
ATOM 3231 O O . GLY A 1 448 ? -14.202 17.148 16.560 1.00 94.94 448 GLY A O 1
ATOM 3232 N N . ILE A 1 449 ? -14.608 15.225 15.466 1.00 97.06 449 ILE A N 1
ATOM 3233 C CA . ILE A 1 449 ? -15.921 14.946 16.074 1.00 97.06 449 ILE A CA 1
ATOM 3234 C C . ILE A 1 449 ? -15.819 14.558 17.561 1.00 97.06 449 ILE A C 1
ATOM 3236 O O . ILE A 1 449 ? -16.690 14.911 18.358 1.00 97.06 449 ILE A O 1
ATOM 3240 N N . ALA A 1 450 ? -14.762 13.839 17.941 1.00 97.50 450 ALA A N 1
ATOM 3241 C CA . ALA A 1 450 ? -14.524 13.318 19.286 1.00 97.50 450 ALA A CA 1
ATOM 3242 C C . ALA A 1 450 ? -13.169 13.817 19.838 1.00 97.50 450 ALA A C 1
ATOM 3244 O O . ALA A 1 450 ? -12.223 13.034 19.949 1.00 97.50 450 ALA A O 1
ATOM 3245 N N . PRO A 1 451 ? -13.043 15.117 20.164 1.00 96.19 451 PRO A N 1
ATOM 3246 C CA . PRO A 1 451 ? -11.753 15.757 20.454 1.00 96.19 451 PRO A CA 1
ATOM 3247 C C . PRO A 1 451 ? -11.037 15.249 21.722 1.00 96.19 451 PRO A C 1
ATOM 3249 O O . PRO A 1 451 ? -9.827 15.448 21.865 1.00 96.19 451 PRO A O 1
ATOM 3252 N N . ASP A 1 452 ? -11.756 14.594 22.641 1.00 97.50 452 ASP A N 1
ATOM 3253 C CA . ASP A 1 452 ? -11.184 14.030 23.875 1.00 97.50 452 ASP A CA 1
ATOM 3254 C C . ASP A 1 452 ? -10.997 12.506 23.819 1.00 97.50 452 ASP A C 1
ATOM 3256 O O . ASP A 1 452 ? -10.595 11.896 24.817 1.00 97.50 452 ASP A O 1
ATOM 3260 N N . ALA A 1 453 ? -11.282 11.870 22.680 1.00 98.31 453 ALA A N 1
ATOM 3261 C CA . ALA A 1 453 ? -10.932 10.471 22.478 1.00 98.31 453 ALA A CA 1
ATOM 3262 C C . ALA A 1 453 ? -9.408 10.310 22.389 1.00 98.31 453 ALA A C 1
ATOM 3264 O O . ALA A 1 453 ? -8.696 11.155 21.841 1.00 98.31 453 ALA A O 1
ATOM 3265 N N . SER A 1 454 ? -8.897 9.204 22.926 1.00 98.44 454 SER A N 1
ATOM 3266 C CA . SER A 1 454 ? -7.506 8.815 22.699 1.00 98.44 454 SER A CA 1
ATOM 3267 C C . SER A 1 454 ? -7.378 8.054 21.385 1.00 98.44 454 SER A C 1
ATOM 3269 O O . SER A 1 454 ? -8.354 7.477 20.904 1.00 98.44 454 SER A O 1
ATOM 3271 N N . TRP A 1 455 ? -6.177 7.988 20.820 1.00 98.62 455 TRP A N 1
ATOM 3272 C CA . TRP A 1 455 ? -5.951 7.250 19.582 1.00 98.62 455 TRP A CA 1
ATOM 3273 C C . TRP A 1 455 ? -4.700 6.373 19.598 1.00 98.62 455 TRP A C 1
ATOM 3275 O O . TRP A 1 455 ? -3.745 6.625 20.339 1.00 98.62 455 TRP A O 1
ATOM 3285 N N . ILE A 1 456 ? -4.753 5.334 18.763 1.00 98.75 456 ILE A N 1
ATOM 3286 C CA . ILE A 1 456 ? -3.634 4.481 18.344 1.00 98.75 456 ILE A CA 1
ATOM 3287 C C . ILE A 1 456 ? -3.649 4.349 16.827 1.00 98.75 456 ILE A C 1
ATOM 3289 O O . ILE A 1 456 ? -4.708 4.486 16.211 1.00 98.75 456 ILE A O 1
ATOM 3293 N N . ALA A 1 457 ? -2.501 4.065 16.223 1.00 98.12 457 ALA A N 1
ATOM 3294 C CA . ALA A 1 457 ? -2.415 4.018 14.772 1.00 98.12 457 ALA A CA 1
ATOM 3295 C C . ALA A 1 457 ? -1.475 2.928 14.256 1.00 98.12 457 ALA A C 1
ATOM 3297 O O . ALA A 1 457 ? -0.558 2.490 14.952 1.00 98.12 457 ALA A O 1
ATOM 3298 N N . CYS A 1 458 ? -1.735 2.500 13.024 1.00 97.75 458 CYS A N 1
ATOM 3299 C CA . CYS A 1 458 ? -0.879 1.608 12.266 1.00 97.75 458 CYS A CA 1
ATOM 3300 C C . CYS A 1 458 ? -0.732 2.072 10.809 1.00 97.75 458 CYS A C 1
ATOM 3302 O O . CYS A 1 458 ? -1.681 2.598 10.226 1.00 97.75 458 CYS A O 1
ATOM 3304 N N . VAL A 1 459 ? 0.452 1.877 10.226 1.00 95.50 459 VAL A N 1
ATOM 3305 C CA . VAL A 1 459 ? 0.780 2.317 8.862 1.00 95.50 459 VAL A CA 1
ATOM 3306 C C . VAL A 1 459 ? 0.573 1.186 7.851 1.00 95.50 459 VAL A C 1
ATOM 3308 O O . VAL A 1 459 ? 1.445 0.342 7.670 1.00 95.50 459 VAL A O 1
ATOM 3311 N N . ASN A 1 460 ? -0.561 1.153 7.156 1.00 92.12 460 ASN A N 1
ATOM 3312 C CA . ASN A 1 460 ? -0.780 0.201 6.055 1.00 92.12 460 ASN A CA 1
ATOM 3313 C C . ASN A 1 460 ? -0.593 0.833 4.666 1.00 92.12 460 ASN A C 1
ATOM 3315 O O . ASN A 1 460 ? -0.439 0.086 3.705 1.00 92.12 460 ASN A O 1
ATOM 3319 N N . LEU A 1 461 ? -0.576 2.169 4.564 1.00 86.44 461 LEU A N 1
ATOM 3320 C CA . LEU A 1 461 ? -0.647 2.924 3.304 1.00 86.44 461 LEU A CA 1
ATOM 3321 C C . LEU A 1 461 ? 0.397 4.048 3.214 1.00 86.44 461 LEU A C 1
ATOM 3323 O O . LEU A 1 461 ? 0.085 5.135 2.738 1.00 86.44 461 LEU A O 1
ATOM 3327 N N . GLU A 1 462 ? 1.636 3.838 3.678 1.00 80.81 462 GLU A N 1
ATOM 3328 C CA . GLU A 1 462 ? 2.652 4.915 3.734 1.00 80.81 462 GLU A CA 1
ATOM 3329 C C . GLU A 1 462 ? 2.814 5.655 2.391 1.00 80.81 462 GLU A C 1
ATOM 3331 O O . GLU A 1 462 ? 2.923 6.879 2.357 1.00 80.81 462 GLU A O 1
ATOM 3336 N N . ARG A 1 463 ? 2.756 4.903 1.283 1.00 78.12 463 ARG A N 1
ATOM 3337 C CA . ARG A 1 463 ? 2.867 5.399 -0.100 1.00 78.12 463 ARG A CA 1
ATOM 3338 C C . ARG A 1 463 ? 1.540 5.286 -0.869 1.00 78.12 463 ARG A C 1
ATOM 3340 O O . ARG A 1 463 ? 1.540 5.078 -2.079 1.00 78.12 463 ARG A O 1
ATOM 3347 N N . ASN A 1 464 ? 0.411 5.338 -0.150 1.00 76.06 464 ASN A N 1
ATOM 3348 C CA . ASN A 1 464 ? -0.967 5.131 -0.633 1.00 76.06 464 ASN A CA 1
ATOM 3349 C C . ASN A 1 464 ? -1.244 3.794 -1.341 1.00 76.06 464 ASN A C 1
ATOM 3351 O O . ASN A 1 464 ? -2.311 3.640 -1.925 1.00 76.06 464 ASN A O 1
ATOM 3355 N N . LEU A 1 465 ? -0.322 2.833 -1.279 1.00 78.19 465 LEU A N 1
ATOM 3356 C CA . LEU A 1 465 ? -0.511 1.475 -1.778 1.00 78.19 465 LEU A CA 1
ATOM 3357 C C . LEU A 1 465 ? -0.182 0.477 -0.675 1.00 78.19 465 LEU A C 1
ATOM 3359 O O . LEU A 1 465 ? 0.830 0.623 0.011 1.00 78.19 465 LEU A O 1
ATOM 3363 N N . ALA A 1 466 ? -1.011 -0.548 -0.547 1.00 87.31 466 ALA A N 1
ATOM 3364 C CA . ALA A 1 466 ? -0.842 -1.626 0.414 1.00 87.31 466 ALA A CA 1
ATOM 3365 C C . ALA A 1 466 ? -0.882 -3.004 -0.268 1.00 87.31 466 ALA A C 1
ATOM 3367 O O . ALA A 1 466 ? -0.664 -3.161 -1.471 1.00 87.31 466 ALA A O 1
ATOM 3368 N N . ASN A 1 467 ? -1.124 -4.032 0.542 1.00 90.81 467 ASN A N 1
ATOM 3369 C CA . ASN A 1 467 ? -1.426 -5.395 0.126 1.00 90.81 467 ASN A CA 1
ATOM 3370 C C . ASN A 1 467 ? -2.195 -6.111 1.255 1.00 90.81 467 ASN A C 1
ATOM 3372 O O . ASN A 1 467 ? -2.240 -5.602 2.382 1.00 90.81 467 ASN A O 1
ATOM 3376 N N . PRO A 1 468 ? -2.766 -7.308 1.009 1.00 93.50 468 PRO A N 1
ATOM 3377 C CA . PRO A 1 468 ? -3.473 -8.065 2.037 1.00 93.50 468 PRO A CA 1
ATOM 3378 C C . PRO A 1 468 ? -2.692 -8.254 3.344 1.00 93.50 468 PRO A C 1
ATOM 3380 O O . PRO A 1 468 ? -3.280 -8.164 4.418 1.00 93.50 468 PRO A O 1
ATOM 3383 N N . ALA A 1 469 ? -1.380 -8.493 3.272 1.00 94.56 469 ALA A N 1
ATOM 3384 C CA . ALA A 1 469 ? -0.552 -8.747 4.447 1.00 94.56 469 ALA A CA 1
ATOM 3385 C C . ALA A 1 469 ? -0.395 -7.496 5.329 1.00 94.56 469 ALA A C 1
ATOM 3387 O O . ALA A 1 469 ? -0.598 -7.577 6.535 1.00 94.56 469 ALA A O 1
ATOM 3388 N N . LEU A 1 470 ? -0.138 -6.330 4.731 1.00 94.38 470 LEU A N 1
ATOM 3389 C CA . LEU A 1 470 ? -0.044 -5.039 5.421 1.00 94.38 470 LEU A CA 1
ATOM 3390 C C . LEU A 1 470 ? -1.361 -4.618 6.066 1.00 94.38 470 LEU A C 1
ATOM 3392 O O . LEU A 1 470 ? -1.373 -4.136 7.199 1.00 94.38 470 LEU A O 1
ATOM 3396 N N . TYR A 1 471 ? -2.480 -4.835 5.370 1.00 96.88 471 TYR A N 1
ATOM 3397 C CA . TYR A 1 471 ? -3.791 -4.639 5.976 1.00 96.88 471 TYR A CA 1
ATOM 3398 C C . TYR A 1 471 ? -3.950 -5.530 7.201 1.00 96.88 471 TYR A C 1
ATOM 3400 O O . TYR A 1 471 ? -4.347 -5.051 8.259 1.00 96.88 471 TYR A O 1
ATOM 3408 N N . LEU A 1 472 ? -3.594 -6.810 7.096 1.00 97.50 472 LEU A N 1
ATOM 3409 C CA . LEU A 1 472 ? -3.701 -7.742 8.212 1.00 97.50 472 LEU A CA 1
ATOM 3410 C C . LEU A 1 472 ? -2.723 -7.454 9.353 1.00 97.50 472 LEU A C 1
ATOM 3412 O O . LEU A 1 472 ? -3.100 -7.687 10.498 1.00 97.50 472 LEU A O 1
ATOM 3416 N N . ASP A 1 473 ? -1.527 -6.924 9.090 1.00 97.19 473 ASP A N 1
ATOM 3417 C CA . ASP A 1 473 ? -0.599 -6.468 10.134 1.00 97.19 473 ASP A CA 1
ATOM 3418 C C . ASP A 1 473 ? -1.303 -5.438 11.030 1.00 97.19 473 ASP A C 1
ATOM 3420 O O . ASP A 1 473 ? -1.401 -5.617 12.248 1.00 97.19 473 ASP A O 1
ATOM 3424 N N . CYS A 1 474 ? -1.908 -4.418 10.414 1.00 97.94 474 CYS A N 1
ATOM 3425 C CA . CYS A 1 474 ? -2.648 -3.397 11.142 1.00 97.94 474 CYS A CA 1
ATOM 3426 C C . CYS A 1 474 ? -3.941 -3.921 11.768 1.00 97.94 474 CYS A C 1
ATOM 3428 O O . CYS A 1 474 ? -4.208 -3.634 12.931 1.00 97.94 474 CYS A O 1
ATOM 3430 N N . LEU A 1 475 ? -4.735 -4.731 11.067 1.00 98.50 475 LEU A N 1
ATOM 3431 C CA . LEU A 1 475 ? -5.977 -5.277 11.625 1.00 98.50 475 LEU A CA 1
ATOM 3432 C C . LEU A 1 475 ? -5.709 -6.202 12.828 1.00 98.50 475 LEU A C 1
ATOM 3434 O O . LEU A 1 475 ? -6.452 -6.162 13.808 1.00 98.50 475 LEU A O 1
ATOM 3438 N N . GLN A 1 476 ? -4.628 -6.991 12.808 1.00 98.44 476 GLN A N 1
ATOM 3439 C CA . GLN A 1 476 ? -4.191 -7.796 13.957 1.00 98.44 476 GLN A CA 1
ATOM 3440 C C . GLN A 1 476 ? -3.762 -6.917 15.127 1.00 98.44 476 GLN A C 1
ATOM 3442 O O . GLN A 1 476 ? -4.151 -7.183 16.264 1.00 98.44 476 GLN A O 1
ATOM 3447 N N . PHE A 1 477 ? -3.009 -5.852 14.849 1.00 98.56 477 PHE A N 1
ATOM 3448 C CA . PHE A 1 477 ? -2.641 -4.868 15.861 1.00 98.56 477 PHE A CA 1
ATOM 3449 C C . PHE A 1 477 ? -3.872 -4.186 16.468 1.00 98.56 477 PHE A C 1
ATOM 3451 O O . PHE A 1 477 ? -3.910 -3.949 17.668 1.00 98.56 477 PHE A O 1
ATOM 3458 N N . MET A 1 478 ? -4.917 -3.929 15.680 1.00 98.56 478 MET A N 1
ATOM 3459 C CA . MET A 1 478 ? -6.166 -3.365 16.195 1.00 98.56 478 MET A CA 1
ATOM 3460 C C . MET A 1 478 ? -6.953 -4.375 17.036 1.00 98.56 478 MET A C 1
ATOM 3462 O O . MET A 1 478 ? -7.563 -3.978 18.023 1.00 98.56 478 MET A O 1
ATOM 3466 N N . LEU A 1 479 ? -6.919 -5.677 16.728 1.00 98.69 479 LEU A N 1
ATOM 3467 C CA . LEU A 1 479 ? -7.533 -6.679 17.608 1.00 98.69 479 LEU A CA 1
ATOM 3468 C C . LEU A 1 479 ? -6.787 -6.802 18.943 1.00 98.69 479 LEU A C 1
ATOM 3470 O O . LEU A 1 479 ? -7.409 -6.889 20.000 1.00 98.69 479 LEU A O 1
ATOM 3474 N N . ALA A 1 480 ? -5.462 -6.890 18.884 1.00 98.50 480 ALA A N 1
ATOM 3475 C CA . ALA A 1 480 ? -4.614 -7.152 20.032 1.00 98.50 480 ALA A CA 1
ATOM 3476 C C . ALA A 1 480 ? -3.266 -6.455 19.821 1.00 98.50 480 ALA A C 1
ATOM 3478 O O . ALA A 1 480 ? -2.356 -7.067 19.256 1.00 98.50 480 ALA A O 1
ATOM 3479 N N . PRO A 1 481 ? -3.124 -5.185 20.251 1.00 98.50 481 PRO A N 1
ATOM 3480 C CA . PRO A 1 481 ? -1.863 -4.472 20.118 1.00 98.50 481 PRO A CA 1
ATOM 3481 C C . PRO A 1 481 ? -0.713 -5.253 20.750 1.00 98.50 481 PRO A C 1
ATOM 3483 O O . PRO A 1 481 ? -0.909 -5.943 21.749 1.00 98.50 481 PRO A O 1
ATOM 3486 N N . TYR A 1 482 ? 0.480 -5.120 20.187 1.00 98.00 482 TYR A N 1
ATOM 3487 C CA . TYR A 1 482 ? 1.698 -5.791 20.642 1.00 98.00 482 TYR A CA 1
ATOM 3488 C C . TYR A 1 482 ? 2.889 -4.812 20.589 1.00 98.00 482 TYR A C 1
ATOM 3490 O O . TYR A 1 482 ? 2.775 -3.751 19.964 1.00 98.00 482 TYR A O 1
ATOM 3498 N N . PRO A 1 483 ? 4.015 -5.100 21.269 1.00 96.31 483 PRO A N 1
ATOM 3499 C CA . PRO A 1 483 ? 5.229 -4.287 21.174 1.00 96.31 483 PRO A CA 1
ATOM 3500 C C . PRO A 1 483 ? 5.788 -4.279 19.750 1.00 96.31 483 PRO A C 1
ATOM 3502 O O . PRO A 1 483 ? 5.602 -5.247 19.017 1.00 96.31 483 PRO A O 1
ATOM 3505 N N . ARG A 1 484 ? 6.541 -3.246 19.369 1.00 89.19 484 ARG A N 1
ATOM 3506 C CA . ARG A 1 484 ? 7.063 -3.091 17.994 1.00 89.19 484 ARG A CA 1
ATOM 3507 C C . ARG A 1 484 ? 7.858 -4.301 17.488 1.00 89.19 484 ARG A C 1
ATOM 3509 O O . ARG A 1 484 ? 7.723 -4.679 16.329 1.00 89.19 484 ARG A O 1
ATOM 3516 N N . ASP A 1 485 ? 8.662 -4.900 18.363 1.00 90.31 485 ASP A N 1
ATOM 3517 C CA . ASP A 1 485 ? 9.486 -6.080 18.064 1.00 90.31 485 ASP A CA 1
ATOM 3518 C C . ASP A 1 485 ? 8.860 -7.392 18.589 1.00 90.31 485 ASP A C 1
ATOM 3520 O O . ASP A 1 485 ? 9.528 -8.425 18.665 1.00 90.31 485 ASP A O 1
ATOM 3524 N N . GLY A 1 486 ? 7.584 -7.346 18.986 1.00 94.06 486 GLY A N 1
ATOM 3525 C CA . GLY A 1 486 ? 6.828 -8.484 19.502 1.00 94.06 486 GLY A CA 1
ATOM 3526 C C . GLY A 1 486 ? 6.231 -9.371 18.408 1.00 94.06 486 GLY A C 1
ATOM 3527 O O . GLY A 1 486 ? 6.035 -8.967 17.262 1.00 94.06 486 GLY A O 1
ATOM 3528 N N . ASP A 1 487 ? 5.902 -10.604 18.781 1.00 95.06 487 ASP A N 1
ATOM 3529 C CA . ASP A 1 487 ? 5.186 -11.563 17.945 1.00 95.06 487 ASP A CA 1
ATOM 3530 C C . ASP A 1 487 ? 3.665 -11.356 18.112 1.00 95.06 487 ASP A C 1
ATOM 3532 O O . ASP A 1 487 ? 3.143 -11.536 19.215 1.00 95.06 487 ASP A O 1
ATOM 3536 N N . PRO A 1 488 ? 2.908 -11.045 17.043 1.00 95.62 488 PRO A N 1
ATOM 3537 C CA . PRO A 1 488 ? 1.476 -10.742 17.138 1.00 95.62 488 PRO A CA 1
ATOM 3538 C C . PRO A 1 488 ? 0.613 -11.912 17.638 1.00 95.62 488 PRO A C 1
ATOM 3540 O O . PRO A 1 488 ? -0.514 -11.697 18.074 1.00 95.62 488 PRO A O 1
ATOM 3543 N N . ILE A 1 489 ? 1.103 -13.155 17.566 1.00 95.81 489 ILE A N 1
ATOM 3544 C CA . ILE A 1 489 ? 0.414 -14.369 18.033 1.00 95.81 489 ILE A CA 1
ATOM 3545 C C . ILE A 1 489 ? 0.716 -14.628 19.519 1.00 95.81 489 ILE A C 1
ATOM 3547 O O . ILE A 1 489 ? -0.012 -15.379 20.179 1.00 95.81 489 ILE A O 1
ATOM 3551 N N . ARG A 1 490 ? 1.823 -14.108 20.061 1.00 96.00 490 ARG A N 1
ATOM 3552 C CA . ARG A 1 490 ? 2.260 -14.361 21.448 1.00 96.00 490 ARG A CA 1
ATOM 3553 C C . ARG A 1 490 ? 2.071 -13.157 22.354 1.00 96.00 490 ARG A C 1
ATOM 3555 O O . ARG A 1 490 ? 1.581 -13.334 23.464 1.00 96.00 490 ARG A O 1
ATOM 3562 N N . ASP A 1 491 ? 2.409 -11.980 21.853 1.00 97.81 491 ASP A N 1
ATOM 3563 C CA . ASP A 1 491 ? 2.566 -10.753 22.630 1.00 97.81 491 ASP A CA 1
ATOM 3564 C C . ASP A 1 491 ? 1.375 -9.792 22.468 1.00 97.81 491 ASP A C 1
ATOM 3566 O O . ASP A 1 491 ? 1.362 -8.716 23.061 1.00 97.81 491 ASP A O 1
ATOM 3570 N N . GLY A 1 492 ? 0.358 -10.176 21.685 1.00 97.81 492 GLY A N 1
ATOM 3571 C CA . GLY A 1 492 ? -0.878 -9.412 21.526 1.00 97.81 492 GLY A CA 1
ATOM 3572 C C . GLY A 1 492 ? -1.682 -9.298 22.825 1.00 97.81 492 GLY A C 1
ATOM 3573 O O . GLY A 1 492 ? -1.955 -10.298 23.494 1.00 97.81 492 GLY A O 1
ATOM 3574 N N . ASP A 1 493 ? -2.119 -8.078 23.147 1.00 98.31 493 ASP A N 1
ATOM 3575 C CA . ASP A 1 493 ? -2.935 -7.740 24.317 1.00 98.31 493 ASP A CA 1
ATOM 3576 C C . ASP A 1 493 ? -4.314 -7.175 23.905 1.00 98.31 493 ASP A C 1
ATOM 3578 O O . ASP A 1 493 ? -4.466 -5.967 23.694 1.00 98.31 493 ASP A O 1
ATOM 3582 N N . PRO A 1 494 ? -5.366 -8.016 23.853 1.00 98.25 494 PRO A N 1
ATOM 3583 C CA . PRO A 1 494 ? -6.724 -7.594 23.498 1.00 98.25 494 PRO A CA 1
ATOM 3584 C C . PRO A 1 494 ? -7.339 -6.548 24.439 1.00 98.25 494 PRO A C 1
ATOM 3586 O O . PRO A 1 494 ? -8.281 -5.858 24.055 1.00 98.25 494 PRO A O 1
ATOM 3589 N N . SER A 1 495 ? -6.822 -6.383 25.665 1.00 97.75 495 SER A N 1
ATOM 3590 C CA . SER A 1 495 ? -7.319 -5.341 26.579 1.00 97.75 495 SER A CA 1
ATOM 3591 C C . SER A 1 495 ? -6.961 -3.927 26.117 1.00 97.75 495 SER A C 1
ATOM 3593 O O . SER A 1 495 ? -7.602 -2.955 26.517 1.00 97.75 495 SER A O 1
ATOM 3595 N N . ARG A 1 496 ? -5.976 -3.812 25.220 1.00 97.81 496 ARG A N 1
ATOM 3596 C CA . ARG A 1 496 ? -5.524 -2.553 24.621 1.00 97.81 496 ARG A CA 1
ATOM 3597 C C . ARG A 1 496 ? -6.174 -2.264 23.269 1.00 97.81 496 ARG A C 1
ATOM 3599 O O . ARG A 1 496 ? -5.851 -1.237 22.670 1.00 97.81 496 ARG A O 1
ATOM 3606 N N . ALA A 1 497 ? -7.085 -3.108 22.791 1.00 98.25 497 ALA A N 1
ATOM 3607 C CA . ALA A 1 497 ? -7.788 -2.900 21.528 1.00 98.25 497 ALA A CA 1
ATOM 3608 C C . ALA A 1 497 ? -8.568 -1.565 21.514 1.00 98.25 497 ALA A C 1
ATOM 3610 O O . ALA A 1 497 ? -9.156 -1.193 22.541 1.00 98.25 497 ALA A O 1
ATOM 3611 N N . PRO A 1 498 ? -8.649 -0.854 20.375 1.00 98.50 498 PRO A N 1
ATOM 3612 C CA . PRO A 1 498 ? -9.463 0.341 20.239 1.00 98.50 498 PRO A CA 1
ATOM 3613 C C . PRO A 1 498 ? -10.952 -0.014 20.188 1.00 98.50 498 PRO A C 1
ATOM 3615 O O . PRO A 1 498 ? -11.347 -1.124 19.833 1.00 98.50 498 PRO A O 1
ATOM 3618 N N . HIS A 1 499 ? -11.803 0.935 20.552 1.00 98.56 499 HIS A N 1
ATOM 3619 C CA . HIS A 1 499 ? -13.255 0.756 20.531 1.00 98.56 499 HIS A CA 1
ATOM 3620 C C . HIS A 1 499 ? -13.821 0.903 19.118 1.00 98.56 499 HIS A C 1
ATOM 3622 O O . HIS A 1 499 ? -14.739 0.183 18.736 1.00 98.56 499 HIS A O 1
ATOM 3628 N N . VAL A 1 500 ? -13.256 1.838 18.355 1.00 98.62 500 VAL A N 1
ATOM 3629 C CA . VAL A 1 500 ? -13.642 2.158 16.981 1.00 98.62 500 VAL A CA 1
ATOM 3630 C C . VAL A 1 500 ? -12.410 2.013 16.107 1.00 98.62 500 VAL A C 1
ATOM 3632 O O . VAL A 1 500 ? -11.339 2.468 16.503 1.00 98.62 500 VAL A O 1
ATOM 3635 N N . LEU A 1 501 ? -12.556 1.406 14.936 1.00 98.56 501 LEU A N 1
ATOM 3636 C CA . LEU A 1 501 ? -11.507 1.318 13.930 1.00 98.56 501 LEU A CA 1
ATOM 3637 C C . LEU A 1 501 ? -11.933 2.089 12.680 1.00 98.56 501 LEU A C 1
ATOM 3639 O O . LEU A 1 501 ? -12.904 1.713 12.025 1.00 98.56 501 LEU A O 1
ATOM 3643 N N . ASN A 1 502 ? -11.190 3.144 12.355 1.00 98.06 502 ASN A N 1
ATOM 3644 C CA . ASN A 1 502 ? -11.372 3.923 11.137 1.00 98.06 502 ASN A CA 1
ATOM 3645 C C . ASN A 1 502 ? -10.502 3.371 9.994 1.00 98.06 502 ASN A C 1
ATOM 3647 O O . ASN A 1 502 ? -9.281 3.274 10.145 1.00 98.06 502 ASN A O 1
ATOM 3651 N N . ASN A 1 503 ? -11.129 3.056 8.857 1.00 96.75 503 ASN A N 1
ATOM 3652 C CA . ASN A 1 503 ? -10.465 2.609 7.630 1.00 96.75 503 ASN A CA 1
ATOM 3653 C C . ASN A 1 503 ? -10.881 3.512 6.461 1.00 96.75 503 ASN A C 1
ATOM 3655 O O . ASN A 1 503 ? -11.918 3.303 5.829 1.00 96.75 503 ASN A O 1
ATOM 3659 N N . SER A 1 504 ? -10.068 4.525 6.168 1.00 94.44 504 SER A N 1
ATOM 3660 C CA . SER A 1 504 ? -10.305 5.464 5.062 1.00 94.44 504 SER A CA 1
ATOM 3661 C C . SER A 1 504 ? -9.685 4.982 3.746 1.00 94.44 504 SER A C 1
ATOM 3663 O O . SER A 1 504 ? -9.132 5.769 2.985 1.00 94.44 504 SER A O 1
ATOM 3665 N N . TRP A 1 505 ? -9.766 3.683 3.477 1.00 93.06 505 TRP A N 1
ATOM 3666 C CA . TRP A 1 505 ? -9.109 3.020 2.355 1.00 93.06 505 TRP A CA 1
ATOM 3667 C C . TRP A 1 505 ? -9.910 1.815 1.870 1.00 93.06 505 TRP A C 1
ATOM 3669 O O . TRP A 1 505 ? -10.779 1.304 2.579 1.00 93.06 505 TRP A O 1
ATOM 3679 N N . GLY A 1 506 ? -9.590 1.364 0.659 1.00 92.31 506 GLY A N 1
ATOM 3680 C CA . GLY A 1 506 ? -10.090 0.126 0.071 1.00 92.31 506 GLY A CA 1
ATOM 3681 C C . GLY A 1 506 ? -8.938 -0.810 -0.285 1.00 92.31 506 GLY A C 1
ATOM 3682 O O . GLY A 1 506 ? -7.802 -0.375 -0.406 1.00 92.31 506 GLY A O 1
ATOM 3683 N N . CYS A 1 507 ? -9.245 -2.090 -0.459 1.00 92.31 507 CYS A N 1
ATOM 3684 C CA . CYS A 1 507 ? -8.326 -3.166 -0.823 1.00 92.31 507 CYS A CA 1
ATOM 3685 C C . CYS A 1 507 ? -8.674 -3.624 -2.254 1.00 92.31 507 CYS A C 1
ATOM 3687 O O . CYS A 1 507 ? -9.412 -4.601 -2.412 1.00 92.31 507 CYS A O 1
ATOM 3689 N N . PRO A 1 508 ? -8.233 -2.913 -3.305 1.00 88.94 508 PRO A N 1
ATOM 3690 C CA . PRO A 1 508 ? -8.572 -3.241 -4.686 1.00 88.94 508 PRO A CA 1
ATOM 3691 C C . PRO A 1 508 ? -7.750 -4.414 -5.251 1.00 88.94 508 PRO A C 1
ATOM 3693 O O . PRO A 1 508 ? -6.670 -4.745 -4.748 1.00 88.94 508 PRO A O 1
ATOM 3696 N N . PRO A 1 509 ? -8.165 -5.001 -6.392 1.00 86.44 509 PRO A N 1
ATOM 3697 C CA . PRO A 1 509 ? -7.413 -6.067 -7.060 1.00 86.44 509 PRO A CA 1
ATOM 3698 C C . PRO A 1 509 ? -5.972 -5.701 -7.441 1.00 86.44 509 PRO A C 1
ATOM 3700 O O . PRO A 1 509 ? -5.116 -6.582 -7.534 1.00 86.44 509 PRO A O 1
ATOM 3703 N N . VAL A 1 510 ? -5.675 -4.413 -7.665 1.00 80.25 510 VAL A N 1
ATOM 3704 C CA . VAL A 1 510 ? -4.306 -3.953 -7.962 1.00 80.25 510 VAL A CA 1
ATOM 3705 C C . VAL A 1 510 ? -3.351 -4.164 -6.782 1.00 80.25 510 VAL A C 1
ATOM 3707 O O . VAL A 1 510 ? -2.170 -4.414 -7.016 1.00 80.25 510 VAL A O 1
ATOM 3710 N N . GLU A 1 511 ? -3.869 -4.170 -5.553 1.00 86.19 511 GLU A N 1
ATOM 3711 C CA . GLU A 1 511 ? -3.131 -4.473 -4.320 1.00 86.19 511 GLU A CA 1
ATOM 3712 C C . GLU A 1 511 ? -3.101 -5.973 -3.999 1.00 86.19 511 GLU A C 1
ATOM 3714 O O . GLU A 1 511 ? -2.533 -6.382 -2.994 1.00 86.19 511 GLU A O 1
ATOM 3719 N N . GLY A 1 512 ? -3.683 -6.821 -4.853 1.00 87.62 512 GLY A N 1
ATOM 3720 C CA . GLY A 1 512 ? -3.737 -8.271 -4.646 1.00 87.62 512 GLY A CA 1
ATOM 3721 C C . GLY A 1 512 ? -4.941 -8.748 -3.834 1.00 87.62 512 GLY A C 1
ATOM 3722 O O . GLY A 1 512 ? -4.993 -9.908 -3.428 1.00 87.62 512 GLY A O 1
ATOM 3723 N N . CYS A 1 513 ? -5.926 -7.881 -3.616 1.00 90.75 513 CYS A N 1
ATOM 3724 C CA . CYS A 1 513 ? -7.116 -8.209 -2.849 1.00 90.75 513 CYS A CA 1
ATOM 3725 C C . CYS A 1 513 ? -8.209 -8.855 -3.708 1.00 90.75 513 CYS A C 1
ATOM 3727 O O . CYS A 1 513 ? -8.494 -8.415 -4.821 1.00 90.75 513 CYS A O 1
ATOM 3729 N N . ASP A 1 514 ? -8.864 -9.880 -3.162 1.00 92.00 514 ASP A N 1
ATOM 3730 C CA . ASP A 1 514 ? -10.158 -10.355 -3.654 1.00 92.00 514 ASP A CA 1
ATOM 3731 C C . ASP A 1 514 ? -11.281 -9.933 -2.695 1.00 92.00 514 ASP A C 1
ATOM 3733 O O . ASP A 1 514 ? -11.028 -9.573 -1.544 1.00 92.00 514 ASP A O 1
ATOM 3737 N N . ALA A 1 515 ? -12.535 -10.026 -3.144 1.00 92.75 515 ALA A N 1
ATOM 3738 C CA . ALA A 1 515 ? -13.705 -9.640 -2.350 1.00 92.75 515 ALA A CA 1
ATOM 3739 C C . ALA A 1 515 ? -13.872 -10.432 -1.036 1.00 92.75 515 ALA A C 1
ATOM 3741 O O . ALA A 1 515 ? -14.728 -10.100 -0.233 1.00 92.75 515 ALA A O 1
ATOM 3742 N N . ARG A 1 516 ? -13.104 -11.503 -0.798 1.00 93.44 516 ARG A N 1
ATOM 3743 C CA . ARG A 1 516 ? -13.217 -12.363 0.392 1.00 93.44 516 ARG A CA 1
ATOM 3744 C C . ARG A 1 516 ? -11.969 -12.328 1.271 1.00 93.44 516 ARG A C 1
ATOM 3746 O O . ARG A 1 516 ? -11.917 -13.066 2.255 1.00 93.44 516 ARG A O 1
ATOM 3753 N N . VAL A 1 517 ? -10.935 -11.565 0.910 1.00 93.88 517 VAL A N 1
ATOM 3754 C CA . VAL A 1 517 ? -9.606 -11.683 1.529 1.00 93.88 517 VAL A CA 1
ATOM 3755 C C . VAL A 1 517 ? -9.602 -11.173 2.964 1.00 93.88 517 VAL A C 1
ATOM 3757 O O . VAL A 1 517 ? -9.000 -11.805 3.823 1.00 93.88 517 VAL A O 1
ATOM 3760 N N . LEU A 1 518 ? -10.329 -10.086 3.236 1.00 96.62 518 LEU A N 1
ATOM 3761 C CA . LEU A 1 518 ? -10.415 -9.470 4.564 1.00 96.62 518 LEU A CA 1
ATOM 3762 C C . LEU A 1 518 ? -11.682 -9.866 5.341 1.00 96.62 518 LEU A C 1
ATOM 3764 O O . LEU A 1 518 ? -11.794 -9.511 6.510 1.00 96.62 518 LEU A O 1
ATOM 3768 N N . ALA A 1 519 ? -12.619 -10.613 4.745 1.00 96.12 519 ALA A N 1
ATOM 3769 C CA . ALA A 1 519 ? -13.903 -10.932 5.377 1.00 96.12 519 ALA A CA 1
ATOM 3770 C C . ALA A 1 519 ? -13.752 -11.608 6.757 1.00 96.12 519 ALA A C 1
ATOM 3772 O O . ALA A 1 519 ? -14.366 -11.127 7.710 1.00 96.12 519 ALA A O 1
ATOM 3773 N N . PRO A 1 520 ? -12.889 -12.639 6.935 1.00 97.06 520 PRO A N 1
ATOM 3774 C CA . PRO A 1 520 ? -12.689 -13.245 8.254 1.00 97.06 520 PRO A CA 1
ATOM 3775 C C . PRO A 1 520 ? -12.139 -12.250 9.279 1.00 97.06 520 PRO A C 1
ATOM 3777 O O . PRO A 1 520 ? -12.511 -12.299 10.448 1.00 97.06 520 PRO A O 1
ATOM 3780 N N . ALA A 1 521 ? -11.292 -11.316 8.837 1.00 98.06 521 ALA A N 1
ATOM 3781 C CA . ALA A 1 521 ? -10.702 -10.328 9.722 1.00 98.06 521 ALA A CA 1
ATOM 3782 C C . ALA A 1 521 ? -11.709 -9.296 10.216 1.00 98.06 521 ALA A C 1
ATOM 3784 O O . ALA A 1 521 ? -11.769 -9.020 11.413 1.00 98.06 521 ALA A O 1
ATOM 3785 N N . ILE A 1 522 ? -12.522 -8.750 9.314 1.00 98.12 522 ILE A N 1
ATOM 3786 C CA . ILE A 1 522 ? -13.539 -7.761 9.676 1.00 98.12 522 ILE A CA 1
ATOM 3787 C C . ILE A 1 522 ? -14.632 -8.400 10.541 1.00 98.12 522 ILE A C 1
ATOM 3789 O O . ILE A 1 522 ? -15.022 -7.818 11.556 1.00 98.12 522 ILE A O 1
ATOM 3793 N N . ALA A 1 523 ? -15.042 -9.633 10.223 1.00 98.00 523 ALA A N 1
ATOM 3794 C CA . ALA A 1 523 ? -15.957 -10.400 11.061 1.00 98.00 523 ALA A CA 1
ATOM 3795 C C . ALA A 1 523 ? -15.386 -10.633 12.468 1.00 98.00 523 ALA A C 1
ATOM 3797 O O . ALA A 1 523 ? -16.069 -10.358 13.452 1.00 98.00 523 ALA A O 1
ATOM 3798 N N . ALA A 1 524 ? -14.119 -11.042 12.586 1.00 98.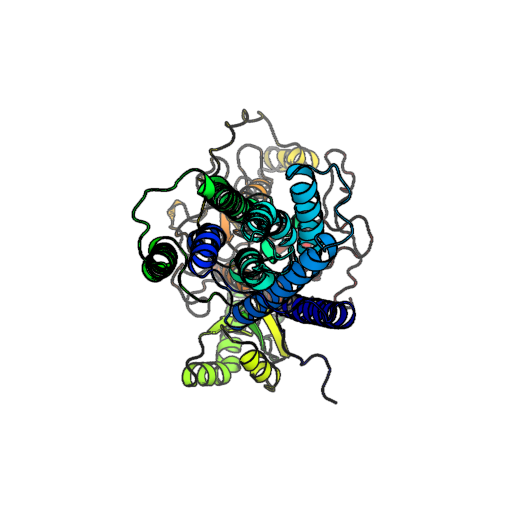44 524 ALA A N 1
ATOM 3799 C CA . ALA A 1 524 ? -13.467 -11.249 13.878 1.00 98.44 524 ALA A CA 1
ATOM 3800 C C . ALA A 1 524 ? -13.345 -9.960 14.710 1.00 98.44 524 ALA A C 1
ATOM 3802 O O . ALA A 1 524 ? -13.553 -9.988 15.922 1.00 98.44 524 ALA A O 1
ATOM 3803 N N . LEU A 1 525 ? -13.031 -8.821 14.085 1.00 98.50 525 LEU A N 1
ATOM 3804 C CA . LEU A 1 525 ? -12.974 -7.522 14.769 1.00 98.50 525 LEU A CA 1
ATOM 3805 C C . LEU A 1 525 ? -14.353 -7.107 15.302 1.00 98.50 525 LEU A C 1
ATOM 3807 O O . LEU A 1 525 ? -14.478 -6.710 16.463 1.00 98.50 525 LEU A O 1
ATOM 3811 N N . SER A 1 526 ? -15.400 -7.275 14.493 1.00 98.00 526 SER A N 1
ATOM 3812 C CA . SER A 1 526 ? -16.785 -7.046 14.918 1.00 98.00 526 SER A CA 1
ATOM 3813 C C . SER A 1 526 ? -17.196 -8.012 16.037 1.00 98.00 526 SER A C 1
ATOM 3815 O O . SER A 1 526 ? -17.740 -7.606 17.070 1.00 98.00 526 SER A O 1
ATOM 3817 N N . ASP A 1 527 ? -16.828 -9.289 15.920 1.00 98.25 527 ASP A N 1
ATOM 3818 C CA . ASP A 1 527 ? -17.015 -10.319 16.944 1.00 98.25 527 ASP A CA 1
ATOM 3819 C C . ASP A 1 527 ? -16.235 -10.032 18.224 1.00 98.25 527 ASP A C 1
ATOM 3821 O O . ASP A 1 527 ? -16.670 -10.474 19.281 1.00 98.25 527 ASP A O 1
ATOM 3825 N N . ALA A 1 528 ? -15.151 -9.259 18.178 1.00 98.31 528 ALA A N 1
ATOM 3826 C CA . ALA A 1 528 ? -14.406 -8.796 19.348 1.00 98.31 528 ALA A CA 1
ATOM 3827 C C . ALA A 1 528 ? -15.028 -7.554 20.013 1.00 98.31 528 ALA A C 1
ATOM 3829 O O . ALA A 1 528 ? -14.588 -7.143 21.085 1.00 98.31 528 ALA A O 1
ATOM 3830 N N . GLY A 1 529 ? -16.067 -6.964 19.412 1.00 97.38 529 GLY A N 1
ATOM 3831 C CA . GLY A 1 529 ? -16.698 -5.740 19.904 1.00 97.38 529 GLY A CA 1
ATOM 3832 C C . GLY A 1 529 ? -15.948 -4.467 19.506 1.00 97.38 529 GLY A C 1
ATOM 3833 O O . GLY A 1 529 ? -16.002 -3.476 20.236 1.00 97.38 529 GLY A O 1
ATOM 3834 N N . ILE A 1 530 ? -15.230 -4.496 18.380 1.00 98.44 530 ILE A N 1
ATOM 3835 C CA . ILE A 1 530 ? -14.626 -3.316 17.754 1.00 98.44 530 ILE A CA 1
ATOM 3836 C C . ILE A 1 530 ? -15.586 -2.821 16.672 1.00 98.44 530 ILE A C 1
ATOM 3838 O O . ILE A 1 530 ? -15.981 -3.581 15.790 1.00 98.44 530 ILE A O 1
ATOM 3842 N N . PHE A 1 531 ? -15.970 -1.548 16.733 1.00 98.31 531 PHE A N 1
ATOM 3843 C CA . PHE A 1 531 ? -16.825 -0.938 15.718 1.00 98.31 531 PHE A CA 1
ATOM 3844 C C . PHE A 1 531 ? -15.989 -0.577 14.487 1.00 98.31 531 PHE A C 1
ATOM 3846 O O . PHE A 1 531 ? -15.177 0.349 14.538 1.00 98.31 531 PHE A O 1
ATOM 3853 N N . VAL A 1 532 ? -16.154 -1.329 13.398 1.00 98.44 532 VAL A N 1
ATOM 3854 C CA . VAL A 1 532 ? -15.373 -1.162 12.167 1.00 98.44 532 VAL A CA 1
ATOM 3855 C C . VAL A 1 532 ? -16.082 -0.198 11.221 1.00 98.44 532 VAL A C 1
ATOM 3857 O O . VAL A 1 532 ? -17.209 -0.447 10.800 1.00 98.44 532 VAL A O 1
ATOM 3860 N N . VAL A 1 533 ? -15.403 0.888 10.860 1.00 98.38 533 VAL A N 1
ATOM 3861 C CA . VAL A 1 533 ? -15.883 1.899 9.910 1.00 98.38 533 VAL A CA 1
ATOM 3862 C C . VAL A 1 533 ? -15.028 1.843 8.651 1.00 98.38 533 VAL A C 1
ATOM 3864 O O . VAL A 1 533 ? -13.803 1.742 8.741 1.00 98.38 533 VAL A O 1
ATOM 3867 N N . ALA A 1 534 ? -15.668 1.909 7.486 1.00 97.69 534 ALA A N 1
ATOM 3868 C CA . ALA A 1 534 ? -15.007 1.871 6.185 1.00 97.69 534 ALA A CA 1
ATOM 3869 C C . ALA A 1 534 ? -15.551 2.975 5.268 1.00 97.69 534 ALA A C 1
ATOM 3871 O O . ALA A 1 534 ? -16.756 3.234 5.253 1.00 97.69 534 ALA A O 1
ATOM 3872 N N . SER A 1 535 ? -14.692 3.623 4.483 1.00 96.38 535 SER A N 1
ATOM 3873 C CA . SER A 1 535 ? -15.155 4.523 3.421 1.00 96.38 535 SER A CA 1
ATOM 3874 C C . SER A 1 535 ? -15.800 3.721 2.284 1.00 96.38 535 SER A C 1
ATOM 3876 O O . SER A 1 535 ? -15.357 2.630 1.953 1.00 96.38 535 SER A O 1
ATOM 3878 N N . ALA A 1 536 ? -16.857 4.248 1.661 1.00 95.94 536 ALA A N 1
ATOM 3879 C CA . ALA A 1 536 ? -17.548 3.565 0.560 1.00 95.94 536 ALA A CA 1
ATOM 3880 C C . ALA A 1 536 ? -16.700 3.427 -0.719 1.00 95.94 536 ALA A C 1
ATOM 3882 O O . ALA A 1 536 ? -17.032 2.614 -1.582 1.00 95.94 536 ALA A O 1
ATOM 3883 N N . GLY A 1 537 ? -15.646 4.235 -0.849 1.00 92.56 537 GLY A N 1
ATOM 3884 C CA . GLY A 1 537 ? -14.862 4.401 -2.071 1.00 92.56 537 GLY A CA 1
ATOM 3885 C C . GLY A 1 537 ? -15.213 5.682 -2.834 1.00 92.56 537 GLY A C 1
ATOM 3886 O O . GLY A 1 537 ? -16.195 6.373 -2.528 1.00 92.56 537 GLY A O 1
ATOM 3887 N N . ASN A 1 538 ? -14.380 5.996 -3.828 1.00 92.56 538 ASN A N 1
ATOM 3888 C CA . ASN A 1 538 ? -14.435 7.237 -4.607 1.00 92.56 538 ASN A CA 1
ATOM 3889 C C . ASN A 1 538 ? -14.712 6.985 -6.105 1.00 92.56 538 ASN A C 1
ATOM 3891 O O . ASN A 1 538 ? -14.376 7.817 -6.949 1.00 92.56 538 ASN A O 1
ATOM 3895 N N . ASP A 1 539 ? -15.342 5.853 -6.426 1.00 90.31 539 ASP A N 1
ATOM 3896 C CA . ASP A 1 539 ? -15.598 5.367 -7.791 1.00 90.31 539 ASP A CA 1
ATOM 3897 C C . ASP A 1 539 ? -17.044 5.619 -8.253 1.00 90.31 539 ASP A C 1
ATOM 3899 O O . ASP A 1 539 ? -17.534 5.031 -9.221 1.00 90.31 539 ASP A O 1
ATOM 3903 N N . GLY A 1 540 ? -17.761 6.495 -7.544 1.00 90.50 540 GLY A N 1
ATOM 3904 C CA . GLY A 1 540 ? -19.092 6.952 -7.919 1.00 90.50 540 GLY A CA 1
ATOM 3905 C C . GLY A 1 540 ? -19.115 7.743 -9.239 1.00 90.50 540 GLY A C 1
ATOM 3906 O O . GLY A 1 540 ? -18.077 8.037 -9.834 1.00 90.50 540 GLY A O 1
ATOM 3907 N N . PRO A 1 541 ? -20.309 8.135 -9.724 1.00 93.00 541 PRO A N 1
ATOM 3908 C CA . PRO A 1 541 ? -21.611 8.080 -9.051 1.00 93.00 541 PRO A CA 1
ATOM 3909 C C . PRO A 1 541 ? -22.467 6.857 -9.425 1.00 93.00 541 PRO A C 1
ATOM 3911 O O . PRO A 1 541 ? -23.671 6.849 -9.145 1.00 93.00 541 PRO A O 1
ATOM 3914 N N . THR A 1 542 ? -21.913 5.868 -10.130 1.00 92.62 542 THR A N 1
ATOM 3915 C CA . THR A 1 542 ? -22.674 4.706 -10.614 1.00 92.62 542 THR A CA 1
ATOM 3916 C C . THR A 1 542 ? -23.179 3.858 -9.444 1.00 92.62 542 THR A C 1
ATOM 3918 O O . THR A 1 542 ? -22.507 3.719 -8.425 1.00 92.62 542 THR A O 1
ATOM 3921 N N . CYS A 1 543 ? -24.390 3.304 -9.558 1.00 93.50 543 CYS A N 1
ATOM 3922 C CA . CYS A 1 543 ? -24.853 2.286 -8.605 1.00 93.50 543 CYS A CA 1
ATOM 3923 C C . CYS A 1 543 ? -23.974 1.037 -8.753 1.00 93.50 543 CYS A C 1
ATOM 3925 O O . CYS A 1 543 ? -23.585 0.716 -9.877 1.00 93.50 543 CYS A O 1
ATOM 3927 N N . GLY A 1 544 ? -23.675 0.338 -7.660 1.00 92.69 544 GLY A N 1
ATOM 3928 C CA . GLY A 1 544 ? -22.756 -0.806 -7.714 1.00 92.69 544 GLY A CA 1
ATOM 3929 C C . GLY A 1 544 ? -21.273 -0.442 -7.647 1.00 92.69 544 GLY A C 1
ATOM 3930 O O . GLY A 1 544 ? -20.437 -1.286 -7.945 1.00 92.69 544 GLY A O 1
ATOM 3931 N N . SER A 1 545 ? -20.929 0.801 -7.293 1.00 93.50 545 SER A N 1
ATOM 3932 C CA . SER A 1 545 ? -19.531 1.270 -7.229 1.00 93.50 545 SER A CA 1
ATOM 3933 C C . SER A 1 545 ? -18.832 0.956 -5.903 1.00 93.50 545 SER A C 1
ATOM 3935 O O . SER A 1 545 ? -17.619 1.121 -5.800 1.00 93.50 545 SER A O 1
ATOM 3937 N N . ILE A 1 546 ? -19.556 0.470 -4.888 1.00 94.81 546 ILE A N 1
ATOM 3938 C CA . ILE A 1 546 ? -18.934 -0.098 -3.681 1.00 94.81 546 ILE A CA 1
ATOM 3939 C C . ILE A 1 546 ? -18.434 -1.499 -4.039 1.00 94.81 546 ILE A C 1
ATOM 3941 O O . ILE A 1 546 ? -19.225 -2.439 -4.143 1.00 94.81 546 ILE A O 1
ATOM 3945 N N . SER A 1 547 ? -17.129 -1.618 -4.275 1.00 92.69 547 SER A N 1
ATOM 3946 C CA . SER A 1 547 ? -16.527 -2.829 -4.849 1.00 92.69 547 SER A CA 1
ATOM 3947 C C . SER A 1 547 ? -15.301 -3.354 -4.099 1.00 92.69 547 SER A C 1
ATOM 3949 O O . SER A 1 547 ? -14.968 -4.529 -4.250 1.00 92.69 547 SER A O 1
ATOM 3951 N N . ASP A 1 548 ? -14.692 -2.548 -3.231 1.00 93.81 548 ASP A N 1
ATOM 3952 C CA . ASP A 1 548 ? -13.470 -2.935 -2.530 1.00 93.81 548 ASP A CA 1
ATOM 3953 C C . ASP A 1 548 ? -13.719 -3.232 -1.036 1.00 93.81 548 ASP A C 1
ATOM 3955 O O . ASP A 1 548 ? -14.415 -2.478 -0.344 1.00 93.81 548 ASP A O 1
ATOM 3959 N N . PRO A 1 549 ? -13.138 -4.316 -0.483 1.00 95.25 549 PRO A N 1
ATOM 3960 C CA . PRO A 1 549 ? -13.024 -4.506 0.960 1.00 95.25 549 PRO A CA 1
ATOM 3961 C C . PRO A 1 549 ? -12.343 -3.323 1.664 1.00 95.25 549 PRO A C 1
ATOM 3963 O O . PRO A 1 549 ? -11.443 -2.729 1.082 1.00 95.25 549 PRO A O 1
ATOM 3966 N N . PRO A 1 550 ? -12.667 -3.032 2.936 1.00 96.12 550 PRO A N 1
ATOM 3967 C CA . PRO A 1 550 ? -13.653 -3.711 3.773 1.00 96.12 550 PRO A CA 1
ATOM 3968 C C . PRO A 1 550 ? -15.087 -3.180 3.607 1.00 96.12 550 PRO A C 1
ATOM 3970 O O . PRO A 1 550 ? -15.998 -3.708 4.240 1.00 96.12 550 PRO A O 1
ATOM 3973 N N . ALA A 1 551 ? -15.310 -2.170 2.763 1.00 96.62 551 ALA A N 1
ATOM 3974 C CA . ALA A 1 551 ? -16.589 -1.468 2.612 1.00 96.62 551 ALA A CA 1
ATOM 3975 C C . ALA A 1 551 ? -17.753 -2.341 2.114 1.00 96.62 551 ALA A C 1
ATOM 3977 O O . ALA A 1 551 ? -18.919 -1.979 2.271 1.00 96.62 551 ALA A O 1
ATOM 3978 N N . ILE A 1 552 ? -17.439 -3.482 1.506 1.00 96.25 552 ILE A N 1
ATOM 3979 C CA . ILE A 1 552 ? -18.427 -4.431 0.988 1.00 96.25 552 ILE A CA 1
ATOM 3980 C C . ILE A 1 552 ? -19.013 -5.354 2.066 1.00 96.25 552 ILE A C 1
ATOM 3982 O O . ILE A 1 552 ? -20.043 -5.971 1.828 1.00 96.25 552 ILE A O 1
ATOM 3986 N N . TYR A 1 553 ? -18.376 -5.478 3.236 1.00 96.31 553 TYR A N 1
ATOM 3987 C CA . TYR A 1 553 ? -18.773 -6.479 4.229 1.00 96.31 553 TYR A CA 1
ATOM 3988 C C . TYR A 1 553 ? -19.946 -6.028 5.102 1.00 96.31 553 TYR A C 1
ATOM 3990 O O . TYR A 1 553 ? -19.989 -4.864 5.505 1.00 96.31 553 TYR A O 1
ATOM 3998 N N . PRO A 1 554 ? -20.847 -6.949 5.492 1.00 94.06 554 PRO A N 1
ATOM 3999 C CA . PRO A 1 554 ? -21.981 -6.618 6.352 1.00 94.06 554 PRO A CA 1
ATOM 4000 C C . PRO A 1 554 ? -21.561 -6.188 7.765 1.00 94.06 554 PRO A C 1
ATOM 4002 O O . PRO A 1 554 ? -22.302 -5.471 8.435 1.00 94.06 554 PRO A O 1
ATOM 4005 N N . GLU A 1 555 ? -20.382 -6.602 8.236 1.00 96.12 555 GLU A N 1
ATOM 4006 C CA . GLU A 1 555 ? -19.828 -6.180 9.524 1.00 96.12 555 GLU A CA 1
ATOM 4007 C C . GLU A 1 555 ? -19.163 -4.793 9.495 1.00 96.12 555 GLU A C 1
ATOM 4009 O O . GLU A 1 555 ? -18.812 -4.277 10.559 1.00 96.12 555 GLU A O 1
ATOM 4014 N N . SER A 1 556 ? -19.003 -4.182 8.317 1.00 96.62 556 SER A N 1
ATOM 4015 C CA . SER A 1 556 ? -18.471 -2.826 8.171 1.00 96.62 556 SER A CA 1
ATOM 4016 C C . SER A 1 556 ? -19.585 -1.785 8.203 1.00 96.62 556 SER A C 1
ATOM 4018 O O . SER A 1 556 ? -20.601 -1.900 7.518 1.00 96.62 556 SER A O 1
ATOM 4020 N N . PHE A 1 557 ? -19.361 -0.695 8.932 1.00 97.69 557 PHE A N 1
ATOM 4021 C CA . PHE A 1 557 ? -20.172 0.508 8.803 1.00 97.69 557 PHE A CA 1
ATOM 4022 C C . PHE A 1 557 ? -19.642 1.364 7.645 1.00 97.69 557 PHE A C 1
ATOM 4024 O O . PHE A 1 557 ? -18.677 2.117 7.804 1.00 97.69 557 PHE A O 1
ATOM 4031 N N . THR A 1 558 ? -20.254 1.218 6.469 1.00 97.31 558 THR A N 1
ATOM 4032 C CA . THR A 1 558 ? -19.800 1.863 5.229 1.00 97.31 558 THR A CA 1
ATOM 4033 C C . THR A 1 558 ? -20.318 3.296 5.091 1.00 97.31 558 THR A C 1
ATOM 4035 O O . THR A 1 558 ? -21.524 3.545 5.115 1.00 97.31 558 THR A O 1
ATOM 4038 N N . VAL A 1 559 ? -19.401 4.253 4.923 1.00 97.44 559 VAL A N 1
ATOM 4039 C CA . VAL A 1 559 ? -19.673 5.699 4.937 1.00 97.44 559 VAL A CA 1
ATOM 4040 C C . VAL A 1 559 ? -19.478 6.318 3.552 1.00 97.44 559 VAL A C 1
ATOM 4042 O O . VAL A 1 559 ? -18.386 6.274 2.987 1.00 97.44 559 VAL A O 1
ATOM 4045 N N . GLY A 1 560 ? -20.537 6.931 3.016 1.00 96.44 560 GLY A N 1
ATOM 4046 C CA . GLY A 1 560 ? -20.488 7.762 1.807 1.00 96.44 560 GLY A CA 1
ATOM 4047 C C . GLY A 1 560 ? -20.167 9.233 2.105 1.00 96.44 560 GLY A C 1
ATOM 4048 O O . GLY A 1 560 ? -20.243 9.678 3.250 1.00 96.44 560 GLY A O 1
ATOM 4049 N N . ALA A 1 561 ? -19.837 10.004 1.068 1.00 96.31 561 ALA A N 1
ATOM 4050 C CA . ALA A 1 561 ? -19.433 11.405 1.195 1.00 96.31 561 ALA A CA 1
ATOM 4051 C C . ALA A 1 561 ? -20.540 12.388 0.777 1.00 96.31 561 ALA A C 1
ATOM 4053 O O . ALA A 1 561 ? -21.247 12.180 -0.214 1.00 96.31 561 ALA A O 1
ATOM 4054 N N . VAL A 1 562 ? -20.639 13.508 1.499 1.00 95.94 562 VAL A N 1
ATOM 4055 C CA . VAL A 1 562 ? -21.526 14.643 1.192 1.00 95.94 562 VAL A CA 1
ATOM 4056 C C . VAL A 1 562 ? -20.755 15.964 1.204 1.00 95.94 562 VAL A C 1
ATOM 4058 O O . VAL A 1 562 ? -19.708 16.080 1.840 1.00 95.94 562 VAL A O 1
ATOM 4061 N N . ASP A 1 563 ? -21.265 16.966 0.492 1.00 92.69 563 ASP A N 1
ATOM 4062 C CA . ASP A 1 563 ? -20.738 18.330 0.512 1.00 92.69 563 ASP A CA 1
ATOM 4063 C C . ASP A 1 563 ? -21.319 19.176 1.663 1.00 92.69 563 ASP A C 1
ATOM 4065 O O . ASP A 1 563 ? -22.192 18.745 2.416 1.00 92.69 563 ASP A O 1
ATOM 4069 N N . ARG A 1 564 ? -20.862 20.432 1.764 1.00 92.62 564 ARG A N 1
ATOM 4070 C CA . ARG A 1 564 ? -21.322 21.413 2.767 1.00 92.62 564 ARG A CA 1
ATOM 4071 C C . ARG A 1 564 ? -22.811 21.760 2.720 1.00 92.62 564 ARG A C 1
ATOM 4073 O O . ARG A 1 564 ? -23.305 22.420 3.624 1.00 92.62 564 ARG A O 1
ATOM 4080 N N . LEU A 1 565 ? -23.505 21.376 1.651 1.00 94.19 565 LEU A N 1
ATOM 4081 C CA . LEU A 1 565 ? -24.943 21.567 1.478 1.00 94.19 565 LEU A CA 1
ATOM 4082 C C . LEU A 1 565 ? -25.719 20.265 1.743 1.00 94.19 565 LEU A C 1
ATOM 4084 O O . LEU A 1 565 ? -26.926 20.225 1.520 1.00 94.19 565 LEU A O 1
ATOM 4088 N N . GLY A 1 566 ? -25.044 19.197 2.180 1.00 93.56 566 GLY A N 1
ATOM 4089 C CA . GLY A 1 566 ? -25.640 17.885 2.420 1.00 93.56 566 GLY A CA 1
ATOM 4090 C C . GLY A 1 566 ? -25.958 17.094 1.158 1.00 93.56 566 GLY A C 1
ATOM 4091 O O . GLY A 1 566 ? -26.709 16.122 1.217 1.00 93.56 566 GLY A O 1
ATOM 4092 N N . ARG A 1 567 ? -25.404 17.478 0.006 1.00 95.69 567 ARG A N 1
ATOM 4093 C CA . ARG A 1 567 ? -25.594 16.742 -1.249 1.00 95.69 567 ARG A CA 1
ATOM 4094 C C . ARG A 1 567 ? -24.532 15.662 -1.369 1.00 95.69 567 ARG A C 1
ATOM 4096 O O . ARG A 1 567 ? -23.366 15.919 -1.088 1.00 95.69 567 ARG A O 1
ATOM 4103 N N . VAL A 1 568 ? -24.920 14.475 -1.834 1.00 95.50 568 VAL A N 1
ATOM 4104 C CA . VAL A 1 568 ? -23.981 13.368 -2.083 1.00 95.50 568 VAL A CA 1
ATOM 4105 C C . VAL A 1 568 ? -22.885 13.821 -3.048 1.00 95.50 568 VAL A C 1
ATOM 4107 O O . VAL A 1 568 ? -23.180 14.341 -4.128 1.00 95.50 568 VAL A O 1
ATOM 4110 N N . ALA A 1 569 ? -21.626 13.619 -2.663 1.00 94.31 569 ALA A N 1
ATOM 4111 C CA . ALA A 1 569 ? -20.482 13.981 -3.484 1.00 94.31 569 ALA A CA 1
ATOM 4112 C C . ALA A 1 569 ? -20.494 13.177 -4.802 1.00 94.31 569 ALA A C 1
ATOM 4114 O O . ALA A 1 569 ? -20.802 11.982 -4.776 1.00 94.31 569 ALA A O 1
ATOM 4115 N N . PRO A 1 570 ? -20.144 13.777 -5.958 1.00 92.62 570 PRO A N 1
ATOM 4116 C CA . PRO A 1 570 ? -20.180 13.076 -7.244 1.00 92.62 570 PRO A CA 1
ATOM 4117 C C . PRO A 1 570 ? -19.318 11.810 -7.289 1.00 92.62 570 PRO A C 1
ATOM 4119 O O . PRO A 1 570 ? -19.714 10.835 -7.916 1.00 92.62 570 PRO A O 1
ATOM 4122 N N . PHE A 1 571 ? -18.177 11.820 -6.599 1.00 93.00 571 PHE A N 1
ATOM 4123 C CA . PHE A 1 571 ? -17.262 10.682 -6.522 1.00 93.00 571 PHE A CA 1
ATOM 4124 C C . PHE A 1 571 ? -17.694 9.623 -5.500 1.00 93.00 571 PHE A C 1
ATOM 4126 O O . PHE A 1 571 ? -17.168 8.522 -5.532 1.00 93.00 571 PHE A O 1
ATOM 4133 N N . SER A 1 572 ? -18.629 9.917 -4.585 1.00 96.25 572 SER A N 1
ATOM 4134 C CA . SER A 1 572 ? -19.004 8.964 -3.535 1.00 96.25 572 SER A CA 1
ATOM 4135 C C . SER A 1 572 ? -19.562 7.691 -4.159 1.00 96.25 572 SER A C 1
ATOM 4137 O O . SER A 1 572 ? -20.598 7.745 -4.836 1.00 96.25 572 SER A O 1
ATOM 4139 N N . SER A 1 573 ? -18.921 6.557 -3.879 1.00 96.12 573 SER A N 1
ATOM 4140 C CA . SER A 1 573 ? -19.423 5.246 -4.278 1.00 96.12 573 SER A CA 1
ATOM 4141 C C . SER A 1 573 ? -20.807 4.976 -3.682 1.00 96.12 573 SER A C 1
ATOM 4143 O O . SER A 1 573 ? -21.195 5.530 -2.646 1.00 96.12 573 SER A O 1
ATOM 4145 N N . ARG A 1 574 ? -21.587 4.150 -4.381 1.00 94.69 574 ARG A N 1
ATOM 4146 C CA . ARG A 1 574 ? -23.003 3.882 -4.109 1.00 94.69 574 ARG A CA 1
ATOM 4147 C C . ARG A 1 574 ? -23.305 2.397 -4.209 1.00 94.69 574 ARG A C 1
ATOM 4149 O O . ARG A 1 574 ? -22.809 1.711 -5.102 1.00 94.69 574 ARG A O 1
ATOM 4156 N N . GLY A 1 575 ? -24.177 1.934 -3.317 1.00 91.25 575 GLY A N 1
ATOM 4157 C CA . GLY A 1 575 ? -24.708 0.577 -3.364 1.00 91.25 575 GLY A CA 1
ATOM 4158 C C . GLY A 1 575 ? -25.619 0.318 -4.580 1.00 91.25 575 GLY A C 1
ATOM 4159 O O . GLY A 1 575 ? -25.866 1.228 -5.382 1.00 91.25 575 GLY A O 1
ATOM 4160 N N . PRO A 1 576 ? -26.145 -0.912 -4.711 1.00 92.56 576 PRO A N 1
ATOM 4161 C CA . PRO A 1 576 ? -25.877 -2.069 -3.843 1.00 92.56 576 PRO A CA 1
ATOM 4162 C C . PRO A 1 576 ? -24.446 -2.602 -4.011 1.00 92.56 576 PRO A C 1
ATOM 4164 O O . PRO A 1 576 ? -23.771 -2.242 -4.965 1.00 92.56 576 PRO A O 1
ATOM 4167 N N . VAL A 1 577 ? -23.974 -3.441 -3.092 1.00 90.62 577 VAL A N 1
ATOM 4168 C CA . VAL A 1 577 ? -22.748 -4.227 -3.305 1.00 90.62 577 VAL A CA 1
ATOM 4169 C C . VAL A 1 577 ? -23.096 -5.374 -4.257 1.00 90.62 577 VAL A C 1
ATOM 4171 O O . VAL A 1 577 ? -24.143 -5.991 -4.105 1.00 90.62 577 VAL A O 1
ATOM 4174 N N . THR A 1 578 ? -22.267 -5.629 -5.273 1.00 87.19 578 THR A N 1
ATOM 4175 C CA . THR A 1 578 ? -22.532 -6.687 -6.277 1.00 87.19 578 THR A CA 1
ATOM 4176 C C . THR A 1 578 ? -21.372 -7.663 -6.469 1.00 87.19 578 THR A C 1
ATOM 4178 O O . THR A 1 578 ? -21.461 -8.582 -7.280 1.00 87.19 578 THR A O 1
ATOM 4181 N N . VAL A 1 579 ? -20.247 -7.439 -5.789 1.00 82.38 579 VAL A N 1
ATOM 4182 C CA . VAL A 1 579 ? -18.967 -8.120 -6.059 1.00 82.38 579 VAL A CA 1
ATOM 4183 C C . VAL A 1 579 ? -18.730 -9.365 -5.205 1.00 82.38 579 VAL A C 1
ATOM 4185 O O . VAL A 1 579 ? -17.929 -10.221 -5.572 1.00 82.38 579 VAL A O 1
ATOM 4188 N N . ASP A 1 580 ? -19.421 -9.481 -4.078 1.00 75.75 580 ASP A N 1
ATOM 4189 C CA . ASP A 1 580 ? -19.319 -10.590 -3.126 1.00 75.75 580 ASP A CA 1
ATOM 4190 C C . ASP A 1 580 ? -20.458 -11.614 -3.280 1.00 75.75 580 ASP A C 1
ATOM 4192 O O . ASP A 1 580 ? -20.450 -12.649 -2.614 1.00 75.75 580 ASP A O 1
ATOM 4196 N N . GLY A 1 581 ? -21.393 -11.360 -4.203 1.00 63.03 581 GLY A N 1
ATOM 4197 C CA . GLY A 1 581 ? -22.561 -12.205 -4.453 1.00 63.03 581 GLY A CA 1
ATOM 4198 C C . GLY A 1 581 ? -23.669 -12.070 -3.404 1.00 63.03 581 GLY A C 1
ATOM 4199 O O . GLY A 1 581 ? -24.451 -13.014 -3.269 1.00 63.03 581 GLY A O 1
ATOM 4200 N N . SER A 1 582 ? -23.690 -10.952 -2.663 1.00 54.62 582 SER A N 1
ATOM 4201 C CA . SER A 1 582 ? -24.721 -10.602 -1.674 1.00 54.62 582 SER A CA 1
ATOM 4202 C C . SER A 1 582 ? -26.069 -10.186 -2.265 1.00 54.62 582 SER A C 1
ATOM 4204 O O . SER A 1 582 ? -26.138 -9.805 -3.460 1.00 54.62 582 SER A O 1
#

Sequence (582 aa):
SMSLTRVPAITATQSSAAMQFVVAALALLLLCRLNPGVRPGPVSAPIVALAGLAALLPWLILGALGSILDTVLALGTAAVAGAFAARLLALICGPGEMGVGNSRLAQTSTVIVALGIVAGALGWRGLNVALLISVPATALLAIAVSGSTKGEGACACAGTVTWVVGLSVFGPLAFADGAELLIVLGLNEFAWSVIAALAGAVLLTAVGLVVLARPRVASANIPNSAVISVASIAIAVACYVGFGHPGLYGDRIFVVMRAQADTSGARQISDRTERARAVYTRLTSHARSSQALSASTMRALGISYQPYYLVNGFEVRAEPLAALAFAAMPDVDRVLPSPRLRPVTALLPDVEQLSPQPRTEGTAWNVEMIHANRVWSELGVTGKGIVVGQSDSGVDGTHPALADGYRGRSTGDDYNWLDPWSRWPSPRDLGSHGTHTLGSAVGRGGIGIAPDASWIACVNLERNLANPALYLDCLQFMLAPYPRDGDPIRDGDPSRAPHVLNNSWGCPPVEGCDARVLAPAIAALSDAGIFVVASAGNDGPTCGSISDPPAIYPESFTVGAVDRLGRVAPFSSRGPVTVDGS

Foldseek 3Di:
DPPPQLQFDPDVLLVLLQVLLVVLQVLLVVLCVVCVPQDQADALLLLLLQLLLLLAQLLLQWFDFAAPSLLVSLLSNLLSLLLSLLSVLCVVQDDPPPPPDDDPVNQLVVSLVVQLVSLCSNDDLQLSLLSSLQQSLLSLQLVLQQVPDPPDTSSNHSNHSSSSNSSNSSSSSGGFDSNLNHVVLDDQSVPSSNVSSNSSSVSSNVSSVVSNCVVVDPDDPDPDSVVSNVVSVVVSVCSSVPRNDPDYHYWKKKWFFPDAFDLLVLLPPPDLQVSLVSLLVRQLVCLCVLCVVVVVVCVVVVWDWDAFRLGNTIITPDDSVVSSVSSPDPRTDHIWIQGDGTDTDPPDDLPPPPPPDPPPQDADLVLVVVVLVVCCVVVVQQQAPAEEEEEELWAPCVPPFAVVQQPCNPPAQALFEEEPRPLDRDTDASPCPRNQQVQCDQGPNNRHSRVNHHYGYYYQQNSDAHALVSVSVRLLSLSFTAGHPDRSSPGGRNVSHGQEYDAADFHDVSSRDAPCSCQSSLVSCVSSNRQAEYEQFQQDDDEQQSETPPQQYPSYNYDFDADSVRHGDRRTYHDDHPRVPD

Secondary structure (DSSP, 8-state):
---GGGS----HHHHHHHHHHHHHHHHHHHHHHH-TT-------HHHHHHHHHHHHHHHHHH-EE--HHHHHHHHHHHHHHHHHHHHHHHHHT-TTS--TT--HHHHHHHHHHHHHHHHHHH--TTTHHHHHHHTGGGHHHHHHHHTSSTTS-GGGGHHHHHHHHHHHHHHHHHH--GGGGSGGG-HHHHHHHHHHHHHHHHHHHHHHHHHHHGGG-----PPPHHHHHHHHHHHHHHHHHHHSEEEE-PPEEEEEES-PPP-GGGGG--SHHHHHHHHHHHHHHHHHHHTHHHHHHHHHTT--EEEETTTTEEEE---HHHHHHHHT-TTEEEEEEE--PPP----S-S----------SS--HHHHHTTHHHHHHHH--S-TT-EEEEEESB--TT-TTTGGGBTTTTT-STTTEE-SSS--SS--BSSSHHHHHHHHHH-TTTTSS-TT-EEEEEES-TTS---HHHHHHHHHHHHS---TTS-TTTS--GGG--SEEEE-----GGGT--TTSSHHHHHHHHHTT-EEEEE--S--SSBT---STTTTSTTSEEE--B-TTSPBPTT--BS---SS--